Protein 1DFA (pdb70)

Radius of gyration: 24.25 Å; Cα contacts (8 Å, |Δi|>4): 861; chains: 1; bounding box: 56×56×80 Å

Organism: Saccharomyces cerevisiae (strain ATCC 204508 / S288c) (NCBI:txid559292)

Solvent-accessible surface area: 20789 Å² total; per-residue (Å²): 29,2,24,146,34,20,63,0,2,23,7,101,9,56,88,64,33,1,47,88,4,111,87,54,55,111,0,0,0,67,54,15,151,65,26,56,1,88,111,55,34,101,31,141,45,32,4,24,33,1,34,37,77,67,182,71,84,68,125,196,58,160,74,71,132,54,12,53,27,46,2,108,12,34,0,2,8,56,0,62,2,27,4,50,0,51,91,49,65,150,137,33,63,229,63,99,174,50,118,156,191,71,58,10,37,25,19,20,39,13,102,102,125,2,116,81,47,93,112,28,112,3,2,63,78,27,67,79,77,143,100,59,87,75,195,81,69,25,115,23,54,9,42,2,78,9,10,99,37,17,41,82,110,1,40,139,24,0,41,1,12,6,0,5,8,69,42,81,51,52,89,10,84,108,58,171,84,172,65,138,140,16,35,94,1,12,0,0,0,0,0,2,0,9,21,43,10,70,61,78,124,7,38,4,74,19,56,97,212,28,100,42,7,46,105,33,0,53,84,22,0,107,98,46,137,26,61,68,72,1,92,73,107,162,21,52,0,35,51,0,0,85,48,4,26,0,40,114,126,78,64,14,16,8,11,91,33,2,13,8,0,61,29,30,11,0,6,5,2,1,0,0,3,0,5,15,74,7,101,6,45,77,142,183,46,29,80,0,4,0,61,16,79,38,37,30,1,2,38,16,0,4,44,0,0,16,0,1,0,0,67,10,56,22,55,36,45,110,32,155,86,97,184,130,22,42,113,111,152,30,13,5,0,0,55,1,30,16,33,56,4,0,41,30,0,0,27,36,6,17,2,94,158,36,97,47,91,62,22,116,77,105,66,74,41,110,40,52,38,7,108,0,84,44,110,126,63,141,89,50,71,39,38,2,6,31,0,25,116,148,25,53,60,29,1,1,3,34,36,4,0,0,2,36,44

Foldseek 3Di:
DFAWFFWFQFLQRDIDTLVVDDFQGWGAAQQSHTFTFDDKDKDKFWKKKKFFDDDDDDDDDDDLQTPDTLRIGIGHQQFKAWKKFFWDKPPADLDDDDDDDDWIKTWFWDWDQDPVGDTDIDIAIDIHDDPHHTVGMDTDIDGQNPLVVYDPVRSQRMWFWFHANPAADAVQCVPPLDPVQDLLLLLLLLLLCLQANDLVDSAGQDDDVQPLVVCVQQVSCVSVPHHDPYCHDSDSSRCCCVVVPQQPPSHGAQDSNLLRHDPSSLLSNVQSNQLRAKAWDCPPATKIKGKFQGSRHVVNNQLSLVNLQWDKDKDKDWDDADVHHPDTDIMMIMMTHDPLSNLCSLCSHRGPRRHDHHDPDDDDRGIGIGRIDMDGGGMDMDMDTFTDPPDPQWHATSSRGIGGD

Sequence (405 aa):
CFAKGTNVLMADGSIECIENIEVGNKVMGKDGRPREVIKLPRGRETMYSVVQKSQHRAHKSDSSREVPELLKFTCNATHELVVRTPRSVRRLSRTIKGVEYFEVITFEMGQKKAPDGRIVELVKEVSKSYPISEKAYFEWTIEARDLSLLGSHVRKATYQTYAPILYENDHFFDYMQLTIEGPKVLAYLLGLWIGDGLSDRATFSVDSRDTSLMERVTEYAEKLNLCAEYKNTENPLWDAIVGLGFLKDGVKNIPSFLSTDNIGTRETFLAGLIDSDGYVTDEHGIKATIKTIHTSVRDGLVSLARSLGLVVSVNAEPAKVDMNGTKHKISYAIYMSGGDVLLNVLSKCAGSKKFRPAPAAAFARECRGFYFELQELKEDDYYGITLSDDSDHQFLLANQVVVHN

Structure (mmCIF, N/CA/C/O backbone):
data_1DFA
#
_entry.id   1DFA
#
_cell.length_a   93.6
_cell.length_b   76.0
_cell.length_c   71.4
_cell.angle_alpha   90.0
_cell.angle_beta   111.3
_cell.angle_gamma   90.0
#
_symmetry.space_group_name_H-M   'C 1 2 1'
#
loop_
_entity.id
_entity.type
_entity.pdbx_description
1 polymer 'PI-SCEI ENDONUCLEASE'
2 water water
#
loop_
_atom_site.group_PDB
_atom_site.id
_atom_site.type_symbol
_atom_site.label_atom_id
_atom_site.label_alt_id
_atom_site.label_comp_id
_atom_site.label_asym_id
_atom_site.label_entity_id
_atom_site.label_seq_id
_atom_site.pdbx_PDB_ins_code
_atom_site.Cartn_x
_atom_site.Cartn_y
_atom_site.Cartn_z
_atom_site.occupancy
_atom_site.B_iso_or_equiv
_atom_site.auth_seq_id
_atom_site.auth_comp_id
_atom_site.auth_asym_id
_atom_site.auth_atom_id
_atom_site.pdbx_PDB_model_num
ATOM 1 N N . CYS A 1 1 ? -2.195 -4.269 32.116 1.00 41.69 1 CYS A N 1
ATOM 2 C CA . CYS A 1 1 ? -0.809 -4.305 32.632 1.00 39.58 1 CYS A CA 1
ATOM 3 C C . CYS A 1 1 ? -0.003 -3.099 32.185 1.00 37.22 1 CYS A C 1
ATOM 4 O O . CYS A 1 1 ? 1.004 -2.782 32.790 1.00 32.30 1 CYS A O 1
ATOM 10 N N . PHE A 1 2 ? -0.414 -2.448 31.104 1.00 37.84 2 PHE A N 1
ATOM 11 C CA . PHE A 1 2 ? 0.317 -1.267 30.619 1.00 40.41 2 PHE A CA 1
ATOM 12 C C . PHE A 1 2 ? -0.604 -0.086 30.290 1.00 44.06 2 PHE A C 1
ATOM 13 O O . PHE A 1 2 ? -1.685 -0.249 29.706 1.00 47.25 2 PHE A O 1
ATOM 22 N N . ALA A 1 3 ? -0.144 1.111 30.630 1.00 47.02 3 ALA A N 1
ATOM 23 C CA . ALA A 1 3 ? -0.890 2.316 30.361 1.00 45.95 3 ALA A CA 1
ATOM 24 C C . ALA A 1 3 ? -1.223 2.402 28.872 1.00 46.72 3 ALA A C 1
ATOM 25 O O . ALA A 1 3 ? -0.741 1.608 28.064 1.00 47.42 3 ALA A O 1
ATOM 28 N N . LYS A 1 4 ? -2.098 3.333 28.519 1.00 35.04 4 LYS A N 1
ATOM 29 C CA . LYS A 1 4 ? -2.467 3.529 27.139 1.00 30.48 4 LYS A CA 1
ATOM 30 C C . LYS A 1 4 ? -1.312 4.248 26.438 1.00 28.17 4 LYS A C 1
ATOM 31 O O . LYS A 1 4 ? -0.874 5.301 26.901 1.00 35.64 4 LYS A O 1
ATOM 41 N N . GLY A 1 5 ? -0.829 3.684 25.333 1.00 36.44 5 GLY A N 1
ATOM 42 C CA . GLY A 1 5 ? 0.261 4.304 24.589 1.00 40.32 5 GLY A CA 1
ATOM 43 C C . GLY A 1 5 ? 1.613 3.591 24.631 1.00 38.83 5 GLY A C 1
ATOM 44 O O . GLY A 1 5 ? 2.569 4.001 23.965 1.00 31.91 5 GLY A O 1
ATOM 46 N N . THR A 1 6 ? 1.687 2.494 25.372 1.00 26.32 6 THR A N 1
ATOM 47 C CA . THR A 1 6 ? 2.933 1.745 25.487 1.00 27.09 6 THR A CA 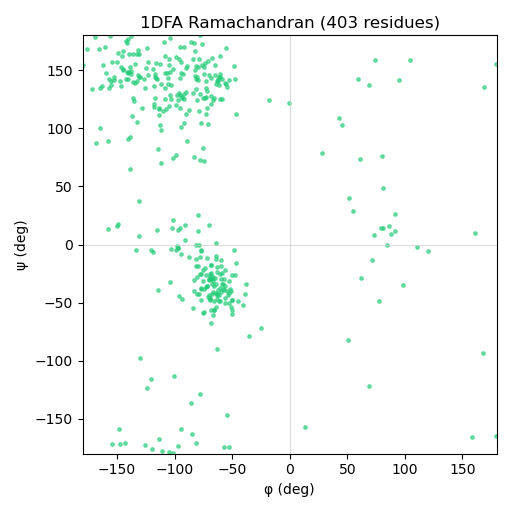1
ATOM 48 C C . THR A 1 6 ? 3.305 1.076 24.161 1.00 27.58 6 THR A C 1
ATOM 49 O O . THR A 1 6 ? 2.546 0.271 23.624 1.00 35.14 6 THR A O 1
ATOM 55 N N . ASN A 1 7 ? 4.480 1.413 23.639 1.00 42.98 7 ASN A N 1
ATOM 56 C CA . ASN A 1 7 ? 4.947 0.803 22.393 1.00 47.85 7 ASN A CA 1
ATOM 57 C C . ASN A 1 7 ? 5.630 -0.553 22.637 1.00 45.27 7 ASN A C 1
ATOM 58 O O . ASN A 1 7 ? 6.450 -0.699 23.557 1.00 32.54 7 ASN A O 1
ATOM 66 N N . VAL A 1 8 ? 5.209 -1.561 21.877 1.00 41.72 8 VAL A N 1
ATOM 67 C CA . VAL A 1 8 ? 5.810 -2.882 21.990 1.00 43.43 8 VAL A CA 1
ATOM 68 C C . VAL A 1 8 ? 6.487 -3.187 20.654 1.00 44.00 8 VAL A C 1
ATOM 69 O O . VAL A 1 8 ? 6.171 -2.568 19.632 1.00 38.28 8 VAL A O 1
ATOM 74 N N . LEU A 1 9 ? 7.473 -4.077 20.688 1.00 50.65 9 LEU A N 1
ATOM 75 C CA . LEU A 1 9 ? 8.196 -4.465 19.489 1.00 47.39 9 LEU A CA 1
ATOM 76 C C . LEU A 1 9 ? 7.491 -5.662 18.858 1.00 45.81 9 LEU A C 1
ATOM 77 O O . LEU A 1 9 ? 7.201 -6.669 19.518 1.00 31.42 9 LEU A O 1
ATOM 83 N N . MET A 1 10 ? 7.253 -5.568 17.562 1.00 31.22 10 MET A N 1
ATOM 84 C CA . MET A 1 10 ? 6.577 -6.649 16.891 1.00 30.52 10 MET A CA 1
ATOM 85 C C . MET A 1 10 ? 7.655 -7.577 16.341 1.00 30.66 10 MET A C 1
ATOM 86 O O . MET A 1 10 ? 8.759 -7.131 16.002 1.00 32.20 10 MET A O 1
ATOM 92 N N . ALA A 1 11 ? 7.339 -8.870 16.327 1.00 32.34 11 ALA A N 1
ATOM 93 C CA . ALA A 1 11 ? 8.231 -9.936 15.853 1.00 36.92 11 ALA A CA 1
ATOM 94 C C . ALA A 1 11 ? 8.933 -9.716 14.525 1.00 40.78 11 ALA A C 1
ATOM 95 O O . ALA A 1 11 ? 9.849 -10.466 14.198 1.00 41.97 11 ALA A O 1
ATOM 98 N N . ASP A 1 12 ? 8.467 -8.758 13.726 1.00 42.35 12 ASP A N 1
ATOM 99 C CA . ASP A 1 12 ? 9.127 -8.473 12.448 1.00 47.25 12 ASP A CA 1
ATOM 100 C C . ASP A 1 12 ? 9.981 -7.198 12.607 1.00 46.11 12 ASP A C 1
ATOM 101 O O . ASP A 1 12 ? 10.512 -6.639 11.635 1.00 64.77 12 ASP A O 1
ATOM 107 N N . GLY A 1 13 ? 10.178 -6.823 13.871 1.00 45.19 13 GLY A N 1
ATOM 108 C CA . GLY A 1 13 ? 10.955 -5.644 14.213 1.00 43.38 13 GLY A CA 1
ATOM 109 C C . GLY A 1 13 ? 10.215 -4.331 14.065 1.00 41.92 13 GLY A C 1
ATOM 110 O O . GLY A 1 13 ? 10.854 -3.278 14.086 1.00 31.04 13 GLY A O 1
ATOM 112 N N . SER A 1 14 ? 8.880 -4.418 13.936 1.00 57.27 14 SER A N 1
ATOM 113 C CA . SER A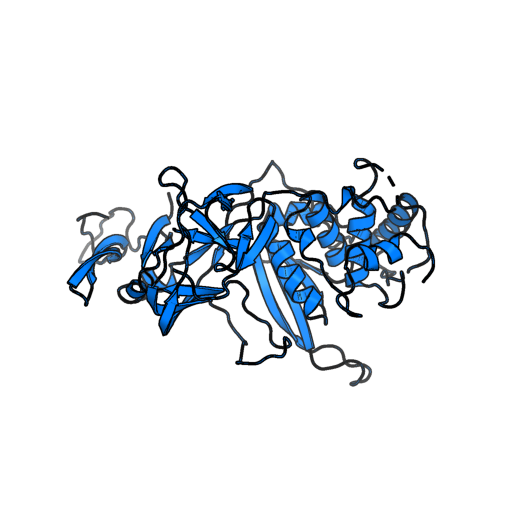 1 14 ? 7.932 -3.290 13.775 1.00 52.90 14 SER A CA 1
ATOM 114 C C . SER A 1 14 ? 7.414 -2.770 15.154 1.00 51.85 14 SER A C 1
ATOM 115 O O . SER A 1 14 ? 7.359 -3.541 16.105 1.00 34.66 14 SER A O 1
ATOM 120 N N . ILE A 1 15 ? 7.040 -1.485 15.261 1.00 33.73 15 ILE A N 1
ATOM 121 C CA . ILE A 1 15 ? 6.523 -0.915 16.527 1.00 37.22 15 ILE A CA 1
ATOM 122 C C . ILE A 1 15 ? 5.012 -0.522 16.494 1.00 41.16 15 ILE A C 1
ATOM 123 O O . ILE A 1 15 ? 4.513 0.053 15.508 1.00 50.67 15 ILE A O 1
ATOM 129 N N . GLU A 1 16 ? 4.292 -0.832 17.575 1.00 34.39 16 GLU A N 1
ATOM 130 C CA . GLU A 1 16 ? 2.866 -0.522 17.662 1.00 32.69 16 GLU A CA 1
ATOM 131 C C . GLU A 1 16 ? 2.422 -0.330 19.114 1.00 31.98 16 GLU A C 1
ATOM 132 O O . GLU A 1 16 ? 2.902 -1.040 20.012 1.00 43.41 16 GLU A O 1
ATOM 139 N N . CYS A 1 17 ? 1.482 0.605 19.331 1.00 39.55 17 CYS A N 1
ATOM 140 C CA . CYS A 1 17 ? 0.939 0.895 20.662 1.00 36.14 17 CYS A CA 1
ATOM 141 C C . CYS A 1 17 ? 0.281 -0.323 21.228 1.00 33.29 17 CYS A C 1
ATOM 142 O O . CYS A 1 17 ? -0.297 -1.118 20.497 1.00 36.01 17 CYS A O 1
ATOM 146 N N . ILE A 1 18 ? 0.357 -0.460 22.541 1.00 29.14 18 ILE A N 1
ATOM 147 C CA . ILE A 1 18 ? -0.214 -1.622 23.220 1.00 34.45 18 ILE A CA 1
ATOM 148 C C . ILE A 1 18 ? -1.701 -1.842 22.823 1.00 40.12 18 ILE A C 1
ATOM 149 O O . ILE A 1 18 ? -2.127 -2.970 22.542 1.00 43.90 18 ILE A O 1
ATOM 155 N N . GLU A 1 19 ? -2.422 -0.732 22.666 1.00 50.88 19 GLU A N 1
ATOM 156 C CA . GLU A 1 19 ? -3.835 -0.720 22.318 1.00 48.52 19 GLU A CA 1
ATOM 157 C C . GLU A 1 19 ? -4.212 -1.038 20.876 1.00 47.84 19 GLU A C 1
ATOM 158 O O . GLU A 1 19 ? -5.345 -1.388 20.608 1.00 49.05 19 GLU A O 1
ATOM 165 N N . ASN A 1 20 ? -3.306 -0.882 19.930 1.00 32.00 20 ASN A N 1
ATOM 166 C CA . ASN A 1 20 ? -3.668 -1.173 18.548 1.00 29.21 20 ASN A CA 1
ATOM 167 C C . ASN A 1 20 ? -3.281 -2.593 18.146 1.00 28.69 20 ASN A C 1
ATOM 168 O O . ASN A 1 20 ? -3.293 -2.941 16.976 1.00 32.26 20 ASN A O 1
ATOM 176 N N . ILE A 1 21 ? -2.973 -3.426 19.128 1.00 47.21 21 ILE A N 1
ATOM 177 C CA . ILE A 1 21 ? -2.627 -4.816 18.838 1.00 50.67 21 ILE A CA 1
ATOM 178 C C . ILE A 1 21 ? -3.832 -5.744 19.122 1.00 51.17 21 ILE A C 1
ATOM 179 O O . ILE A 1 21 ? -4.667 -5.430 19.968 1.00 44.07 21 ILE A O 1
ATOM 185 N N . GLU A 1 22 ? -3.928 -6.865 18.401 1.00 38.51 22 GLU A N 1
ATOM 186 C CA . GLU A 1 22 ? -5.029 -7.821 18.577 1.00 39.70 22 GLU A CA 1
ATOM 187 C C . GLU A 1 22 ? -4.483 -9.251 18.489 1.00 41.81 22 GLU A C 1
ATOM 188 O O . GLU A 1 22 ? -3.376 -9.456 17.989 1.00 54.80 22 GLU A O 1
ATOM 195 N N . VAL A 1 23 ? -5.269 -10.232 18.943 1.00 49.08 23 VAL A N 1
ATOM 196 C CA . VAL A 1 23 ? -4.879 -11.648 18.889 1.00 48.41 23 VAL A CA 1
ATOM 197 C C . VAL A 1 23 ? -4.339 -12.026 17.502 1.00 50.40 23 VAL A C 1
ATOM 198 O O . VAL A 1 23 ? -4.866 -11.563 16.485 1.00 51.22 23 VAL A O 1
ATOM 203 N N . GLY A 1 24 ? -3.314 -12.880 17.450 1.00 39.60 24 GLY A N 1
ATOM 204 C CA . GLY A 1 24 ? -2.760 -13.273 16.163 1.00 39.20 24 GLY A CA 1
ATOM 205 C C . GLY A 1 24 ? -1.518 -12.465 15.825 1.00 42.29 24 GLY A C 1
ATOM 206 O O . GLY A 1 24 ? -0.589 -12.969 15.172 1.00 47.21 24 GLY A O 1
ATOM 208 N N . ASN A 1 25 ? -1.519 -11.194 16.243 1.00 54.82 25 ASN A N 1
ATOM 209 C CA . ASN A 1 25 ? -0.365 -10.314 16.057 1.00 52.87 25 ASN A CA 1
ATOM 210 C C . ASN A 1 25 ? 0.764 -11.011 16.817 1.00 53.70 25 ASN A C 1
ATOM 211 O O . ASN A 1 25 ? 0.538 -11.652 17.855 1.00 48.60 25 ASN A O 1
ATOM 219 N N . LYS A 1 26 ? 1.974 -10.913 16.286 1.00 56.89 26 LYS A N 1
ATOM 220 C CA . LYS A 1 26 ? 3.117 -11.546 16.923 1.00 54.33 26 LYS A CA 1
ATOM 221 C C . LYS A 1 26 ? 4.139 -10.553 17.453 1.00 50.93 26 LYS A C 1
ATOM 222 O O . LYS A 1 26 ? 4.697 -9.767 16.699 1.00 50.77 26 LYS A O 1
ATOM 232 N N . VAL A 1 27 ? 4.345 -10.554 18.763 1.00 38.79 27 VAL A N 1
ATOM 233 C CA . VAL A 1 27 ? 5.312 -9.640 19.348 1.00 36.32 27 VAL A CA 1
ATOM 234 C C . VAL A 1 27 ? 6.722 -10.228 19.244 1.00 34.98 27 VAL A C 1
ATOM 235 O O . VAL A 1 27 ? 6.912 -11.355 18.758 1.00 32.24 27 VAL A O 1
ATOM 240 N N . MET A 1 28 ? 7.724 -9.443 19.623 1.00 30.12 28 MET A N 1
ATOM 241 C CA . MET A 1 28 ? 9.095 -9.939 19.548 1.00 23.92 28 MET A CA 1
ATOM 242 C C . MET A 1 28 ? 9.545 -10.584 20.856 1.00 19.86 28 MET A C 1
ATOM 243 O O . MET A 1 28 ? 9.439 -9.975 21.931 1.00 20.79 28 MET A O 1
ATOM 249 N N . GLY A 1 29 ? 10.000 -11.835 20.779 1.00 21.98 29 GLY A N 1
ATOM 250 C CA . GLY A 1 29 ? 10.498 -12.503 21.979 1.00 21.57 29 GLY A CA 1
ATOM 251 C C . GLY A 1 29 ? 11.977 -12.200 22.249 1.00 25.41 29 GLY A C 1
ATOM 252 O O . GLY A 1 29 ? 12.679 -11.587 21.415 1.00 29.73 29 GLY A O 1
ATOM 254 N N . LYS A 1 30 ? 12.462 -12.682 23.389 1.00 26.99 30 LYS A N 1
ATOM 255 C CA . LYS A 1 30 ? 13.853 -12.495 23.819 1.00 33.83 30 LYS A CA 1
ATOM 256 C C . LYS A 1 30 ? 14.938 -12.959 22.788 1.00 38.04 30 LYS A C 1
ATOM 257 O O . LYS A 1 30 ? 15.979 -12.284 22.595 1.00 36.26 30 LYS A O 1
ATOM 267 N N . ASP A 1 31 ? 14.670 -14.104 22.143 1.00 34.06 31 ASP A N 1
ATOM 268 C CA . ASP A 1 31 ? 15.563 -14.732 21.154 1.00 31.88 31 ASP A CA 1
ATOM 269 C C . ASP A 1 31 ? 15.544 -14.199 19.707 1.00 33.30 31 ASP A C 1
ATOM 270 O O . ASP A 1 31 ? 16.304 -14.688 18.841 1.00 32.98 31 ASP A O 1
ATOM 276 N N . GLY A 1 32 ? 14.699 -13.194 19.453 1.00 30.05 32 GLY A N 1
ATOM 277 C CA . GLY A 1 32 ? 14.575 -12.643 18.114 1.00 28.60 32 GLY A CA 1
ATOM 278 C C . GLY A 1 32 ? 13.526 -13.425 17.325 1.00 33.88 32 GLY A C 1
ATOM 279 O O . GLY A 1 32 ? 13.395 -13.264 16.104 1.00 28.79 32 GLY A O 1
ATOM 281 N N . ARG A 1 33 ? 12.807 -14.299 18.038 1.00 52.68 33 ARG A N 1
ATOM 282 C CA . ARG A 1 33 ? 11.742 -15.134 17.480 1.00 53.85 33 ARG A CA 1
ATOM 283 C C . ARG A 1 33 ? 10.369 -14.598 17.987 1.00 53.87 33 ARG A C 1
ATOM 284 O O . ARG A 1 33 ? 10.253 -14.058 19.101 1.00 42.21 33 ARG A O 1
ATOM 298 N N . PRO A 1 34 ? 9.319 -14.723 17.156 1.00 45.10 34 PRO A N 1
ATOM 299 C CA . PRO A 1 34 ? 7.944 -14.277 17.421 1.00 44.76 34 PRO A CA 1
ATOM 300 C C . PRO A 1 34 ? 7.167 -14.938 18.552 1.00 45.01 34 PRO A C 1
ATOM 301 O O . PRO A 1 34 ? 7.324 -16.131 18.813 1.00 45.35 34 PRO A O 1
ATOM 305 N N . ARG A 1 35 ? 6.319 -14.144 19.207 1.00 46.03 35 ARG A N 1
ATOM 306 C CA . ARG A 1 35 ? 5.430 -14.630 20.266 1.00 47.49 35 ARG A CA 1
ATOM 307 C C . ARG A 1 35 ? 4.042 -14.564 19.647 1.00 48.82 35 ARG A C 1
ATOM 308 O O . ARG A 1 35 ? 3.863 -13.970 18.590 1.00 50.94 35 ARG A O 1
ATOM 322 N N . GLU A 1 36 ? 3.046 -15.066 20.362 1.00 60.33 36 GLU A N 1
ATOM 323 C CA . GLU A 1 36 ? 1.688 -15.134 19.841 1.00 62.89 36 GLU A CA 1
ATOM 324 C C . GLU A 1 36 ? 0.657 -14.525 20.763 1.00 59.20 36 GLU A C 1
ATOM 325 O O . GLU A 1 36 ? 0.448 -15.022 21.876 1.00 43.78 36 GLU A O 1
ATOM 332 N N . VAL A 1 37 ? -0.004 -13.468 20.290 1.00 42.23 37 VAL A N 1
ATOM 333 C CA . VAL A 1 37 ? -1.017 -12.817 21.110 1.00 44.58 37 VAL A CA 1
ATOM 334 C C . VAL A 1 37 ? -2.327 -13.628 21.063 1.00 46.75 37 VAL A C 1
ATOM 335 O O . VAL A 1 37 ? -2.957 -13.770 20.004 1.00 55.65 37 VAL A O 1
ATOM 340 N N . ILE A 1 38 ? -2.714 -14.178 22.214 1.00 51.00 38 ILE A N 1
ATOM 341 C CA . ILE A 1 38 ? -3.924 -14.987 22.306 1.00 44.69 38 ILE A CA 1
ATOM 342 C C . ILE A 1 38 ? -5.022 -14.395 23.203 1.00 47.70 38 ILE A C 1
ATOM 343 O O . ILE A 1 38 ? -6.018 -15.056 23.508 1.00 45.86 38 ILE A O 1
ATOM 349 N N . LYS A 1 39 ? -4.866 -13.131 23.580 1.00 40.30 39 LYS A N 1
ATOM 350 C CA . LYS A 1 39 ? -5.844 -12.469 24.436 1.00 41.22 39 LYS A CA 1
ATOM 351 C C . LYS A 1 39 ? -5.387 -11.045 24.666 1.00 39.24 39 LYS A C 1
ATOM 352 O O . LYS A 1 39 ? -4.214 -10.747 24.519 1.00 41.93 39 LYS A O 1
ATOM 362 N N . LEU A 1 40 ? -6.340 -10.165 24.955 1.00 43.61 40 LEU A N 1
ATOM 363 C CA . LEU A 1 40 ? -6.072 -8.749 25.215 1.00 47.43 40 LEU A CA 1
ATOM 364 C C . LEU A 1 40 ? -6.947 -8.311 26.405 1.00 50.10 40 LEU A C 1
ATOM 365 O O . LEU A 1 40 ? -8.108 -7.936 26.229 1.00 57.78 40 LEU A O 1
ATOM 371 N N . PRO A 1 41 ? -6.411 -8.390 27.635 1.00 56.68 41 PRO A N 1
ATOM 372 C CA . PRO A 1 41 ? -7.084 -8.028 28.893 1.00 54.31 41 PRO A CA 1
ATOM 373 C C . PRO A 1 41 ? -7.086 -6.531 29.216 1.00 52.04 41 PRO A C 1
ATOM 374 O O . PRO A 1 41 ? -6.183 -5.802 28.821 1.00 62.48 41 PRO A O 1
ATOM 378 N N . ARG A 1 42 ? -8.083 -6.089 29.980 1.00 42.70 42 ARG A N 1
ATOM 379 C CA . ARG A 1 42 ? -8.220 -4.679 30.347 1.00 39.97 42 ARG A CA 1
ATOM 380 C C . ARG A 1 42 ? -8.615 -4.490 31.813 1.00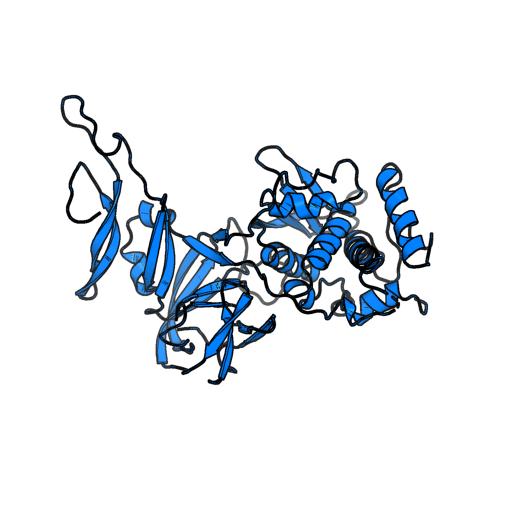 39.64 42 ARG A C 1
ATOM 381 O O . ARG A 1 42 ? -8.749 -5.464 32.574 1.00 42.60 42 ARG A O 1
ATOM 395 N N . GLY A 1 43 ? -8.741 -3.216 32.203 1.00 42.06 43 GLY A N 1
ATOM 396 C CA . GLY A 1 43 ? -9.106 -2.869 33.562 1.00 40.72 43 GLY A CA 1
ATOM 397 C C . GLY A 1 43 ? -8.706 -1.467 33.987 1.00 40.91 43 GLY A C 1
ATOM 398 O O . GLY A 1 43 ? -8.333 -0.597 33.185 1.00 31.31 43 GLY A O 1
ATOM 400 N N . ARG A 1 44 ? -8.759 -1.249 35.289 1.00 41.94 44 ARG A N 1
ATOM 401 C CA . ARG A 1 44 ? -8.393 0.042 35.825 1.00 46.51 44 ARG A CA 1
ATOM 402 C C . ARG A 1 44 ? -7.951 -0.138 37.288 1.00 46.35 44 ARG A C 1
ATOM 403 O O . ARG A 1 44 ? -8.451 -1.039 37.985 1.00 49.91 44 ARG A O 1
ATOM 417 N N . GLU A 1 45 ? -6.909 0.601 37.683 1.00 36.72 45 GLU A N 1
ATOM 418 C CA . GLU A 1 45 ? -6.398 0.576 39.062 1.00 36.66 45 GLU A CA 1
ATOM 419 C C . GLU A 1 45 ? -5.199 1.489 39.267 1.00 32.74 45 GLU A C 1
ATOM 420 O O . GLU A 1 45 ? -4.967 2.410 38.479 1.00 37.31 45 GLU A O 1
ATOM 427 N N . THR A 1 46 ? -4.484 1.298 40.372 1.00 30.87 46 THR A N 1
ATOM 428 C CA . THR A 1 46 ? -3.289 2.101 40.593 1.00 30.11 46 THR A CA 1
ATOM 429 C C . THR A 1 46 ? -2.315 1.714 39.458 1.00 27.67 46 THR A C 1
ATOM 430 O O . THR A 1 46 ? -2.255 0.560 39.030 1.00 28.71 46 THR A O 1
ATOM 436 N N . MET A 1 47 ? -1.651 2.698 38.882 1.00 34.44 47 MET A N 1
ATOM 437 C CA . MET A 1 47 ? -0.690 2.413 37.829 1.00 35.12 47 MET A CA 1
ATOM 438 C C . MET A 1 47 ? 0.620 2.907 38.371 1.00 36.29 47 MET A C 1
ATOM 439 O O . MET A 1 47 ? 0.622 3.786 39.233 1.00 34.30 47 MET A O 1
ATOM 445 N N . TYR A 1 48 ? 1.722 2.290 37.940 1.00 42.48 48 TYR A N 1
ATOM 446 C CA . TYR A 1 48 ? 3.045 2.714 38.389 1.00 37.82 48 TYR A CA 1
ATOM 447 C C . TYR A 1 48 ? 3.972 3.077 37.255 1.00 37.56 48 TYR A C 1
ATOM 448 O O . TYR A 1 48 ? 3.959 2.473 36.175 1.00 27.72 48 TYR A O 1
ATOM 459 N N . SER A 1 49 ? 4.799 4.067 37.552 1.00 32.65 49 SER A N 1
ATOM 460 C CA . SER A 1 49 ? 5.792 4.563 36.628 1.00 35.35 49 SER A CA 1
ATOM 461 C C . SER A 1 49 ? 7.140 3.856 36.921 1.00 33.39 49 SER A C 1
ATOM 462 O O . SER A 1 49 ? 7.656 3.914 38.038 1.00 39.16 49 SER A O 1
ATOM 467 N N . VAL A 1 50 ? 7.643 3.106 35.945 1.00 28.05 50 VAL A N 1
ATOM 468 C CA . VAL A 1 50 ? 8.921 2.416 36.100 1.00 25.25 50 VAL A CA 1
ATOM 469 C C . VAL A 1 50 ? 9.875 3.174 35.203 1.00 26.55 50 VAL A C 1
ATOM 470 O O . VAL A 1 50 ? 9.589 3.365 34.029 1.00 30.68 50 VAL A O 1
ATOM 475 N N . VAL A 1 51 ? 10.983 3.636 35.774 1.00 21.85 51 VAL A N 1
ATOM 476 C CA . VAL A 1 51 ? 12.001 4.381 35.038 1.00 19.51 51 VAL A CA 1
ATOM 477 C C . VAL A 1 51 ? 13.427 4.012 35.512 1.00 19.49 51 VAL A C 1
ATOM 478 O O . VAL A 1 51 ? 13.665 3.789 36.710 1.00 19.91 51 VAL A O 1
ATOM 483 N N . GLN A 1 52 ? 14.386 3.941 34.591 1.00 21.78 52 GLN A N 1
ATOM 484 C CA . GLN A 1 52 ? 15.754 3.621 35.013 1.00 21.61 52 GLN A CA 1
ATOM 485 C C . GLN A 1 52 ? 16.308 4.707 35.941 1.00 19.85 52 GLN A C 1
ATOM 486 O O . GLN A 1 52 ? 16.050 5.895 35.729 1.00 20.49 52 GLN A O 1
ATOM 495 N N . LYS A 1 53 ? 17.044 4.298 36.976 1.00 19.16 53 LYS A N 1
ATOM 496 C CA . LYS A 1 53 ? 17.652 5.251 37.907 1.00 26.18 53 LYS A CA 1
ATOM 497 C C . LYS A 1 53 ? 18.845 5.961 37.209 1.00 28.47 53 LYS A C 1
ATOM 498 O O . LYS A 1 53 ? 19.709 5.307 36.620 1.00 31.55 53 LYS A O 1
ATOM 508 N N . SER A 1 54 ? 18.844 7.296 37.224 1.00 35.30 54 SER A N 1
ATOM 509 C CA . SER A 1 54 ? 19.882 8.091 36.542 1.00 40.50 54 SER A CA 1
ATOM 510 C C . SER A 1 54 ? 20.294 9.326 37.323 1.00 43.28 54 SER A C 1
ATOM 511 O O . SER A 1 54 ? 19.456 9.974 37.953 1.00 55.76 54 SER A O 1
ATOM 516 N N . GLN A 1 55 ? 21.562 9.705 37.177 1.00 34.71 55 GLN A N 1
ATOM 517 C CA . GLN A 1 55 ? 22.142 10.853 37.890 1.00 41.56 55 GLN A CA 1
ATOM 518 C C . GLN A 1 55 ? 21.596 12.236 37.597 1.00 42.77 55 GLN A C 1
ATOM 519 O O . GLN A 1 55 ? 21.898 13.170 38.342 1.00 61.04 55 GLN A O 1
ATOM 528 N N . HIS A 1 56 ? 20.760 12.373 36.567 1.00 53.09 56 HIS A N 1
ATOM 529 C CA . HIS A 1 56 ? 20.295 13.709 36.200 1.00 58.41 56 HIS A CA 1
ATOM 530 C C . HIS A 1 56 ? 18.894 13.964 35.580 1.00 57.48 56 HIS A C 1
ATOM 531 O O . HIS A 1 56 ? 17.924 13.248 35.832 1.00 70.95 56 HIS A O 1
ATOM 541 N N . ARG A 1 57 ? 18.822 15.119 34.913 1.00 75.90 57 ARG A N 1
ATOM 542 C CA . ARG A 1 57 ? 17.699 15.682 34.156 1.00 73.56 57 ARG A CA 1
ATOM 543 C C . ARG A 1 57 ? 16.242 15.172 34.198 1.00 72.51 57 ARG A C 1
ATOM 544 O O . ARG A 1 57 ? 15.755 14.645 35.214 1.00 55.90 57 ARG A O 1
ATOM 558 N N . ALA A 1 58 ? 15.539 15.498 33.106 1.00 72.11 58 ALA A N 1
ATOM 559 C CA . ALA A 1 58 ? 14.156 15.118 32.827 1.00 71.90 58 ALA A CA 1
ATOM 560 C C . ALA A 1 58 ? 12.969 15.876 33.445 1.00 70.46 58 ALA A C 1
ATOM 561 O O . ALA A 1 58 ? 12.032 15.253 33.963 1.00 87.93 58 ALA A O 1
ATOM 564 N N . HIS A 1 59 ? 12.980 17.208 33.364 1.00 40.34 59 HIS A N 1
ATOM 565 C CA . HIS A 1 59 ? 11.854 17.988 33.877 1.00 30.97 59 HIS A CA 1
ATOM 566 C C . HIS A 1 59 ? 10.718 17.965 32.825 1.00 31.59 59 HIS A C 1
ATOM 567 O O . HIS A 1 59 ? 10.965 17.964 31.603 1.00 35.23 59 HIS A O 1
ATOM 577 N N . LYS A 1 60 ? 9.488 17.875 33.329 1.00 39.47 60 LYS A N 1
ATOM 578 C CA . LYS A 1 60 ? 8.261 17.840 32.531 1.00 40.79 60 LYS A CA 1
ATOM 579 C C . LYS A 1 60 ? 8.184 18.906 31.409 1.00 33.74 60 LYS A C 1
ATOM 580 O O . LYS A 1 60 ? 8.102 20.113 31.676 1.00 39.60 60 LYS A O 1
ATOM 590 N N . SER A 1 61 ? 8.218 18.447 30.156 1.00 25.22 61 SER A N 1
ATOM 591 C CA . SER A 1 61 ? 8.140 19.359 29.027 1.00 25.84 61 SER A CA 1
ATOM 592 C C . SER A 1 61 ? 8.095 18.670 27.685 1.00 24.72 61 SER A C 1
ATOM 593 O O . SER A 1 61 ? 8.392 17.487 27.573 1.00 29.80 61 SER A O 1
ATOM 598 N N . ASP A 1 62 ? 7.781 19.464 26.667 1.00 24.20 62 ASP A N 1
ATOM 599 C CA . ASP A 1 62 ? 7.639 19.025 25.280 1.00 29.29 62 ASP A CA 1
ATOM 600 C C . ASP A 1 62 ? 8.858 19.233 24.358 1.00 30.81 62 ASP A C 1
ATOM 601 O O . ASP A 1 62 ? 8.836 18.821 23.200 1.00 37.46 62 ASP A O 1
ATOM 607 N N . SER A 1 63 ? 9.916 19.856 24.875 1.00 43.36 63 SER A N 1
ATOM 608 C CA . SER A 1 63 ? 11.138 20.069 24.103 1.00 47.05 63 SER A CA 1
ATOM 609 C C . SER A 1 63 ? 12.136 18.962 24.466 1.00 46.23 63 SER A C 1
ATOM 610 O O . SER A 1 63 ? 12.386 18.694 25.648 1.00 51.30 63 SER A O 1
ATOM 615 N N . SER A 1 64 ? 12.674 18.308 23.438 1.00 39.13 64 SER A N 1
ATOM 616 C CA . SER A 1 64 ? 13.628 17.202 23.575 1.00 38.41 64 SER A CA 1
ATOM 617 C C . SER A 1 64 ? 15.092 17.590 23.856 1.00 38.57 64 SER A C 1
ATOM 618 O O . SER A 1 64 ? 16.031 16.824 23.588 1.00 35.42 64 SER A O 1
ATOM 623 N N . ARG A 1 65 ? 15.248 18.763 24.452 1.00 61.10 65 ARG A N 1
ATOM 624 C CA . ARG A 1 65 ? 16.535 19.325 24.816 1.00 60.63 65 ARG A CA 1
ATOM 625 C C . ARG A 1 65 ? 17.208 18.504 25.917 1.00 60.56 65 ARG A C 1
ATOM 626 O O . ARG A 1 65 ? 18.319 17.982 25.741 1.00 39.29 65 ARG A O 1
ATOM 640 N N . GLU A 1 66 ? 16.534 18.429 27.061 1.00 26.77 66 GLU A N 1
ATOM 641 C CA . GLU A 1 66 ? 17.031 17.677 28.203 1.00 24.72 66 GLU A CA 1
ATOM 642 C C . GLU A 1 66 ? 17.177 16.197 27.860 1.00 24.18 66 GLU A C 1
ATOM 643 O O . GLU A 1 66 ? 16.331 15.646 27.124 1.00 29.68 66 GLU A O 1
ATOM 650 N N . VAL A 1 67 ? 18.289 15.580 28.293 1.00 26.84 67 VAL A N 1
ATOM 651 C CA . VAL A 1 67 ? 18.486 14.174 27.966 1.00 31.12 67 VAL A CA 1
ATOM 652 C C . VAL A 1 67 ? 17.438 13.390 28.736 1.00 33.21 67 VAL A C 1
ATOM 653 O O . VAL A 1 67 ? 17.239 13.608 29.945 1.00 42.57 67 VAL A O 1
ATOM 658 N N . PRO A 1 68 ? 16.686 12.547 28.002 1.00 36.54 68 PRO A N 1
ATOM 659 C CA . PRO A 1 68 ? 15.597 11.656 28.416 1.00 37.14 68 PRO A CA 1
ATOM 660 C C . PRO A 1 68 ? 15.960 10.188 28.746 1.00 37.47 68 PRO A C 1
ATOM 661 O O . PRO A 1 68 ? 16.967 9.657 28.271 1.00 36.37 68 PRO A O 1
ATOM 665 N N . GLU A 1 69 ? 15.118 9.534 29.553 1.00 36.20 69 GLU A N 1
ATOM 666 C CA . GLU A 1 69 ? 15.322 8.135 29.892 1.00 34.14 69 GLU A CA 1
ATOM 667 C C . GLU A 1 69 ? 14.429 7.319 28.986 1.00 29.58 69 GLU A C 1
ATOM 668 O O . GLU A 1 69 ? 13.219 7.482 29.001 1.00 29.05 69 GLU A O 1
ATOM 675 N N . LEU A 1 70 ? 15.032 6.443 28.200 1.00 16.96 70 LEU A N 1
ATOM 676 C CA . LEU A 1 70 ? 14.272 5.619 27.287 1.00 18.98 70 LEU A CA 1
ATOM 677 C C . LEU A 1 70 ? 13.978 4.219 27.856 1.00 18.83 70 LEU A C 1
ATOM 678 O O . LEU A 1 70 ? 13.360 3.387 27.187 1.00 26.88 70 LEU A O 1
ATOM 684 N N . LEU A 1 71 ? 14.503 3.935 29.043 1.00 23.61 71 LEU A N 1
ATOM 685 C CA . LEU A 1 71 ? 14.256 2.659 29.698 1.00 25.74 71 LEU A CA 1
ATOM 686 C C . LEU A 1 71 ? 13.196 2.974 30.749 1.00 31.25 71 LEU A C 1
ATOM 687 O O . LEU A 1 71 ? 13.482 3.079 31.962 1.00 30.92 71 LEU A O 1
ATOM 693 N N . LYS A 1 72 ? 11.976 3.165 30.246 1.00 38.96 72 LYS A N 1
ATOM 694 C CA . LYS A 1 72 ? 10.845 3.512 31.083 1.00 42.39 72 LYS A CA 1
ATOM 695 C C . LYS A 1 72 ? 9.475 3.057 30.530 1.00 41.91 72 LYS A C 1
ATOM 696 O O . LYS A 1 72 ? 9.238 3.071 29.310 1.00 37.73 72 LYS A O 1
ATOM 706 N N . PHE A 1 73 ? 8.607 2.616 31.452 1.00 33.04 73 PHE A N 1
ATOM 707 C CA . PHE A 1 73 ? 7.240 2.146 31.152 1.00 31.81 73 PHE A CA 1
ATOM 708 C C . PHE A 1 73 ? 6.249 2.279 32.312 1.00 31.78 73 PHE A C 1
ATOM 709 O O . PHE A 1 73 ? 6.627 2.341 33.496 1.00 34.17 73 PHE A O 1
ATOM 718 N N . THR A 1 74 ? 4.970 2.327 31.957 1.00 51.94 74 THR A N 1
ATOM 719 C CA . THR A 1 74 ? 3.906 2.415 32.956 1.00 48.58 74 THR A CA 1
ATOM 720 C C . THR A 1 74 ? 3.052 1.174 32.817 1.00 44.19 74 THR A C 1
ATOM 721 O O . THR A 1 74 ? 2.572 0.850 31.728 1.00 25.55 74 THR A O 1
ATOM 727 N N . CYS A 1 75 ? 3.001 0.440 33.921 1.00 36.27 75 CYS A N 1
ATOM 728 C CA . CYS A 1 75 ? 2.264 -0.805 34.062 1.00 36.57 75 CYS A CA 1
ATOM 729 C C . CYS A 1 75 ? 1.211 -0.626 35.191 1.00 38.84 75 CYS A C 1
ATOM 730 O O . CYS A 1 75 ? 1.059 0.491 35.726 1.00 33.30 75 CYS A O 1
ATOM 734 N N . ASN A 1 76 ? 0.483 -1.694 35.544 1.00 35.93 76 ASN A N 1
ATOM 735 C CA . ASN A 1 76 ? -0.503 -1.613 36.640 1.00 37.04 76 ASN A CA 1
ATOM 736 C C . ASN A 1 76 ? -0.015 -2.284 37.920 1.00 34.94 76 ASN A C 1
ATOM 737 O O . ASN A 1 76 ? 0.894 -3.105 37.888 1.00 37.11 76 ASN A O 1
ATOM 745 N N . ALA A 1 77 ? -0.613 -1.912 39.047 1.00 27.27 77 ALA A N 1
ATOM 746 C CA . ALA A 1 77 ? -0.249 -2.459 40.355 1.00 28.15 77 ALA A CA 1
ATOM 747 C C . ALA A 1 77 ? 0.080 -3.958 40.435 1.00 26.26 77 ALA A C 1
ATOM 748 O O . ALA A 1 77 ? 0.994 -4.354 41.154 1.00 30.18 77 ALA A O 1
ATOM 751 N N . THR A 1 78 ? -0.703 -4.794 39.756 1.00 39.93 78 THR A N 1
ATOM 752 C CA . THR A 1 78 ? -0.441 -6.229 39.795 1.00 37.98 78 THR A CA 1
ATOM 753 C C . THR A 1 78 ? 0.490 -6.692 38.675 1.00 36.30 78 THR A C 1
ATOM 754 O O . THR A 1 78 ? 0.578 -7.894 38.374 1.00 26.41 78 THR A O 1
ATOM 760 N N . HIS A 1 79 ? 1.194 -5.758 38.048 1.00 32.25 79 HIS A N 1
ATOM 761 C CA . HIS A 1 79 ? 2.098 -6.205 36.996 1.00 34.98 79 HIS A CA 1
ATOM 762 C C . HIS A 1 79 ? 3.325 -6.906 37.579 1.00 32.10 79 HIS A C 1
ATOM 763 O O . HIS A 1 79 ? 3.898 -6.456 38.576 1.00 29.58 79 HIS A O 1
ATOM 773 N N . GLU A 1 80 ? 3.657 -8.041 36.959 1.00 28.65 80 GLU A N 1
ATOM 774 C CA . GLU A 1 80 ? 4.803 -8.874 37.313 1.00 27.74 80 GLU A CA 1
ATOM 775 C C . GLU A 1 80 ? 6.073 -8.521 36.521 1.00 24.73 80 GLU A C 1
ATOM 776 O O . GLU A 1 80 ? 6.197 -8.792 35.324 1.00 21.17 80 GLU A O 1
ATOM 783 N N . LEU A 1 81 ? 6.979 -7.844 37.223 1.00 32.60 81 LEU A N 1
ATOM 784 C CA . LEU A 1 81 ? 8.279 -7.425 36.688 1.00 29.10 81 LEU A CA 1
ATOM 785 C C . LEU A 1 81 ? 9.202 -8.622 36.788 1.00 20.85 81 LEU A C 1
ATOM 786 O O . LEU A 1 81 ? 9.127 -9.380 37.745 1.00 16.95 81 LEU A O 1
ATOM 792 N N . VAL A 1 82 ? 9.928 -8.886 35.710 1.00 32.24 82 VAL A N 1
ATOM 793 C CA . VAL A 1 82 ? 10.923 -9.958 35.707 1.00 31.54 82 VAL A CA 1
ATOM 794 C C . VAL A 1 82 ? 12.210 -9.245 36.159 1.00 27.40 82 VAL A C 1
ATOM 795 O O . VAL A 1 82 ? 12.688 -8.318 35.511 1.00 20.56 82 VAL A O 1
ATOM 800 N N . VAL A 1 83 ? 12.661 -9.619 37.351 1.00 24.30 83 VAL A N 1
ATOM 801 C CA . VAL A 1 83 ? 13.814 -9.044 38.007 1.00 24.47 83 VAL A CA 1
ATOM 802 C C . VAL A 1 83 ? 14.904 -10.075 38.402 1.00 27.07 83 VAL A C 1
ATOM 803 O O . VAL A 1 83 ? 14.716 -11.297 38.268 1.00 23.50 83 VAL A O 1
ATOM 808 N N . ARG A 1 84 ? 16.067 -9.548 38.806 1.00 22.20 84 ARG A N 1
ATOM 809 C CA . ARG A 1 84 ? 17.224 -10.340 39.272 1.00 15.53 84 ARG A CA 1
ATOM 810 C C . ARG A 1 84 ? 17.870 -9.616 40.459 1.00 10.97 84 ARG A C 1
ATOM 811 O O . ARG A 1 84 ? 17.873 -8.393 40.525 1.00 13.10 84 ARG A O 1
ATOM 825 N N . THR A 1 85 ? 18.335 -10.383 41.428 1.00 16.51 85 THR A N 1
ATOM 826 C CA . THR A 1 85 ? 18.992 -9.838 42.610 1.00 23.08 85 THR A CA 1
ATOM 827 C C . THR A 1 85 ? 20.218 -10.738 42.842 1.00 22.57 85 THR A C 1
ATOM 828 O O . THR A 1 85 ? 20.131 -11.964 42.669 1.00 20.11 85 THR A O 1
ATOM 834 N N . PRO A 1 86 ? 21.377 -10.147 43.228 1.00 24.82 86 PRO A N 1
ATOM 835 C CA . PRO A 1 86 ? 22.549 -10.998 43.455 1.00 22.87 86 PRO A CA 1
ATOM 836 C C . PRO A 1 86 ? 22.489 -11.893 44.688 1.00 24.58 86 PRO A C 1
ATOM 837 O O . PRO A 1 86 ? 21.875 -11.541 45.702 1.00 27.40 86 PRO A O 1
ATOM 841 N N . ARG A 1 87 ? 23.087 -13.076 44.575 1.00 16.38 87 ARG A N 1
ATOM 842 C CA . ARG A 1 87 ? 23.192 -13.972 45.716 1.00 14.53 87 ARG A CA 1
ATOM 843 C C . ARG A 1 87 ? 24.288 -13.231 46.555 1.00 16.61 87 ARG A C 1
ATOM 844 O O . ARG A 1 87 ? 25.063 -12.422 46.005 1.00 21.62 87 ARG A O 1
ATOM 858 N N . SER A 1 88 ? 24.348 -13.434 47.863 1.00 23.97 88 SER A N 1
ATOM 859 C CA . SER A 1 88 ? 25.319 -12.657 48.618 1.00 25.91 88 SER A CA 1
ATOM 860 C C . SER A 1 88 ? 25.446 -13.117 50.074 1.00 27.66 88 SER A C 1
ATOM 861 O O . SER A 1 88 ? 24.431 -13.395 50.713 1.00 28.14 88 SER A O 1
ATOM 866 N N . VAL A 1 89 ? 26.691 -13.265 50.566 1.00 23.74 89 VAL A N 1
ATOM 867 C CA . VAL A 1 89 ? 26.977 -13.703 51.959 1.00 15.43 89 VAL A CA 1
ATOM 868 C C . VAL A 1 89 ? 28.133 -12.890 52.523 1.00 20.55 89 VAL A C 1
ATOM 869 O O . VAL A 1 89 ? 28.986 -12.424 51.765 1.00 15.19 89 VAL A O 1
ATOM 874 N N . ARG A 1 90 ? 28.166 -12.740 53.851 1.00 29.97 90 ARG A N 1
ATOM 875 C CA . ARG A 1 90 ? 29.174 -11.897 54.502 1.00 37.62 90 ARG A CA 1
ATOM 876 C C . ARG A 1 90 ? 29.469 -12.202 55.974 1.00 40.73 90 ARG A C 1
ATOM 877 O O . ARG A 1 90 ? 28.573 -12.293 56.818 1.00 42.66 90 ARG A O 1
ATOM 891 N N . ARG A 1 91 ? 30.767 -12.232 56.259 1.00 34.41 91 ARG A N 1
ATOM 892 C CA . ARG A 1 91 ? 31.350 -12.522 57.560 1.00 33.52 91 ARG A CA 1
ATOM 893 C C . ARG A 1 91 ? 31.438 -14.006 57.871 1.00 36.00 91 ARG A C 1
ATOM 894 O O . ARG A 1 91 ? 31.861 -14.412 58.955 1.00 44.55 91 ARG A O 1
ATOM 908 N N . LEU A 1 92 ? 31.259 -14.782 56.800 1.00 66.12 92 LEU A N 1
ATOM 909 C CA . LEU A 1 92 ? 31.325 -16.247 56.787 1.00 75.83 92 LEU A CA 1
ATOM 910 C C . LEU A 1 92 ? 31.046 -16.747 55.360 1.00 77.08 92 LEU A C 1
ATOM 911 O O . LEU A 1 92 ? 30.412 -16.069 54.555 1.00 68.37 92 LEU A O 1
ATOM 917 N N . SER A 1 93 ? 31.544 -17.933 55.047 1.00 64.40 93 SER A N 1
ATOM 918 C CA . SER A 1 93 ? 31.311 -18.534 53.742 1.00 68.37 93 SER A CA 1
ATOM 919 C C . SER A 1 93 ? 29.888 -19.074 53.839 1.00 71.08 93 SER A C 1
ATOM 920 O O . SER A 1 93 ? 28.967 -18.342 54.216 1.00 88.28 93 SER A O 1
ATOM 925 N N . ARG A 1 94 ? 29.703 -20.346 53.494 1.00 93.63 94 ARG A N 1
ATOM 926 C CA . ARG A 1 94 ? 28.393 -20.956 53.606 1.00 98.65 94 ARG A CA 1
ATOM 927 C C . ARG A 1 94 ? 28.142 -20.899 55.132 1.00 100.00 94 ARG A C 1
ATOM 928 O O . ARG A 1 94 ? 27.153 -20.294 55.596 1.00 77.37 94 ARG A O 1
ATOM 942 N N . THR A 1 95 ? 29.114 -21.442 55.887 1.00 100.00 95 THR A N 1
ATOM 943 C CA . THR A 1 95 ? 29.109 -21.473 57.363 1.00 100.00 95 THR A CA 1
ATOM 944 C C . THR A 1 95 ? 30.414 -21.882 58.103 1.00 98.28 95 THR A C 1
ATOM 945 O O . THR A 1 95 ? 30.630 -23.059 58.419 1.00 68.47 95 THR A O 1
ATOM 951 N N . ILE A 1 96 ? 31.263 -20.875 58.348 1.00 95.25 96 ILE A N 1
ATOM 952 C CA . ILE A 1 96 ? 32.540 -20.972 59.088 1.00 96.27 96 ILE A CA 1
ATOM 953 C C . ILE A 1 96 ? 32.261 -20.585 60.572 1.00 98.04 96 ILE A C 1
ATOM 954 O O . ILE A 1 96 ? 31.176 -20.088 60.883 1.00 97.75 96 ILE A O 1
ATOM 960 N N . LYS A 1 97 ? 33.224 -20.787 61.479 1.00 94.39 97 LYS A N 1
ATOM 961 C CA . LYS A 1 97 ? 33.028 -20.461 62.905 1.00 93.14 97 LYS A CA 1
ATOM 962 C C . LYS A 1 97 ? 34.283 -19.992 63.659 1.00 93.09 97 LYS A C 1
ATOM 963 O O . LYS A 1 97 ? 35.363 -20.562 63.494 1.00 100.00 97 LYS A O 1
ATOM 973 N N . GLY A 1 98 ? 34.107 -18.999 64.537 1.00 63.78 98 GLY A N 1
ATOM 974 C CA . GLY A 1 98 ? 35.198 -18.453 65.344 1.00 59.63 98 GLY A CA 1
ATOM 975 C C . GLY A 1 98 ? 34.894 -18.604 66.830 1.00 59.32 98 GLY A C 1
ATOM 976 O O . GLY A 1 98 ? 34.805 -19.728 67.313 1.00 78.49 98 GLY A O 1
ATOM 978 N N . VAL A 1 99 ? 34.747 -17.489 67.557 1.00 100.00 99 VAL A N 1
ATOM 979 C CA . VAL A 1 99 ? 34.436 -17.492 69.005 1.00 100.00 99 VAL A CA 1
ATOM 980 C C . VAL A 1 99 ? 33.630 -16.234 69.409 1.00 100.00 99 VAL A C 1
ATOM 981 O O . VAL A 1 99 ? 33.705 -15.204 68.731 1.00 93.04 99 VAL A O 1
ATOM 986 N N . GLU A 1 100 ? 32.888 -16.327 70.520 1.00 84.96 100 GLU A N 1
ATOM 987 C CA . GLU A 1 100 ? 32.082 -15.219 71.065 1.00 83.66 100 GLU A CA 1
ATOM 988 C C . GLU A 1 100 ? 31.355 -14.486 69.962 1.00 82.22 100 GLU A C 1
ATOM 989 O O . GLU A 1 100 ? 31.947 -13.672 69.244 1.00 90.13 100 GLU A O 1
ATOM 996 N N . TYR A 1 101 ? 30.042 -14.687 69.933 1.00 100.00 101 TYR A N 1
ATOM 997 C CA . TYR A 1 101 ? 29.165 -14.152 68.887 1.00 100.00 101 TYR A CA 1
ATOM 998 C C . TYR A 1 101 ? 29.435 -13.013 67.890 1.00 100.00 101 TYR A C 1
ATOM 999 O O . TYR A 1 101 ? 29.777 -11.860 68.204 1.00 82.81 101 TYR A O 1
ATOM 1010 N N . PHE A 1 102 ? 29.257 -13.439 66.645 1.00 79.47 102 PHE A N 1
ATOM 1011 C CA . PHE A 1 102 ? 29.452 -12.653 65.459 1.00 71.04 102 PHE A CA 1
ATOM 1012 C C . PHE A 1 102 ? 28.427 -13.061 64.391 1.00 60.54 102 PHE A C 1
ATOM 1013 O O . PHE A 1 102 ? 27.868 -14.159 64.430 1.00 58.35 102 PHE A O 1
ATOM 1022 N N . GLU A 1 103 ? 28.247 -12.184 63.410 1.00 40.25 103 GLU A N 1
ATOM 1023 C CA . GLU A 1 103 ? 27.236 -12.339 62.375 1.00 29.33 103 GLU A CA 1
ATOM 1024 C C . GLU A 1 103 ? 27.521 -12.738 60.949 1.00 22.64 103 GLU A C 1
ATOM 1025 O O . GLU A 1 103 ? 28.476 -12.268 60.344 1.00 37.52 103 GLU A O 1
ATOM 1032 N N . VAL A 1 104 ? 26.608 -13.524 60.382 1.00 13.71 104 VAL A N 1
ATOM 1033 C CA . VAL A 1 104 ? 26.668 -13.901 58.966 1.00 13.71 104 VAL A CA 1
ATOM 1034 C C . VAL A 1 104 ? 25.442 -13.224 58.283 1.00 19.34 104 VAL A C 1
ATOM 1035 O O . VAL A 1 104 ? 24.304 -13.550 58.605 1.00 25.86 104 VAL A O 1
ATOM 1040 N N . ILE A 1 105 ? 25.664 -12.307 57.343 1.00 23.57 105 ILE A N 1
ATOM 1041 C CA . ILE A 1 105 ? 24.568 -11.638 56.653 1.00 20.87 105 ILE A CA 1
ATOM 1042 C C . ILE A 1 105 ? 24.393 -12.228 55.254 1.00 23.16 105 ILE A C 1
ATOM 1043 O O . ILE A 1 105 ? 25.345 -12.258 54.482 1.00 23.22 105 ILE A O 1
ATOM 1049 N N . THR A 1 106 ? 23.172 -12.689 54.938 1.00 31.56 106 THR A N 1
ATOM 1050 C CA . THR A 1 106 ? 22.838 -13.320 53.643 1.00 29.59 106 THR A CA 1
ATOM 1051 C C . THR A 1 106 ? 21.541 -12.877 52.924 1.00 30.30 106 THR A C 1
ATOM 1052 O O . THR A 1 106 ? 20.580 -12.447 53.556 1.00 26.27 106 THR A O 1
ATOM 1058 N N . PHE A 1 107 ? 21.524 -13.051 51.597 1.00 27.04 107 PHE A N 1
ATOM 1059 C CA . PHE A 1 107 ? 20.360 -12.766 50.749 1.00 25.51 107 PHE A CA 1
ATOM 1060 C C . PHE A 1 107 ? 19.752 -14.136 50.403 1.00 28.17 107 PHE A C 1
ATOM 1061 O O . PHE A 1 107 ? 20.458 -15.031 49.932 1.00 25.92 107 PHE A O 1
ATOM 1070 N N . GLU A 1 108 ? 18.449 -14.307 50.626 1.00 28.19 108 GLU A N 1
ATOM 1071 C CA . GLU A 1 108 ? 17.795 -15.586 50.332 1.00 23.13 108 GLU A CA 1
ATOM 1072 C C . GLU A 1 108 ? 16.311 -15.388 50.249 1.00 24.50 108 GLU A C 1
ATOM 1073 O O . GLU A 1 108 ? 15.775 -14.441 50.842 1.00 23.90 108 GLU A O 1
ATOM 1080 N N . MET A 1 109 ? 15.657 -16.280 49.505 1.00 25.87 109 MET A N 1
ATOM 1081 C CA . MET A 1 109 ? 14.203 -16.266 49.315 1.00 29.60 109 MET A CA 1
ATOM 1082 C C . MET A 1 109 ? 13.408 -16.682 50.533 1.00 27.24 109 MET A C 1
ATOM 1083 O O . MET A 1 109 ? 13.654 -17.724 51.127 1.00 23.19 109 MET A O 1
ATOM 1089 N N . GLY A 1 110 ? 12.400 -15.886 50.847 1.00 34.13 110 GLY A N 1
ATOM 1090 C CA . GLY A 1 110 ? 11.540 -16.192 51.965 1.00 37.07 110 GLY A CA 1
ATOM 1091 C C . GLY A 1 110 ? 10.162 -15.686 51.599 1.00 36.57 110 GLY A C 1
ATOM 1092 O O . GLY A 1 110 ? 9.927 -15.292 50.449 1.00 25.02 110 GLY A O 1
ATOM 1094 N N . GLN A 1 111 ? 9.253 -15.722 52.574 1.00 37.89 111 GLN A N 1
ATOM 1095 C CA . GLN A 1 111 ? 7.881 -15.251 52.394 1.00 38.75 111 GLN A CA 1
ATOM 1096 C C . GLN A 1 111 ? 7.658 -14.077 53.330 1.00 37.86 111 GLN A C 1
ATOM 1097 O O . GLN A 1 111 ? 7.942 -14.185 54.510 1.00 33.82 111 GLN A O 1
ATOM 1106 N N . LYS A 1 112 ? 7.203 -12.946 52.807 1.00 36.21 112 LYS A N 1
ATOM 1107 C CA . LYS A 1 112 ? 6.903 -11.808 53.666 1.00 39.08 112 LYS A CA 1
ATOM 1108 C C . LYS A 1 112 ? 5.381 -11.496 53.614 1.00 41.50 112 LYS A C 1
ATOM 1109 O O . LYS A 1 112 ? 4.721 -11.640 52.578 1.00 37.30 112 LYS A O 1
ATOM 1119 N N . LYS A 1 113 ? 4.833 -11.117 54.764 1.00 45.85 113 LYS A N 1
ATOM 1120 C CA . LYS A 1 113 ? 3.417 -10.765 54.902 1.00 49.32 113 LYS A CA 1
ATOM 1121 C C . LYS A 1 113 ? 3.085 -9.356 54.367 1.00 48.80 113 LYS A C 1
ATOM 1122 O O . LYS A 1 113 ? 3.421 -8.342 54.986 1.00 51.11 113 LYS A O 1
ATOM 1132 N N . ALA A 1 114 ? 2.463 -9.307 53.193 1.00 45.34 114 ALA A N 1
ATOM 1133 C CA . ALA A 1 114 ? 2.075 -8.054 52.570 1.00 44.97 114 ALA A CA 1
ATOM 1134 C C . ALA A 1 114 ? 1.098 -7.388 53.504 1.00 49.49 114 ALA A C 1
ATOM 1135 O O . ALA A 1 114 ? 0.320 -8.074 54.173 1.00 50.73 114 ALA A O 1
ATOM 1138 N N . PRO A 1 115 ? 1.152 -6.043 53.595 1.00 64.83 115 PRO A N 1
ATOM 1139 C CA . PRO A 1 115 ? 0.254 -5.272 54.465 1.00 64.93 115 PRO A CA 1
ATOM 1140 C C . PRO A 1 115 ? -1.197 -5.568 54.105 1.00 64.78 115 PRO A C 1
ATOM 1141 O O . PRO A 1 115 ? -2.071 -5.573 54.968 1.00 57.08 115 PRO A O 1
ATOM 1145 N N . ASP A 1 116 ? -1.421 -5.893 52.833 1.00 61.16 116 ASP A N 1
ATOM 1146 C CA . ASP A 1 116 ? -2.751 -6.223 52.328 1.00 62.69 116 ASP A CA 1
ATOM 1147 C C . ASP A 1 116 ? -3.290 -7.554 52.882 1.00 61.84 116 ASP A C 1
ATOM 1148 O O . ASP A 1 116 ? -4.503 -7.764 52.963 1.00 58.89 116 ASP A O 1
ATOM 1154 N N . GLY A 1 117 ? -2.384 -8.440 53.283 1.00 69.43 117 GLY A N 1
ATOM 1155 C CA . GLY A 1 117 ? -2.798 -9.719 53.826 1.00 64.61 117 GLY A CA 1
ATOM 1156 C C . GLY A 1 117 ? -2.259 -10.872 53.011 1.00 63.75 117 GLY A C 1
ATOM 1157 O O . GLY A 1 117 ? -2.440 -12.038 53.383 1.00 43.72 117 GLY A O 1
ATOM 1159 N N . ARG A 1 118 ? -1.611 -10.542 51.891 1.00 55.41 118 ARG A N 1
ATOM 1160 C CA . ARG A 1 118 ? -1.012 -11.537 51.003 1.00 50.43 118 ARG A CA 1
ATOM 1161 C C . ARG A 1 118 ? 0.322 -11.987 51.584 1.00 45.32 118 ARG A C 1
ATOM 1162 O O . ARG A 1 118 ? 0.937 -11.253 52.338 1.00 32.20 118 ARG A O 1
ATOM 1176 N N . ILE A 1 119 ? 0.729 -13.213 51.269 1.00 33.19 119 ILE A N 1
ATOM 1177 C CA . ILE A 1 119 ? 1.993 -13.767 51.761 1.00 34.98 119 ILE A CA 1
ATOM 1178 C C . ILE A 1 119 ? 2.934 -13.998 50.590 1.00 35.26 119 ILE A C 1
ATOM 1179 O O . ILE A 1 119 ? 3.097 -15.122 50.104 1.00 48.36 119 ILE A O 1
ATOM 1185 N N . VAL A 1 120 ? 3.591 -12.917 50.192 1.00 37.13 120 VAL A N 1
ATOM 1186 C CA . VAL A 1 120 ? 4.505 -12.899 49.066 1.00 33.98 120 VAL A CA 1
ATOM 1187 C C . VAL A 1 120 ? 5.881 -13.547 49.245 1.00 34.32 120 VAL A C 1
ATOM 1188 O O . VAL A 1 120 ? 6.475 -13.542 50.318 1.00 32.33 120 VAL A O 1
ATOM 1193 N N . GLU A 1 121 ? 6.369 -14.124 48.159 1.00 32.17 121 GLU A N 1
ATOM 1194 C CA . GLU A 1 121 ? 7.666 -14.779 48.123 1.00 27.23 121 GLU A CA 1
ATOM 1195 C C . GLU A 1 121 ? 8.642 -13.758 47.553 1.00 25.93 121 GLU A C 1
ATOM 1196 O O . GLU A 1 121 ? 8.423 -13.189 46.470 1.00 22.06 121 GLU A O 1
ATOM 1203 N N . LEU A 1 122 ? 9.698 -13.486 48.302 1.00 24.03 122 LEU A N 1
ATOM 1204 C CA . LEU A 1 122 ? 10.672 -12.514 47.847 1.00 21.64 122 LEU A CA 1
ATOM 1205 C C . LEU A 1 122 ? 12.010 -12.668 48.552 1.00 21.67 122 LEU A C 1
ATOM 1206 O O . LEU A 1 122 ? 12.129 -13.421 49.528 1.00 21.09 122 LEU A O 1
ATOM 1212 N N . VAL A 1 123 ? 13.014 -11.954 48.042 1.00 18.84 123 VAL A N 1
ATOM 1213 C CA . VAL A 1 123 ? 14.362 -11.963 48.602 1.00 17.95 123 VAL A CA 1
ATOM 1214 C C . VAL A 1 123 ? 14.459 -11.083 49.864 1.00 19.89 123 VAL A C 1
ATOM 1215 O O . VAL A 1 123 ? 14.016 -9.920 49.887 1.00 19.05 123 VAL A O 1
ATOM 1220 N N . LYS A 1 124 ? 15.012 -11.676 50.923 1.00 25.45 124 LYS A N 1
ATOM 1221 C CA . LYS A 1 124 ? 15.167 -11.014 52.208 1.00 28.78 124 LYS A CA 1
ATOM 1222 C C . LYS A 1 124 ? 16.616 -11.063 52.643 1.00 29.20 124 LYS A C 1
ATOM 1223 O O . LYS A 1 124 ? 17.326 -12.006 52.311 1.00 29.48 124 LYS A O 1
ATOM 1233 N N . GLU A 1 125 ? 17.021 -10.073 53.437 1.00 27.71 125 GLU A N 1
ATOM 1234 C CA . GLU A 1 125 ? 18.366 -9.999 53.982 1.00 30.05 125 GLU A CA 1
ATOM 1235 C C . GLU A 1 125 ? 18.242 -10.674 55.333 1.00 32.42 125 GLU A C 1
ATOM 1236 O O . GLU A 1 125 ? 17.432 -10.249 56.145 1.00 30.67 125 GLU A O 1
ATOM 1243 N N . VAL A 1 126 ? 19.086 -11.671 55.606 1.00 31.13 126 VAL A N 1
ATOM 1244 C CA . VAL A 1 126 ? 18.986 -12.421 56.845 1.00 30.91 126 VAL A CA 1
ATOM 1245 C C . VAL A 1 126 ? 20.191 -12.351 57.804 1.00 33.33 126 VAL A C 1
ATOM 1246 O O . VAL A 1 126 ? 21.345 -12.434 57.384 1.00 28.56 126 VAL A O 1
ATOM 1251 N N . SER A 1 127 ? 19.878 -12.183 59.093 1.00 28.96 127 SER A N 1
ATOM 1252 C CA . SER A 1 127 ? 20.832 -12.132 60.205 1.00 32.53 127 SER A CA 1
ATOM 1253 C C . SER A 1 127 ? 21.740 -13.375 60.234 1.00 39.36 127 SER A C 1
ATOM 1254 O O . SER A 1 127 ? 22.026 -13.956 59.186 1.00 50.53 127 SER A O 1
ATOM 1259 N N . LYS A 1 128 ? 22.127 -13.815 61.442 1.00 27.26 128 LYS A N 1
ATOM 1260 C CA . LYS A 1 128 ? 22.990 -14.982 61.625 1.00 31.91 128 LYS A CA 1
ATOM 1261 C C . LYS A 1 128 ? 22.535 -16.275 60.928 1.00 41.33 128 LYS A C 1
ATOM 1262 O O . LYS A 1 128 ? 21.567 -16.269 60.179 1.00 57.30 128 LYS A O 1
ATOM 1272 N N . SER A 1 129 ? 23.208 -17.394 61.158 1.00 85.69 129 SER A N 1
ATOM 1273 C CA . SER A 1 129 ? 22.814 -18.589 60.413 1.00 98.66 129 SER A CA 1
ATOM 1274 C C . SER A 1 129 ? 21.489 -19.263 60.747 1.00 100.00 129 SER A C 1
ATOM 1275 O O . SER A 1 129 ? 21.355 -19.963 61.764 1.00 100.00 129 SER A O 1
ATOM 1280 N N . TYR A 1 130 ? 20.514 -19.037 59.868 1.00 100.00 130 TYR A N 1
ATOM 1281 C CA . TYR A 1 130 ? 19.193 -19.633 60.010 1.00 100.00 130 TYR A CA 1
ATOM 1282 C C . TYR A 1 130 ? 18.781 -20.162 58.637 1.00 100.00 130 TYR A C 1
ATOM 1283 O O . TYR A 1 130 ? 18.790 -19.417 57.647 1.00 100.00 130 TYR A O 1
ATOM 1294 N N . PRO A 1 131 ? 18.459 -21.471 58.557 1.00 100.00 131 PRO A N 1
ATOM 1295 C CA . PRO A 1 131 ? 18.041 -22.180 57.332 1.00 100.00 131 PRO A CA 1
ATOM 1296 C C . PRO A 1 131 ? 16.729 -21.703 56.702 1.00 100.00 131 PRO A C 1
ATOM 1297 O O . PRO A 1 131 ? 16.740 -20.823 55.829 1.00 85.98 131 PRO A O 1
ATOM 1301 N N . ILE A 1 132 ? 15.623 -22.321 57.126 1.00 93.67 132 ILE A N 1
ATOM 1302 C CA . ILE A 1 132 ? 14.266 -22.018 56.672 1.00 91.40 132 ILE A CA 1
ATOM 1303 C C . ILE A 1 132 ? 14.125 -21.457 55.259 1.00 90.03 132 ILE A C 1
ATOM 1304 O O . ILE A 1 132 ? 13.941 -20.250 55.096 1.00 61.30 132 ILE A O 1
ATOM 1307 N N . SER A 1 133 ? 14.201 -22.328 54.252 1.00 68.80 133 SER A N 1
ATOM 1308 C CA . SER A 1 133 ? 14.066 -21.936 52.837 1.00 71.99 133 SER A CA 1
ATOM 1309 C C . SER A 1 133 ? 14.850 -20.686 52.400 1.00 75.01 133 SER A C 1
ATOM 1310 O O . SER A 1 133 ? 14.425 -19.555 52.659 1.00 91.01 133 SER A O 1
ATOM 1313 N N . GLU A 1 134 ? 15.974 -20.899 51.713 1.00 100.00 134 GLU A N 1
ATOM 1314 C CA . GLU A 1 134 ? 16.818 -19.798 51.230 1.00 100.00 134 GLU A CA 1
ATOM 1315 C C . GLU A 1 134 ? 16.608 -19.481 49.731 1.00 100.00 134 GLU A C 1
ATOM 1316 O O . GLU A 1 134 ? 17.459 -18.776 49.128 1.00 61.12 134 GLU A O 1
ATOM 1319 N N . LYS A 1 152 ? 24.748 -20.897 39.958 1.00 51.29 152 LYS A N 1
ATOM 1320 C CA . LYS A 1 152 ? 24.149 -19.540 39.704 1.00 48.34 152 LYS A CA 1
ATOM 1321 C C . LYS A 1 152 ? 24.566 -18.473 40.743 1.00 41.55 152 LYS A C 1
ATOM 1322 O O . LYS A 1 152 ? 24.566 -18.739 41.954 1.00 32.24 152 LYS A O 1
ATOM 1332 N N . ALA A 1 153 ? 24.876 -17.265 40.272 1.00 31.71 153 ALA A N 1
ATOM 1333 C CA . ALA A 1 153 ? 25.291 -16.159 41.150 1.00 27.89 153 ALA A CA 1
ATOM 1334 C C . ALA A 1 153 ? 24.180 -15.149 41.520 1.00 23.92 153 ALA A C 1
ATOM 1335 O O . ALA A 1 153 ? 24.425 -14.176 42.235 1.00 20.99 153 ALA A O 1
ATOM 1338 N N . TYR A 1 154 ? 22.978 -15.360 40.993 1.00 21.60 154 TYR A N 1
ATOM 1339 C CA . TYR A 1 154 ? 21.844 -14.490 41.297 1.00 20.30 154 TYR A CA 1
ATOM 1340 C C . TYR A 1 154 ? 20.550 -15.251 41.473 1.00 19.56 154 TYR A C 1
ATOM 1341 O O . TYR A 1 154 ? 20.500 -16.483 41.403 1.00 17.30 154 TYR A O 1
ATOM 1352 N N . PHE A 1 155 ? 19.527 -14.484 41.806 1.00 21.88 155 PHE A N 1
ATOM 1353 C CA . PHE A 1 155 ? 18.197 -15.007 41.937 1.00 19.67 155 PHE A CA 1
ATOM 1354 C C . PHE A 1 155 ? 17.540 -14.480 40.686 1.00 24.95 155 PHE A C 1
ATOM 1355 O O . PHE A 1 155 ? 17.839 -13.365 40.252 1.00 27.09 155 PHE A O 1
ATOM 1364 N N . GLU A 1 156 ? 16.751 -15.349 40.056 1.00 32.15 156 GLU A N 1
ATOM 1365 C CA . GLU A 1 156 ? 15.974 -15.069 38.847 1.00 30.23 156 GLU A CA 1
ATOM 1366 C C . GLU A 1 156 ? 14.527 -15.162 39.367 1.00 28.65 156 GLU A C 1
ATOM 1367 O O . GLU A 1 156 ? 14.065 -16.248 39.704 1.00 22.59 156 GLU A O 1
ATOM 1374 N N . TRP A 1 157 ? 13.810 -14.048 39.429 1.00 26.72 157 TRP A N 1
ATOM 1375 C CA . TRP A 1 157 ? 12.469 -14.097 39.993 1.00 22.74 157 TRP A CA 1
ATOM 1376 C C . TRP A 1 157 ? 11.522 -13.016 39.500 1.00 26.96 157 TRP A C 1
ATOM 1377 O O . TRP A 1 157 ? 11.840 -12.265 38.565 1.00 22.31 157 TRP A O 1
ATOM 1390 N N . THR A 1 158 ? 10.351 -12.939 40.137 1.00 24.89 158 THR A N 1
ATOM 1391 C CA . THR A 1 158 ? 9.351 -11.963 39.743 1.00 29.73 158 THR A CA 1
ATOM 1392 C C . THR A 1 158 ? 8.638 -11.262 40.925 1.00 26.18 158 THR A C 1
ATOM 1393 O O . THR A 1 158 ? 8.471 -11.824 42.017 1.00 29.69 158 THR A O 1
ATOM 1399 N N . ILE A 1 159 ? 8.232 -10.017 40.687 1.00 24.66 159 ILE A N 1
ATOM 1400 C CA . ILE A 1 159 ? 7.540 -9.225 41.706 1.00 23.22 159 ILE A CA 1
ATOM 1401 C C . ILE A 1 159 ? 6.524 -8.288 41.100 1.00 23.53 159 ILE A C 1
ATOM 1402 O O . ILE A 1 159 ? 6.815 -7.621 40.101 1.00 18.87 159 ILE A O 1
ATOM 1408 N N . GLU A 1 160 ? 5.347 -8.229 41.731 1.00 18.31 160 GLU A N 1
ATOM 1409 C CA . GLU A 1 160 ? 4.286 -7.307 41.328 1.00 18.02 160 GLU A CA 1
ATOM 1410 C C . GLU A 1 160 ? 4.657 -5.854 41.716 1.00 16.06 160 GLU A C 1
ATOM 1411 O O . GLU A 1 160 ? 5.185 -5.595 42.814 1.00 27.44 160 GLU A O 1
ATOM 1418 N N . ALA A 1 161 ? 4.331 -4.910 40.839 1.00 22.49 161 ALA A N 1
ATOM 1419 C CA . ALA A 1 161 ? 4.635 -3.502 41.080 1.00 22.95 161 ALA A CA 1
ATOM 1420 C C . ALA A 1 161 ? 4.319 -2.985 42.492 1.00 25.48 161 ALA A C 1
ATOM 1421 O O . ALA A 1 161 ? 5.164 -2.379 43.141 1.00 30.27 161 ALA A O 1
ATOM 1424 N N . ARG A 1 162 ? 3.125 -3.267 42.989 1.00 28.75 162 ARG A N 1
ATOM 1425 C CA . ARG A 1 162 ? 2.722 -2.816 44.319 1.00 26.74 162 ARG A CA 1
ATOM 1426 C C . ARG A 1 162 ? 3.566 -3.433 45.415 1.00 28.01 162 ARG A C 1
ATOM 1427 O O . ARG A 1 162 ? 3.500 -2.999 46.573 1.00 28.51 162 ARG A O 1
ATOM 1441 N N . ASP A 1 163 ? 4.337 -4.459 45.059 1.00 23.97 163 ASP A N 1
ATOM 1442 C CA . ASP A 1 163 ? 5.137 -5.171 46.040 1.00 23.50 163 ASP A CA 1
ATOM 1443 C C . ASP A 1 163 ? 6.584 -4.815 46.306 1.00 21.34 163 ASP A C 1
ATOM 1444 O O . ASP A 1 163 ? 7.181 -5.368 47.246 1.00 20.10 163 ASP A O 1
ATOM 1450 N N . LEU A 1 164 ? 7.146 -3.925 45.489 1.00 38.58 164 LEU A N 1
ATOM 1451 C CA . LEU A 1 164 ? 8.551 -3.526 45.647 1.00 38.43 164 LEU A CA 1
ATOM 1452 C C . LEU A 1 164 ? 8.790 -2.956 47.026 1.00 38.63 164 LEU A C 1
ATOM 1453 O O . LEU A 1 164 ? 9.832 -3.194 47.645 1.00 29.52 164 LEU A O 1
ATOM 1459 N N . SER A 1 165 ? 7.767 -2.273 47.524 1.00 21.87 165 SER A N 1
ATOM 1460 C CA . SER A 1 165 ? 7.784 -1.645 48.836 1.00 19.84 165 SER A CA 1
ATOM 1461 C C . SER A 1 165 ? 8.003 -2.575 50.064 1.00 24.29 165 SER A C 1
ATOM 1462 O O . SER A 1 165 ? 8.369 -2.095 51.157 1.00 33.25 165 SER A O 1
ATOM 1467 N N . LEU A 1 166 ? 7.790 -3.888 49.908 1.00 25.10 166 LEU A N 1
ATOM 1468 C CA . LEU A 1 166 ? 8.011 -4.812 51.034 1.00 22.01 166 LEU A CA 1
ATOM 1469 C C . LEU A 1 166 ? 9.500 -5.123 51.137 1.00 21.72 166 LEU A C 1
ATOM 1470 O O . LEU A 1 166 ? 9.938 -5.637 52.142 1.00 25.63 166 LEU A O 1
ATOM 1476 N N . LEU A 1 167 ? 10.247 -4.874 50.065 1.00 39.89 167 LEU A N 1
ATOM 1477 C CA . LEU A 1 167 ? 11.688 -5.133 50.034 1.00 42.78 167 LEU A CA 1
ATOM 1478 C C . LEU A 1 167 ? 12.516 -4.314 51.044 1.00 42.56 167 LEU A C 1
ATOM 1479 O O . LEU A 1 167 ? 12.206 -3.143 51.321 1.00 29.31 167 LEU A O 1
ATOM 1485 N N . GLY A 1 168 ? 13.519 -4.967 51.643 1.00 23.84 168 GLY A N 1
ATOM 1486 C CA . GLY A 1 168 ? 14.401 -4.290 52.582 1.00 22.63 168 GLY A CA 1
ATOM 1487 C C . GLY A 1 168 ? 15.337 -3.403 51.759 1.00 22.77 168 GLY A C 1
ATOM 1488 O O . GLY A 1 168 ? 15.614 -3.740 50.617 1.00 29.59 168 GLY A O 1
ATOM 1490 N N . SER A 1 169 ? 15.841 -2.309 52.343 1.00 25.12 169 SER A N 1
ATOM 1491 C CA . SER A 1 169 ? 16.696 -1.331 51.673 1.00 24.92 169 SER A CA 1
ATOM 1492 C C . SER A 1 169 ? 17.746 -1.889 50.729 1.00 22.45 169 SER A C 1
ATOM 1493 O O . SER A 1 169 ? 17.811 -1.515 49.542 1.00 17.88 169 SER A O 1
ATOM 1498 N N . HIS A 1 170 ? 18.527 -2.824 51.249 1.00 16.86 170 HIS A N 1
ATOM 1499 C CA . HIS A 1 170 ? 19.591 -3.427 50.467 1.00 19.12 170 HIS A CA 1
ATOM 1500 C C . HIS A 1 170 ? 19.162 -4.290 49.339 1.00 18.88 170 HIS A C 1
ATOM 1501 O O . HIS A 1 170 ? 19.552 -4.045 48.200 1.00 27.12 170 HIS A O 1
ATOM 1511 N N . VAL A 1 171 ? 18.357 -5.301 49.658 1.00 20.94 171 VAL A N 1
ATOM 1512 C CA . VAL A 1 171 ? 17.833 -6.190 48.638 1.00 14.40 171 VAL A CA 1
ATOM 1513 C C . VAL A 1 171 ? 17.205 -5.357 47.530 1.00 12.19 171 VAL A C 1
ATOM 1514 O O . VAL A 1 171 ? 17.477 -5.583 46.351 1.00 19.05 171 VAL A O 1
ATOM 1519 N N . ARG A 1 172 ? 16.515 -4.288 47.927 1.00 27.65 172 ARG A N 1
ATOM 1520 C CA . ARG A 1 172 ? 15.823 -3.405 46.999 1.00 27.76 172 ARG A CA 1
ATOM 1521 C C . ARG A 1 172 ? 16.738 -2.590 46.061 1.00 31.78 172 ARG A C 1
ATOM 1522 O O . ARG A 1 172 ? 16.453 -2.459 44.853 1.00 20.52 172 ARG A O 1
ATOM 1536 N N . LYS A 1 173 ? 17.832 -2.050 46.594 1.00 20.05 173 LYS A N 1
ATOM 1537 C CA . LYS A 1 173 ? 18.714 -1.243 45.752 1.00 18.89 173 LYS A CA 1
ATOM 1538 C C . LYS A 1 173 ? 19.502 -2.108 44.763 1.00 15.51 173 LYS A C 1
ATOM 1539 O O . LYS A 1 173 ? 19.886 -1.675 43.667 1.00 18.03 173 LYS A O 1
ATOM 1549 N N . ALA A 1 174 ? 19.683 -3.356 45.190 1.00 20.84 174 ALA A N 1
ATOM 1550 C CA . ALA A 1 174 ? 20.428 -4.396 44.495 1.00 21.47 174 ALA A CA 1
ATOM 1551 C C . ALA A 1 174 ? 19.647 -5.087 43.344 1.00 25.26 174 ALA A C 1
ATOM 1552 O O . ALA A 1 174 ? 20.218 -5.732 42.443 1.00 18.80 174 ALA A O 1
ATOM 1555 N N . THR A 1 175 ? 18.330 -4.942 43.378 1.00 18.91 175 THR A N 1
ATOM 1556 C CA . THR A 1 175 ? 17.483 -5.560 42.381 1.00 16.58 175 THR A CA 1
ATOM 1557 C C . THR A 1 175 ? 17.371 -4.760 41.038 1.00 14.19 175 THR A C 1
ATOM 1558 O O . THR A 1 175 ? 17.363 -3.521 40.996 1.00 15.13 175 THR A O 1
ATOM 1564 N N . TYR A 1 176 ? 17.279 -5.483 39.930 1.00 20.77 176 TYR A N 1
ATOM 1565 C CA . TYR A 1 176 ? 17.206 -4.817 38.642 1.00 18.44 176 TYR A CA 1
ATOM 1566 C C . TYR A 1 176 ? 16.399 -5.585 37.581 1.00 14.73 176 TYR A C 1
ATOM 1567 O O . TYR A 1 176 ? 16.072 -6.776 37.746 1.00 11.49 176 TYR A O 1
ATOM 1578 N N . GLN A 1 177 ? 16.051 -4.868 36.513 1.00 16.43 177 GLN A N 1
ATOM 1579 C CA . GLN A 1 177 ? 15.357 -5.459 35.375 1.00 19.87 177 GLN A CA 1
ATOM 1580 C C . GLN A 1 177 ? 16.408 -5.615 34.287 1.00 22.08 177 GLN A C 1
ATOM 1581 O O . GLN A 1 177 ? 17.557 -5.216 34.470 1.00 25.80 177 GLN A O 1
ATOM 1590 N N . THR A 1 178 ? 16.034 -6.181 33.152 1.00 18.92 178 THR A N 1
ATOM 1591 C CA . THR A 1 178 ? 16.986 -6.363 32.062 1.00 20.62 178 THR A CA 1
ATOM 1592 C C . THR A 1 178 ? 16.436 -5.919 30.712 1.00 22.76 178 THR A C 1
ATOM 1593 O O . THR A 1 178 ? 15.254 -5.665 30.559 1.00 21.28 178 THR A O 1
ATOM 1599 N N . TYR A 1 179 ? 17.320 -5.739 29.745 1.00 29.71 179 TYR A N 1
ATOM 1600 C CA . TYR A 1 179 ? 16.879 -5.451 28.397 1.00 27.47 179 TYR A CA 1
ATOM 1601 C C . TYR A 1 179 ? 17.654 -6.431 27.522 1.00 31.68 179 TYR A C 1
ATOM 1602 O O . TYR A 1 179 ? 18.787 -6.841 27.856 1.00 27.10 179 TYR A O 1
ATOM 1613 N N . ALA A 1 180 ? 16.990 -6.898 26.472 1.00 21.14 180 ALA A N 1
ATOM 1614 C CA . ALA A 1 180 ? 17.588 -7.848 25.569 1.00 20.02 180 ALA A CA 1
ATOM 1615 C C . ALA A 1 180 ? 17.975 -7.173 24.279 1.00 19.75 180 ALA A C 1
ATOM 1616 O O . ALA A 1 180 ? 17.391 -6.161 23.890 1.00 22.40 180 ALA A O 1
ATOM 1619 N N . PRO A 1 181 ? 18.973 -7.746 23.586 1.00 25.96 181 PRO A N 1
ATOM 1620 C CA . PRO A 1 181 ? 19.483 -7.229 22.307 1.00 25.28 181 PRO A CA 1
ATOM 1621 C C . PRO A 1 181 ? 18.518 -7.557 21.163 1.00 24.73 181 PRO A C 1
ATOM 1622 O O . PRO A 1 181 ? 17.723 -8.481 21.301 1.00 24.94 181 PRO A O 1
ATOM 1626 N N . ILE A 1 182 ? 18.517 -6.778 20.081 1.00 15.80 182 ILE A N 1
ATOM 1627 C CA . ILE A 1 182 ? 17.656 -7.128 18.951 1.00 18.73 182 ILE A CA 1
ATOM 1628 C C . ILE A 1 182 ? 18.404 -8.074 17.972 1.00 17.68 182 ILE A C 1
ATOM 1629 O O . ILE A 1 182 ? 19.043 -7.633 17.009 1.00 21.49 182 ILE A O 1
ATOM 1635 N N . LEU A 1 183 ? 18.276 -9.379 18.248 1.00 21.68 183 LEU A N 1
ATOM 1636 C CA . LEU A 1 183 ? 18.923 -10.449 17.502 1.00 22.18 183 LEU A CA 1
ATOM 1637 C C . LEU A 1 183 ? 18.278 -10.792 16.168 1.00 28.32 183 LEU A C 1
ATOM 1638 O O . LEU A 1 183 ? 18.829 -11.573 15.384 1.00 30.56 183 LEU A O 1
ATOM 1644 N N . TYR A 1 184 ? 17.143 -10.148 15.905 1.00 32.15 184 TYR A N 1
ATOM 1645 C CA . TYR A 1 184 ? 16.374 -10.280 14.668 1.00 30.09 184 TYR A CA 1
ATOM 1646 C C . TYR A 1 184 ? 16.986 -9.364 13.606 1.00 32.04 184 TYR A C 1
ATOM 1647 O O . TYR A 1 184 ? 17.507 -8.284 13.938 1.00 30.29 184 TYR A O 1
ATOM 1658 N N . GLU A 1 185 ? 16.857 -9.762 12.336 1.00 30.35 185 GLU A N 1
ATOM 1659 C CA . GLU A 1 185 ? 17.405 -8.988 11.210 1.00 32.93 185 GLU A CA 1
ATOM 1660 C C . GLU A 1 185 ? 16.516 -8.814 9.954 1.00 35.11 185 GLU A C 1
ATOM 1661 O O . GLU A 1 185 ? 16.061 -9.792 9.370 1.00 33.12 185 GLU A O 1
ATOM 1668 N N . ASN A 1 186 ? 16.298 -7.564 9.534 1.00 42.82 186 ASN A N 1
ATOM 1669 C CA . ASN A 1 186 ? 15.519 -7.251 8.318 1.00 46.01 186 ASN A CA 1
ATOM 1670 C C . ASN A 1 186 ? 16.558 -7.112 7.211 1.00 48.04 186 ASN A C 1
ATOM 1671 O O . ASN A 1 186 ? 17.690 -7.600 7.354 1.00 51.46 186 ASN A O 1
ATOM 1679 N N . ASP A 1 187 ? 16.192 -6.416 6.133 1.00 44.78 187 ASP A N 1
ATOM 1680 C CA . ASP A 1 187 ? 17.122 -6.184 5.021 1.00 45.05 187 ASP A CA 1
ATOM 1681 C C . ASP A 1 187 ? 16.893 -4.884 4.254 1.00 40.76 187 ASP A C 1
ATOM 1682 O O . ASP A 1 187 ? 17.453 -4.667 3.186 1.00 46.48 187 ASP A O 1
ATOM 1688 N N . HIS A 1 188 ? 16.123 -3.998 4.869 1.00 34.19 188 HIS A N 1
ATOM 1689 C CA . HIS A 1 188 ? 15.809 -2.690 4.320 1.00 35.35 188 HIS A CA 1
ATOM 1690 C C . HIS A 1 188 ? 17.087 -2.018 3.815 1.00 35.91 188 HIS A C 1
ATOM 1691 O O . HIS A 1 188 ? 17.047 -1.176 2.916 1.00 52.15 188 HIS A O 1
ATOM 1701 N N . PHE A 1 189 ? 18.231 -2.382 4.374 1.00 35.40 189 PHE A N 1
ATOM 1702 C CA . PHE A 1 189 ? 19.436 -1.743 3.902 1.00 39.93 189 PHE A CA 1
ATOM 1703 C C . PHE A 1 189 ? 19.845 -2.267 2.519 1.00 44.16 189 PHE A C 1
ATOM 1704 O O . PHE A 1 189 ? 19.884 -1.483 1.552 1.00 43.78 189 PHE A O 1
ATOM 1713 N N . PHE A 1 190 ? 20.056 -3.588 2.420 1.00 50.25 190 PHE A N 1
ATOM 1714 C CA . PHE A 1 190 ? 20.490 -4.244 1.171 1.00 53.36 190 PHE A CA 1
ATOM 1715 C C . PHE A 1 190 ? 19.475 -4.248 0.022 1.00 54.36 190 PHE A C 1
ATOM 1716 O O . PHE A 1 190 ? 19.862 -4.333 -1.149 1.00 64.67 190 PHE A O 1
ATOM 1725 N N . ASP A 1 191 ? 18.184 -4.206 0.348 1.00 47.82 191 ASP A N 1
ATOM 1726 C CA . ASP A 1 191 ? 17.158 -4.149 -0.686 1.00 50.77 191 ASP A CA 1
ATOM 1727 C C . ASP A 1 191 ? 17.206 -2.748 -1.319 1.00 51.87 191 ASP A C 1
ATOM 1728 O O . ASP A 1 191 ? 16.597 -2.508 -2.362 1.00 75.08 191 ASP A O 1
ATOM 1734 N N . TYR A 1 192 ? 17.945 -1.839 -0.678 1.00 54.06 192 TYR A N 1
ATOM 1735 C CA . TYR A 1 192 ? 18.132 -0.467 -1.151 1.00 57.05 192 TYR A CA 1
ATOM 1736 C C . TYR A 1 192 ? 19.482 -0.463 -1.862 1.00 61.98 192 TYR A C 1
ATOM 1737 O O . TYR A 1 192 ? 20.482 -0.023 -1.301 1.00 64.92 192 TYR A O 1
ATOM 1748 N N . MET A 1 193 ? 19.525 -0.984 -3.083 1.00 86.88 193 MET A N 1
ATOM 1749 C CA . MET A 1 193 ? 20.791 -1.049 -3.811 1.00 94.96 193 MET A CA 1
ATOM 1750 C C . MET A 1 193 ? 21.434 0.318 -4.092 1.00 99.82 193 MET A C 1
ATOM 1751 O O . MET A 1 193 ? 22.613 0.511 -3.788 1.00 100.00 193 MET A O 1
ATOM 1757 N N . GLN A 1 194 ? 20.646 1.269 -4.604 1.00 100.00 194 GLN A N 1
ATOM 1758 C CA . GLN A 1 194 ? 21.116 2.621 -4.937 1.00 100.00 194 GLN A CA 1
ATOM 1759 C C . GLN A 1 194 ? 22.207 2.624 -6.030 1.00 100.00 194 GLN A C 1
ATOM 1760 O O . GLN A 1 194 ? 21.843 2.712 -7.223 1.00 98.19 194 GLN A O 1
ATOM 1769 N N . LEU A 1 200 ? 27.348 -6.464 -5.224 1.00 96.46 200 LEU A N 1
ATOM 1770 C CA . LEU A 1 200 ? 26.262 -6.882 -4.291 1.00 99.28 200 LEU A CA 1
ATOM 1771 C C . LEU A 1 200 ? 26.773 -7.075 -2.854 1.00 99.90 200 LEU A C 1
ATOM 1772 O O . LEU A 1 200 ? 27.879 -6.634 -2.529 1.00 100.00 200 LEU A O 1
ATOM 1778 N N . THR A 1 201 ? 25.938 -7.692 -2.008 1.00 90.56 201 THR A N 1
ATOM 1779 C CA . THR A 1 201 ? 26.232 -7.982 -0.592 1.00 91.77 201 THR A CA 1
ATOM 1780 C C . THR A 1 201 ? 27.717 -8.093 -0.223 1.00 91.82 201 THR A C 1
ATOM 1781 O O . THR A 1 201 ? 28.256 -7.262 0.518 1.00 96.69 201 THR A O 1
ATOM 1787 N N . ILE A 1 202 ? 28.347 -9.177 -0.666 1.00 99.49 202 ILE A N 1
ATOM 1788 C CA . ILE A 1 202 ? 29.768 -9.359 -0.424 1.00 100.00 202 ILE A CA 1
ATOM 1789 C C . ILE A 1 202 ? 30.361 -8.359 -1.383 1.00 99.35 202 ILE A C 1
ATOM 1790 O O . ILE A 1 202 ? 29.989 -8.324 -2.564 1.00 97.58 202 ILE A O 1
ATOM 1796 N N . GLU A 1 203 ? 31.209 -7.492 -0.839 1.00 100.00 203 GLU A N 1
ATOM 1797 C CA . GLU A 1 203 ? 31.853 -6.438 -1.608 1.00 100.00 203 GLU A CA 1
ATOM 1798 C C . GLU A 1 203 ? 30.825 -5.297 -1.749 1.00 100.00 203 GLU A C 1
ATOM 1799 O O . GLU A 1 203 ? 30.185 -5.161 -2.813 1.00 100.00 203 GLU A O 1
ATOM 1806 N N . GLY A 1 204 ? 30.612 -4.517 -0.681 1.00 100.00 204 GLY A N 1
ATOM 1807 C CA . GLY A 1 204 ? 29.648 -3.433 -0.804 1.00 100.00 204 GLY A CA 1
ATOM 1808 C C . GLY A 1 204 ? 29.092 -2.632 0.365 1.00 99.40 204 GLY A C 1
ATOM 1809 O O . GLY A 1 204 ? 29.694 -1.630 0.756 1.00 81.15 204 GLY A O 1
ATOM 1811 N N . PRO A 1 205 ? 27.927 -3.036 0.928 1.00 80.69 205 PRO A N 1
ATOM 1812 C CA . PRO A 1 205 ? 27.224 -2.390 2.050 1.00 73.95 205 PRO A CA 1
ATOM 1813 C C . PRO A 1 205 ? 28.148 -1.841 3.129 1.00 69.17 205 PRO A C 1
ATOM 1814 O O . PRO A 1 205 ? 27.865 -0.799 3.724 1.00 48.11 205 PRO A O 1
ATOM 1818 N N . LYS A 1 206 ? 29.261 -2.530 3.354 1.00 65.83 206 LYS A N 1
ATOM 1819 C CA . LYS A 1 206 ? 30.235 -2.101 4.343 1.00 62.16 206 LYS A CA 1
ATOM 1820 C C . LYS A 1 206 ? 30.612 -0.630 4.182 1.00 57.54 206 LYS A C 1
ATOM 1821 O O . LYS A 1 206 ? 30.413 0.177 5.100 1.00 33.10 206 LYS A O 1
ATOM 1831 N N . VAL A 1 207 ? 31.081 -0.286 2.982 1.00 38.68 207 VAL A N 1
ATOM 1832 C CA . VAL A 1 207 ? 31.532 1.068 2.666 1.00 36.38 207 VAL A CA 1
ATOM 1833 C C . VAL A 1 207 ? 30.495 2.199 2.704 1.00 33.90 207 VAL A C 1
ATOM 1834 O O . VAL A 1 207 ? 30.850 3.328 3.059 1.00 34.59 207 VAL A O 1
ATOM 1839 N N . LEU A 1 208 ? 29.234 1.924 2.340 1.00 29.27 208 LEU A N 1
ATOM 1840 C CA . LEU A 1 208 ? 28.192 2.974 2.385 1.00 27.70 208 LEU A CA 1
ATOM 1841 C C . LEU A 1 208 ? 27.737 3.185 3.826 1.00 22.75 208 LEU A C 1
ATOM 1842 O O . LEU A 1 208 ? 27.676 4.326 4.274 1.00 28.39 208 LEU A O 1
ATOM 1848 N N . ALA A 1 209 ? 27.446 2.092 4.549 1.00 25.99 209 ALA A N 1
ATOM 1849 C CA . ALA A 1 209 ? 27.035 2.163 5.970 1.00 25.91 209 ALA A CA 1
ATOM 1850 C C . ALA A 1 209 ? 28.120 2.866 6.737 1.00 20.64 209 ALA A C 1
ATOM 1851 O O . ALA A 1 209 ? 27.855 3.652 7.629 1.00 24.23 209 ALA A O 1
ATOM 1854 N N . TYR A 1 210 ? 29.356 2.570 6.372 1.00 28.21 210 TYR A N 1
ATOM 1855 C CA . TYR A 1 210 ? 30.498 3.219 6.985 1.00 28.41 210 TYR A CA 1
ATOM 1856 C C . TYR A 1 210 ? 30.511 4.719 6.644 1.00 28.21 210 TYR A C 1
ATOM 1857 O O . TYR A 1 210 ? 30.723 5.563 7.527 1.00 24.02 210 TYR A O 1
ATOM 1868 N N . LEU A 1 211 ? 30.336 5.044 5.361 1.00 24.80 211 LEU A N 1
ATOM 1869 C CA . LEU A 1 211 ? 30.325 6.437 4.906 1.00 26.53 211 LEU A CA 1
ATOM 1870 C C . LEU A 1 211 ? 29.088 7.258 5.386 1.00 25.63 211 LEU A C 1
ATOM 1871 O O . LEU A 1 211 ? 29.093 8.491 5.381 1.00 29.02 211 LEU A O 1
ATOM 1877 N N . LEU A 1 212 ? 28.043 6.556 5.823 1.00 27.33 212 LEU A N 1
ATOM 1878 C CA . LEU A 1 212 ? 26.837 7.199 6.355 1.00 28.57 212 LEU A CA 1
ATOM 1879 C C . LEU A 1 212 ? 27.068 7.625 7.811 1.00 28.62 212 LEU A C 1
ATOM 1880 O O . LEU A 1 212 ? 26.698 8.740 8.216 1.00 28.23 212 LEU A O 1
ATOM 1886 N N . GLY A 1 213 ? 27.708 6.745 8.586 1.00 23.21 213 GLY A N 1
ATOM 1887 C CA . GLY A 1 213 ? 28.005 7.056 9.972 1.00 20.79 213 GLY A CA 1
ATOM 1888 C C . GLY A 1 213 ? 29.073 8.135 9.992 1.00 21.11 213 GLY A C 1
ATOM 1889 O O . GLY A 1 213 ? 29.108 8.985 10.883 1.00 26.18 213 GLY A O 1
ATOM 1891 N N . LEU A 1 214 ? 29.922 8.107 8.966 1.00 19.83 214 LEU A N 1
ATOM 1892 C CA . LEU A 1 214 ? 30.984 9.076 8.842 1.00 24.62 214 LEU A CA 1
ATOM 1893 C C . LEU A 1 214 ? 30.415 10.451 8.530 1.00 23.02 214 LEU A C 1
ATOM 1894 O O . LEU A 1 214 ? 30.989 11.458 8.941 1.00 27.86 214 LEU A O 1
ATOM 1900 N N . TRP A 1 215 ? 29.264 10.485 7.845 1.00 34.82 215 TRP A N 1
ATOM 1901 C CA . TRP A 1 215 ? 28.616 11.751 7.491 1.00 33.93 215 TRP A CA 1
ATOM 1902 C C . TRP A 1 215 ? 27.853 12.376 8.646 1.00 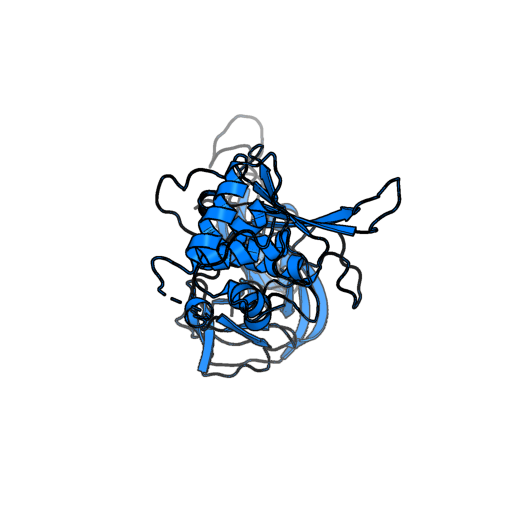33.43 215 TRP A C 1
ATOM 1903 O O . TRP A 1 215 ? 27.886 13.589 8.832 1.00 28.64 215 TRP A O 1
ATOM 1916 N N . ILE A 1 216 ? 27.122 11.552 9.388 1.00 19.83 216 ILE A N 1
ATOM 1917 C CA . ILE A 1 216 ? 26.393 12.043 10.540 1.00 19.89 216 ILE A CA 1
ATOM 1918 C C . ILE A 1 216 ? 27.411 12.593 11.579 1.00 20.48 216 ILE A C 1
ATOM 1919 O O . ILE A 1 216 ? 27.110 13.486 12.385 1.00 30.20 216 ILE A O 1
ATOM 1925 N N . GLY A 1 217 ? 28.643 12.102 11.502 1.00 31.68 217 GLY A N 1
ATOM 1926 C CA . GLY A 1 217 ? 29.688 12.571 12.394 1.00 31.86 217 GLY A CA 1
ATOM 1927 C C . GLY A 1 217 ? 30.366 13.850 11.914 1.00 35.21 217 GLY A C 1
ATOM 1928 O O . GLY A 1 217 ? 30.400 14.853 12.642 1.00 35.35 217 GLY A O 1
ATOM 1930 N N . ASP A 1 218 ? 30.878 13.845 10.686 1.00 39.21 218 ASP A N 1
ATOM 1931 C CA . ASP A 1 218 ? 31.575 15.029 10.167 1.00 44.04 218 ASP A CA 1
ATOM 1932 C C . ASP A 1 218 ? 31.032 15.701 8.899 1.00 42.09 218 ASP A C 1
ATOM 1933 O O . ASP A 1 218 ? 31.544 16.749 8.486 1.00 37.67 218 ASP A O 1
ATOM 1939 N N . GLY A 1 219 ? 30.007 15.108 8.294 1.00 39.60 219 GLY A N 1
ATOM 1940 C CA . GLY A 1 219 ? 29.435 15.667 7.079 1.00 38.67 219 GLY A CA 1
ATOM 1941 C C . GLY A 1 219 ? 28.830 17.068 7.125 1.00 40.66 219 GLY A C 1
ATOM 1942 O O . GLY A 1 219 ? 28.552 17.631 8.172 1.00 36.78 219 GLY A O 1
ATOM 1944 N N . LEU A 1 220 ? 28.669 17.650 5.950 1.00 41.59 220 LEU A N 1
ATOM 1945 C CA . LEU A 1 220 ? 28.074 18.958 5.817 1.00 42.86 220 LEU A CA 1
ATOM 1946 C C . LEU A 1 220 ? 26.632 18.616 5.529 1.00 45.16 220 LEU A C 1
ATOM 1947 O O . LEU A 1 220 ? 26.338 17.783 4.667 1.00 42.87 220 LEU A O 1
ATOM 1953 N N . SER A 1 221 ? 25.746 19.229 6.302 1.00 66.36 221 SER A N 1
ATOM 1954 C CA . SER A 1 221 ? 24.310 19.010 6.187 1.00 69.48 221 SER A CA 1
ATOM 1955 C C . SER A 1 221 ? 23.736 19.192 4.781 1.00 67.29 221 SER A C 1
ATOM 1956 O O . SER A 1 221 ? 22.781 18.500 4.414 1.00 59.73 221 SER A O 1
ATOM 1961 N N . ASP A 1 222 ? 24.324 20.089 3.989 1.00 47.71 222 ASP A N 1
ATOM 1962 C CA . ASP A 1 222 ? 23.800 20.334 2.653 1.00 50.93 222 ASP A CA 1
ATOM 1963 C C . ASP A 1 222 ? 24.293 19.453 1.491 1.00 51.21 222 ASP A C 1
ATOM 1964 O O . ASP A 1 222 ? 23.675 19.414 0.425 1.00 54.15 222 ASP A O 1
ATOM 1970 N N . ARG A 1 223 ? 25.328 18.660 1.734 1.00 52.34 223 ARG A N 1
ATOM 1971 C CA . ARG A 1 223 ? 25.846 17.794 0.694 1.00 51.52 223 ARG A CA 1
ATOM 1972 C C . ARG A 1 223 ? 26.852 16.790 1.247 1.00 50.93 223 ARG A C 1
ATOM 1973 O O . ARG A 1 223 ? 27.178 16.794 2.441 1.00 53.19 223 ARG A O 1
ATOM 1987 N N . ALA A 1 224 ? 27.344 15.935 0.354 1.00 55.38 224 ALA A N 1
ATOM 1988 C CA . ALA A 1 224 ? 28.320 14.908 0.694 1.00 53.34 224 ALA A CA 1
ATOM 1989 C C . ALA A 1 224 ? 29.714 15.475 0.918 1.00 53.97 224 ALA A C 1
ATOM 1990 O O . ALA A 1 224 ? 30.603 15.313 0.070 1.00 36.43 224 ALA A O 1
ATOM 1993 N N . THR A 1 225 ? 29.891 16.180 2.032 1.00 48.76 225 THR A N 1
ATOM 1994 C CA . THR A 1 225 ? 31.199 16.732 2.368 1.00 53.72 225 THR A CA 1
ATOM 1995 C C . THR A 1 225 ? 31.516 16.538 3.849 1.00 53.21 225 THR A C 1
ATOM 1996 O O . THR A 1 225 ? 30.866 17.119 4.715 1.00 49.99 225 THR A O 1
ATOM 2002 N N . PHE A 1 226 ? 32.487 15.659 4.122 1.00 63.22 226 PHE A N 1
ATOM 2003 C CA . PHE A 1 226 ? 32.929 15.357 5.485 1.00 62.19 226 PHE A CA 1
ATOM 2004 C C . PHE A 1 226 ? 34.166 16.195 5.781 1.00 64.42 226 PHE A C 1
ATOM 2005 O O . PHE A 1 226 ? 34.597 16.998 4.960 1.00 52.65 226 PHE A O 1
ATOM 2014 N N . SER A 1 227 ? 34.790 15.959 6.925 1.00 79.06 227 SER A N 1
ATOM 2015 C CA . SER A 1 227 ? 35.962 16.741 7.286 1.00 82.99 227 SER A CA 1
ATOM 2016 C C . SER A 1 227 ? 37.064 15.894 7.912 1.00 87.18 227 SER A C 1
ATOM 2017 O O . SER A 1 227 ? 37.458 16.103 9.062 1.00 77.28 227 SER A O 1
ATOM 2022 N N . VAL A 1 228 ? 37.605 14.981 7.116 1.00 94.91 228 VAL A N 1
ATOM 2023 C CA . VAL A 1 228 ? 38.647 14.081 7.583 1.00 98.74 228 VAL A CA 1
ATOM 2024 C C . VAL A 1 228 ? 39.898 14.853 8.040 1.00 99.70 228 VAL A C 1
ATOM 2025 O O . VAL A 1 228 ? 40.419 15.720 7.325 1.00 81.87 228 VAL A O 1
ATOM 2030 N N . ASP A 1 229 ? 40.301 14.571 9.282 1.00 100.00 229 ASP A N 1
ATOM 2031 C CA . ASP A 1 229 ? 41.456 15.173 9.960 1.00 98.84 229 ASP A CA 1
ATOM 2032 C C . ASP A 1 229 ? 42.769 14.775 9.294 1.00 100.00 229 ASP A C 1
ATOM 2033 O O . ASP A 1 229 ? 43.084 13.588 9.169 1.00 73.18 229 ASP A O 1
ATOM 2039 N N . SER A 1 230 ? 43.540 15.786 8.903 1.00 88.66 230 SER A N 1
ATOM 2040 C CA . SER A 1 230 ? 44.818 15.589 8.233 1.00 89.24 230 SER A CA 1
ATOM 2041 C C . SER A 1 230 ? 45.772 14.616 8.916 1.00 88.43 230 SER A C 1
ATOM 2042 O O . SER A 1 230 ? 46.149 13.596 8.320 1.00 80.37 230 SER A O 1
ATOM 2047 N N . ARG A 1 231 ? 46.141 14.920 10.163 1.00 59.07 231 ARG A N 1
ATOM 2048 C CA . ARG A 1 231 ? 47.073 14.080 10.922 1.00 57.65 231 ARG A CA 1
ATOM 2049 C C . ARG A 1 231 ? 46.691 12.598 10.913 1.00 56.80 231 ARG A C 1
ATOM 2050 O O . ARG A 1 231 ? 47.557 11.724 11.010 1.00 81.84 231 ARG A O 1
ATOM 2064 N N . ASP A 1 232 ? 45.390 12.338 10.746 1.00 89.64 232 ASP A N 1
ATOM 2065 C CA . ASP A 1 232 ? 44.843 10.984 10.700 1.00 86.77 232 ASP A CA 1
ATOM 2066 C C . ASP A 1 232 ? 44.987 10.418 9.292 1.00 85.49 232 ASP A C 1
ATOM 2067 O O . ASP A 1 232 ? 44.016 10.363 8.526 1.00 74.62 232 ASP A O 1
ATOM 2073 N N . THR A 1 233 ? 46.221 10.037 8.959 1.00 71.87 233 THR A N 1
ATOM 2074 C CA . THR A 1 233 ? 46.569 9.446 7.660 1.00 70.56 233 THR A CA 1
ATOM 2075 C C . THR A 1 233 ? 45.767 8.160 7.441 1.00 65.70 233 THR A C 1
ATOM 2076 O O . THR A 1 233 ? 45.292 7.885 6.340 1.00 63.79 233 THR A O 1
ATOM 2082 N N . SER A 1 234 ? 45.644 7.377 8.509 1.00 57.53 234 SER A N 1
ATOM 2083 C CA . SER A 1 234 ? 44.929 6.117 8.484 1.00 53.12 234 SER A CA 1
ATOM 2084 C C . SER A 1 234 ? 43.462 6.273 8.074 1.00 49.79 234 SER A C 1
ATOM 2085 O O . SER A 1 234 ? 42.921 5.422 7.370 1.00 48.51 234 SER A O 1
ATOM 2090 N N . LEU A 1 235 ? 42.842 7.387 8.454 1.00 42.56 235 LEU A N 1
ATOM 2091 C CA . LEU A 1 235 ? 41.443 7.619 8.129 1.00 40.37 235 LEU A CA 1
ATOM 2092 C C . LEU A 1 235 ? 41.321 8.167 6.731 1.00 39.69 235 LEU A C 1
ATOM 2093 O O . LEU A 1 235 ? 40.398 7.809 5.994 1.00 40.06 235 LEU A O 1
ATOM 2099 N N . MET A 1 236 ? 42.242 9.063 6.378 1.00 49.15 236 MET A N 1
ATOM 2100 C CA . MET A 1 236 ? 42.260 9.646 5.040 1.00 49.58 236 MET A CA 1
ATOM 2101 C C . MET A 1 236 ? 42.348 8.507 4.036 1.00 47.03 236 MET A C 1
ATOM 2102 O O . MET A 1 236 ? 41.752 8.549 2.967 1.00 47.79 236 MET A O 1
ATOM 2108 N N . GLU A 1 237 ? 43.095 7.484 4.429 1.00 46.54 237 GLU A N 1
ATOM 2109 C CA . GLU A 1 237 ? 43.303 6.259 3.658 1.00 47.85 237 GLU A CA 1
ATOM 2110 C C . GLU A 1 237 ? 41.976 5.496 3.480 1.00 43.22 237 GLU A C 1
ATOM 2111 O O . GLU A 1 237 ? 41.681 4.963 2.405 1.00 48.04 237 GLU A O 1
ATOM 2118 N N . ARG A 1 238 ? 41.198 5.449 4.558 1.00 49.27 238 ARG A N 1
ATOM 2119 C CA . ARG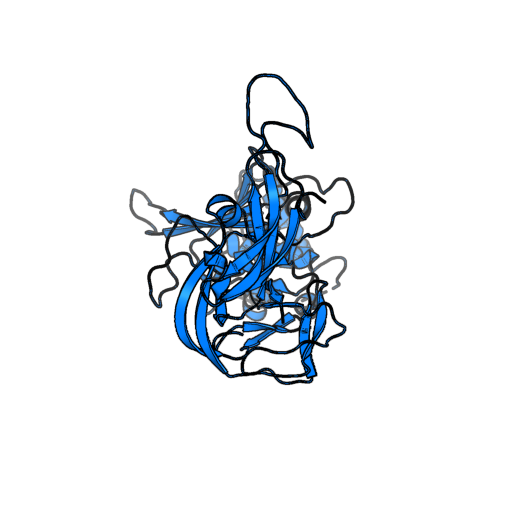 A 1 238 ? 39.912 4.774 4.579 1.00 47.91 238 ARG A CA 1
ATOM 2120 C C . ARG A 1 238 ? 38.929 5.483 3.647 1.00 49.50 238 ARG A C 1
ATOM 2121 O O . ARG A 1 238 ? 38.360 4.879 2.725 1.00 38.57 238 ARG A O 1
ATOM 2135 N N . VAL A 1 239 ? 38.750 6.776 3.901 1.00 38.53 239 VAL A N 1
ATOM 2136 C CA . VAL A 1 239 ? 37.831 7.623 3.135 1.00 40.42 239 VAL A CA 1
ATOM 2137 C C . VAL A 1 239 ? 38.031 7.514 1.639 1.00 40.00 239 VAL A C 1
ATOM 2138 O O . VAL A 1 239 ? 37.065 7.357 0.881 1.00 43.57 239 VAL A O 1
ATOM 2143 N N . THR A 1 240 ? 39.299 7.605 1.231 1.00 44.41 240 THR A N 1
ATOM 2144 C CA . THR A 1 240 ? 39.684 7.536 -0.178 1.00 45.69 240 THR A CA 1
ATOM 2145 C C . THR A 1 240 ? 39.529 6.117 -0.735 1.00 40.15 240 THR A C 1
ATOM 2146 O O . THR A 1 240 ? 39.107 5.914 -1.877 1.00 42.12 240 THR A O 1
ATOM 2152 N N . GLU A 1 241 ? 39.822 5.144 0.117 1.00 37.79 241 GLU A N 1
ATOM 2153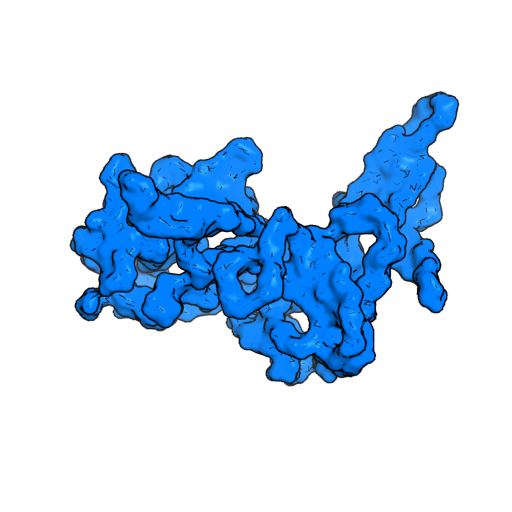 C CA . GLU A 1 241 ? 39.718 3.745 -0.243 1.00 37.56 241 GLU A CA 1
ATOM 2154 C C . GLU A 1 241 ? 38.257 3.407 -0.491 1.00 38.53 241 GLU A C 1
ATOM 2155 O O . GLU A 1 241 ? 37.882 2.949 -1.572 1.00 36.91 241 GLU A O 1
ATOM 2162 N N . TYR A 1 242 ? 37.448 3.670 0.533 1.00 46.04 242 TYR A N 1
ATOM 2163 C CA . TYR A 1 242 ? 36.007 3.429 0.530 1.00 48.30 242 TYR A CA 1
ATOM 2164 C C . TYR A 1 242 ? 35.241 4.114 -0.598 1.00 47.86 242 TYR A C 1
ATOM 2165 O O . TYR A 1 242 ? 34.403 3.496 -1.255 1.00 41.82 242 TYR A O 1
ATOM 2176 N N . ALA A 1 243 ? 35.547 5.388 -0.819 1.00 52.44 243 ALA A N 1
ATOM 2177 C CA . ALA A 1 243 ? 34.913 6.183 -1.869 1.00 54.94 243 ALA A CA 1
ATOM 2178 C C . ALA A 1 243 ? 35.045 5.429 -3.183 1.00 55.61 243 ALA A C 1
ATOM 2179 O O . ALA A 1 243 ? 34.068 5.211 -3.902 1.00 45.42 243 ALA A O 1
ATOM 2182 N N . GLU A 1 244 ? 36.281 5.013 -3.448 1.00 48.97 244 GLU A N 1
ATOM 2183 C CA . GLU A 1 244 ? 36.662 4.264 -4.635 1.00 48.96 244 GLU A CA 1
ATOM 2184 C C . GLU A 1 244 ? 35.784 3.025 -4.787 1.00 47.91 244 GLU A C 1
ATOM 2185 O O . GLU A 1 244 ? 35.293 2.748 -5.868 1.00 58.23 244 GLU A O 1
ATOM 2192 N N . LYS A 1 245 ? 35.544 2.314 -3.694 1.00 57.00 245 LYS A N 1
ATOM 2193 C CA . LYS A 1 245 ? 34.706 1.120 -3.744 1.00 60.95 245 LYS A CA 1
ATOM 2194 C C . LYS A 1 245 ? 33.247 1.438 -4.119 1.00 65.37 245 LYS A C 1
ATOM 2195 O O . LYS A 1 245 ? 32.536 0.599 -4.704 1.00 54.24 245 LYS A O 1
ATOM 2205 N N . LEU A 1 246 ? 32.814 2.650 -3.770 1.00 96.04 246 LEU A N 1
ATOM 2206 C CA . LEU A 1 246 ? 31.460 3.110 -4.067 1.00 98.35 246 LEU A CA 1
ATOM 2207 C C . LEU A 1 246 ? 31.521 4.042 -5.281 1.00 97.46 246 LEU A C 1
ATOM 2208 O O . LEU A 1 246 ? 30.622 4.840 -5.529 1.00 58.05 246 LEU A O 1
ATOM 2214 N N . ASN A 1 247 ? 32.605 3.899 -6.035 1.00 62.18 247 ASN A N 1
ATOM 2215 C CA . ASN A 1 247 ? 32.883 4.654 -7.252 1.00 62.90 247 ASN A CA 1
ATOM 2216 C C . ASN A 1 247 ? 33.368 6.068 -7.100 1.00 63.11 247 ASN A C 1
ATOM 2217 O O . ASN A 1 247 ? 34.378 6.428 -7.700 1.00 85.06 247 ASN A O 1
ATOM 2225 N N . LEU A 1 248 ? 32.697 6.856 -6.275 1.00 58.55 248 LEU A N 1
ATOM 2226 C CA . LEU A 1 248 ? 33.085 8.255 -6.073 1.00 59.36 248 LEU A CA 1
ATOM 2227 C C . LEU A 1 248 ? 34.545 8.445 -5.596 1.00 63.53 248 LEU A C 1
ATOM 2228 O O . LEU A 1 248 ? 35.334 7.487 -5.616 1.00 61.96 248 LEU A O 1
ATOM 2234 N N . CYS A 1 249 ? 34.917 9.697 -5.281 1.00 89.10 249 CYS A N 1
ATOM 2235 C CA . CYS A 1 249 ? 36.244 10.041 -4.731 1.00 91.46 249 CYS A CA 1
ATOM 2236 C C . CYS A 1 249 ? 36.639 11.517 -4.671 1.00 93.51 249 CYS A C 1
ATOM 2237 O O . CYS A 1 249 ? 36.446 12.267 -5.637 1.00 88.79 249 CYS A O 1
ATOM 2241 N N . ALA A 1 250 ? 37.216 11.890 -3.521 1.00 88.15 250 ALA A N 1
ATOM 2242 C CA . ALA A 1 250 ? 37.734 13.237 -3.201 1.00 89.59 250 ALA A CA 1
ATOM 2243 C C . ALA A 1 250 ? 36.756 14.386 -2.961 1.00 89.64 250 ALA A C 1
ATOM 2244 O O . ALA A 1 250 ? 37.135 15.439 -2.436 1.00 69.34 250 ALA A O 1
ATOM 2247 N N . GLU A 1 251 ? 35.500 14.164 -3.319 1.00 79.22 251 GLU A N 1
ATOM 2248 C CA . GLU A 1 251 ? 34.443 15.160 -3.189 1.00 79.07 251 GLU A CA 1
ATOM 2249 C C . GLU A 1 251 ? 34.109 15.572 -1.770 1.00 80.00 251 GLU A C 1
ATOM 2250 O O . GLU A 1 251 ? 33.256 16.434 -1.569 1.00 75.81 251 GLU A O 1
ATOM 2257 N N . TYR A 1 252 ? 34.816 15.018 -0.791 1.00 96.23 252 TYR A N 1
ATOM 2258 C CA . TYR A 1 252 ? 34.499 15.314 0.598 1.00 97.26 252 TYR A CA 1
ATOM 2259 C C . TYR A 1 252 ? 35.626 15.089 1.593 1.00 98.01 252 TYR A C 1
ATOM 2260 O O . TYR A 1 252 ? 35.753 14.012 2.187 1.00 88.81 252 TYR A O 1
ATOM 2271 N N . LYS A 1 253 ? 36.425 16.123 1.806 1.00 92.48 253 LYS A N 1
ATOM 2272 C CA . LYS A 1 253 ? 37.536 16.031 2.743 1.00 94.63 253 LYS A CA 1
ATOM 2273 C C . LYS A 1 253 ? 37.959 17.431 3.245 1.00 95.04 253 LYS A C 1
ATOM 2274 O O . LYS A 1 253 ? 37.399 18.447 2.765 1.00 81.75 253 LYS A O 1
ATOM 2284 N N . ASN A 1 281 ? 22.176 18.705 -4.936 1.00 93.84 281 ASN A N 1
ATOM 2285 C CA . ASN A 1 281 ? 23.428 18.067 -4.435 1.00 95.66 281 ASN A CA 1
ATOM 2286 C C . ASN A 1 281 ? 23.919 16.921 -5.342 1.00 97.91 281 ASN A C 1
ATOM 2287 O O . ASN A 1 281 ? 24.762 16.112 -4.936 1.00 93.08 281 ASN A O 1
ATOM 2290 N N . THR A 1 282 ? 23.411 16.910 -6.583 1.00 100.00 282 THR A N 1
ATOM 2291 C CA . THR A 1 282 ? 23.718 15.928 -7.646 1.00 100.00 282 THR A CA 1
ATOM 2292 C C . THR A 1 282 ? 23.097 14.537 -7.503 1.00 100.00 282 THR A C 1
ATOM 2293 O O . THR A 1 282 ? 22.661 14.142 -6.417 1.00 94.60 282 THR A O 1
ATOM 2299 N N . GLU A 1 283 ? 23.009 13.829 -8.633 1.00 75.84 283 GLU A N 1
ATOM 2300 C CA . GLU A 1 283 ? 22.503 12.461 -8.662 1.00 73.62 283 GLU A CA 1
ATOM 2301 C C . GLU A 1 283 ? 23.726 11.704 -8.156 1.00 69.45 283 GLU A C 1
ATOM 2302 O O . GLU A 1 283 ? 24.475 11.071 -8.904 1.00 89.25 283 GLU A O 1
ATOM 2309 N N . ASN A 1 284 ? 23.941 11.886 -6.864 1.00 80.64 284 ASN A N 1
ATOM 2310 C CA . ASN A 1 284 ? 25.051 11.348 -6.115 1.00 76.93 284 ASN A CA 1
ATOM 2311 C C . ASN A 1 284 ? 24.452 10.304 -5.162 1.00 77.31 284 ASN A C 1
ATOM 2312 O O . ASN A 1 284 ? 23.900 10.659 -4.121 1.00 72.23 284 ASN A O 1
ATOM 2320 N N . PRO A 1 285 ? 24.526 9.008 -5.527 1.00 82.47 285 PRO A N 1
ATOM 2321 C CA . PRO A 1 285 ? 24.006 7.874 -4.741 1.00 79.30 285 PRO A CA 1
ATOM 2322 C C . PRO A 1 285 ? 24.356 7.779 -3.240 1.00 74.26 285 PRO A C 1
ATOM 2323 O O . PRO A 1 285 ? 23.897 6.858 -2.561 1.00 60.77 285 PRO A O 1
ATOM 2327 N N . LEU A 1 286 ? 25.195 8.689 -2.739 1.00 45.54 286 LEU A N 1
ATOM 2328 C CA . LEU A 1 286 ? 25.548 8.717 -1.323 1.00 38.14 286 LEU A CA 1
ATOM 2329 C C . LEU A 1 286 ? 24.592 9.742 -0.730 1.00 36.10 286 LEU A C 1
ATOM 2330 O O . LEU A 1 286 ? 24.033 9.532 0.347 1.00 47.46 286 LEU A O 1
ATOM 2336 N N . TRP A 1 287 ? 24.434 10.867 -1.428 1.00 44.51 287 TRP A N 1
ATOM 2337 C CA . TRP A 1 287 ? 23.527 11.914 -0.975 1.00 42.66 287 TRP A CA 1
ATOM 2338 C C . TRP A 1 287 ? 22.101 11.456 -1.113 1.00 39.34 287 TRP A C 1
ATOM 2339 O O . TRP A 1 287 ? 21.238 11.906 -0.368 1.00 51.30 287 TRP A O 1
ATOM 2352 N N . ASP A 1 288 ? 21.862 10.596 -2.100 1.00 36.33 288 ASP A N 1
ATOM 2353 C CA . ASP A 1 288 ? 20.540 10.017 -2.342 1.00 36.51 288 ASP A CA 1
ATOM 2354 C C . ASP A 1 288 ? 20.138 9.036 -1.243 1.00 34.17 288 ASP A C 1
ATOM 2355 O O . ASP A 1 288 ? 18.950 8.837 -0.990 1.00 36.01 288 ASP A O 1
ATOM 2361 N N . ALA A 1 289 ? 21.132 8.410 -0.608 1.00 26.82 289 ALA A N 1
ATOM 2362 C CA . ALA A 1 289 ? 20.875 7.468 0.473 1.00 21.83 289 ALA A CA 1
ATOM 2363 C C . ALA A 1 289 ? 20.686 8.199 1.809 1.00 19.86 289 ALA A C 1
ATOM 2364 O O . ALA A 1 289 ? 19.928 7.755 2.673 1.00 24.93 289 ALA A O 1
ATOM 2367 N N . ILE A 1 290 ? 21.356 9.338 1.965 1.00 22.69 290 ILE A N 1
ATOM 2368 C CA . ILE A 1 290 ? 21.247 10.111 3.199 1.00 29.18 290 ILE A CA 1
ATOM 2369 C C . ILE A 1 290 ? 19.807 10.518 3.356 1.00 29.99 290 ILE A C 1
ATOM 2370 O O . ILE A 1 290 ? 19.235 10.455 4.436 1.00 37.24 290 ILE A O 1
ATOM 2376 N N . VAL A 1 291 ? 19.263 10.943 2.229 1.00 35.33 291 VAL A N 1
ATOM 2377 C CA . VAL A 1 291 ? 17.897 11.363 2.039 1.00 34.21 291 VAL A CA 1
ATOM 2378 C C . VAL A 1 291 ? 16.908 10.173 1.987 1.00 39.82 291 VAL A C 1
ATOM 2379 O O . VAL A 1 291 ? 15.944 10.099 2.784 1.00 37.49 291 VAL A O 1
ATOM 2384 N N . GLY A 1 292 ? 17.131 9.274 1.022 1.00 35.96 292 GLY A N 1
ATOM 2385 C CA . GLY A 1 292 ? 16.281 8.102 0.844 1.00 40.74 292 GLY A CA 1
ATOM 2386 C C . GLY A 1 292 ? 16.140 7.207 2.065 1.00 46.68 292 GLY A C 1
ATOM 2387 O O . GLY A 1 292 ? 15.021 6.867 2.467 1.00 54.67 292 GLY A O 1
ATOM 2389 N N . LEU A 1 293 ? 17.276 6.828 2.659 1.00 66.32 293 LEU A N 1
ATOM 2390 C CA . LEU A 1 293 ? 17.298 5.969 3.841 1.00 63.35 293 LEU A CA 1
ATOM 2391 C C . LEU A 1 293 ? 16.982 6.676 5.160 1.00 64.47 293 LEU A C 1
ATOM 2392 O O . LEU A 1 293 ? 17.032 6.061 6.221 1.00 48.31 293 LEU A O 1
ATOM 2398 N N . GLY A 1 294 ? 16.728 7.981 5.094 1.00 50.35 294 GLY A N 1
ATOM 2399 C CA . GLY A 1 294 ? 16.310 8.733 6.269 1.00 48.37 294 GLY A CA 1
ATOM 2400 C C . GLY A 1 294 ? 17.265 9.439 7.200 1.00 45.18 294 GLY A C 1
ATOM 2401 O O . GLY A 1 294 ? 16.849 9.941 8.252 1.00 31.08 294 GLY A O 1
ATOM 2403 N N . PHE A 1 295 ? 18.516 9.561 6.785 1.00 41.26 295 PHE A N 1
ATOM 2404 C CA . PHE A 1 295 ? 19.521 10.199 7.618 1.00 40.86 295 PHE A CA 1
ATOM 2405 C C . PHE A 1 295 ? 19.401 11.719 7.821 1.00 40.76 295 PHE A C 1
ATOM 2406 O O . PHE A 1 295 ? 20.331 12.373 8.299 1.00 33.21 295 PHE A O 1
ATOM 2415 N N . LEU A 1 296 ? 18.222 12.259 7.509 1.00 43.11 296 LEU A N 1
ATOM 2416 C CA . LEU A 1 296 ? 17.923 13.682 7.671 1.00 41.09 296 LEU A CA 1
ATOM 2417 C C . LEU A 1 296 ? 16.505 13.795 8.176 1.00 43.71 296 LEU A C 1
ATOM 2418 O O . LEU A 1 296 ? 15.570 13.784 7.402 1.00 49.61 296 LEU A O 1
ATOM 2424 N N . LYS A 1 297 ? 16.359 13.806 9.497 1.00 50.88 297 LYS A N 1
ATOM 2425 C CA . LYS A 1 297 ? 15.060 13.889 10.141 1.00 51.48 297 LYS A CA 1
ATOM 2426 C C . LYS A 1 297 ? 14.503 15.273 10.053 1.00 51.11 297 LYS A C 1
ATOM 2427 O O . LYS A 1 297 ? 14.592 16.033 11.016 1.00 67.18 297 LYS A O 1
ATOM 2437 N N . ASP A 1 298 ? 13.882 15.575 8.916 1.00 52.83 298 ASP A N 1
ATOM 2438 C CA . ASP A 1 298 ? 13.253 16.876 8.658 1.00 49.67 298 ASP A CA 1
ATOM 2439 C C . ASP A 1 298 ? 14.285 17.989 8.719 1.00 48.70 298 ASP A C 1
ATOM 2440 O O . ASP A 1 298 ? 14.347 18.748 9.693 1.00 50.65 298 ASP A O 1
ATOM 2446 N N . GLY A 1 299 ? 15.115 18.057 7.682 1.00 52.23 299 GLY A N 1
ATOM 2447 C CA . GLY A 1 299 ? 16.161 19.068 7.623 1.00 54.39 299 GLY A CA 1
ATOM 2448 C C . GLY A 1 299 ? 17.009 19.088 8.885 1.00 52.47 299 GLY A C 1
ATOM 2449 O O . GLY A 1 299 ? 17.353 20.149 9.411 1.00 49.29 299 GLY A O 1
ATOM 2451 N N . VAL A 1 300 ? 17.308 17.899 9.390 1.00 61.08 300 VAL A N 1
ATOM 2452 C CA . VAL A 1 300 ? 18.092 17.747 10.605 1.00 57.31 300 VAL A CA 1
ATOM 2453 C C . VAL A 1 300 ? 18.749 16.361 10.515 1.00 56.50 300 VAL A C 1
ATOM 2454 O O . VAL A 1 300 ? 18.102 15.424 10.052 1.00 33.07 300 VAL A O 1
ATOM 2459 N N . LYS A 1 301 ? 20.035 16.239 10.874 1.00 37.15 301 LYS A N 1
ATOM 2460 C CA . LYS A 1 301 ? 20.706 14.920 10.823 1.00 36.95 301 LYS A CA 1
ATOM 2461 C C . LYS A 1 301 ? 19.953 13.881 11.667 1.00 38.68 301 LYS A C 1
ATOM 2462 O O . LYS A 1 301 ? 19.536 14.176 12.782 1.00 41.08 301 LYS A O 1
ATOM 2472 N N . ASN A 1 302 ? 19.832 12.655 11.163 1.00 54.97 302 ASN A N 1
ATOM 2473 C CA . ASN A 1 302 ? 19.072 11.632 11.879 1.00 53.85 302 ASN A CA 1
ATOM 2474 C C . ASN A 1 302 ? 19.620 10.212 11.753 1.00 53.63 302 ASN A C 1
ATOM 2475 O O . ASN A 1 302 ? 20.301 9.878 10.782 1.00 32.53 302 ASN A O 1
ATOM 2483 N N . ILE A 1 303 ? 19.377 9.399 12.778 1.00 46.50 303 ILE A N 1
ATOM 2484 C CA . ILE A 1 303 ? 19.766 7.998 12.723 1.00 44.69 303 ILE A CA 1
ATOM 2485 C C . ILE A 1 303 ? 18.411 7.257 12.697 1.00 46.10 303 ILE A C 1
ATOM 2486 O O . ILE A 1 303 ? 17.731 7.150 13.728 1.00 38.68 303 ILE A O 1
ATOM 2492 N N . PRO A 1 304 ? 17.994 6.764 11.511 1.00 38.12 304 PRO A N 1
ATOM 2493 C CA . PRO A 1 304 ? 16.758 6.029 11.194 1.00 37.94 304 PRO A CA 1
ATOM 2494 C C . PRO A 1 304 ? 16.474 4.798 12.062 1.00 41.34 304 PRO A C 1
ATOM 2495 O O . PRO A 1 304 ? 17.363 3.997 12.353 1.00 55.09 304 PRO A O 1
ATOM 2499 N N . SER A 1 305 ? 15.207 4.603 12.395 1.00 48.09 305 SER A N 1
ATOM 2500 C CA . SER A 1 305 ? 14.792 3.470 13.222 1.00 47.41 305 SER A CA 1
ATOM 2501 C C . SER A 1 305 ? 15.098 2.078 12.649 1.00 42.58 305 SER A C 1
ATOM 2502 O O . SER A 1 305 ? 15.452 1.156 13.387 1.00 36.27 305 SER A O 1
ATOM 2507 N N . PHE A 1 306 ? 14.971 1.926 11.337 1.00 34.07 306 PHE A N 1
ATOM 2508 C CA . PHE A 1 306 ? 15.186 0.622 10.716 1.00 32.52 306 PHE A CA 1
ATOM 2509 C C . PHE A 1 306 ? 16.564 0.064 11.042 1.00 31.39 306 PHE A C 1
ATOM 2510 O O . PHE A 1 306 ? 16.769 -1.151 10.988 1.00 29.55 306 PHE A O 1
ATOM 2519 N N . LEU A 1 307 ? 17.492 0.944 11.402 1.00 27.01 307 LEU A N 1
ATOM 2520 C CA . LEU A 1 307 ? 18.835 0.506 11.734 1.00 28.18 307 LEU A CA 1
ATOM 2521 C C . LEU A 1 307 ? 18.902 -0.447 12.912 1.00 28.32 307 LEU A C 1
ATOM 2522 O O . LEU A 1 307 ? 19.827 -1.249 12.980 1.00 41.26 307 LEU A O 1
ATOM 2528 N N . SER A 1 308 ? 17.911 -0.394 13.810 1.00 22.19 308 SER A N 1
ATOM 2529 C CA . SER A 1 308 ? 17.891 -1.258 14.977 1.00 15.16 308 SER A CA 1
ATOM 2530 C C . SER A 1 308 ? 17.446 -2.715 14.804 1.00 15.72 308 SER A C 1
ATOM 2531 O O . SER A 1 308 ? 17.616 -3.539 15.722 1.00 26.32 308 SER A O 1
ATOM 2536 N N . THR A 1 309 ? 16.899 -3.065 13.648 1.00 25.09 309 THR A N 1
ATOM 2537 C CA . THR A 1 309 ? 16.412 -4.434 13.425 1.00 22.85 309 THR A CA 1
ATOM 2538 C C . THR A 1 309 ? 16.919 -4.996 12.116 1.00 21.41 309 THR A C 1
ATOM 2539 O O . THR A 1 309 ? 16.516 -6.057 11.675 1.00 23.12 309 THR A O 1
ATOM 2545 N N . ASP A 1 310 ? 17.804 -4.252 11.490 1.00 14.87 310 ASP A N 1
ATOM 2546 C CA . ASP A 1 310 ? 18.371 -4.659 10.230 1.00 19.71 310 ASP A CA 1
ATOM 2547 C C . ASP A 1 310 ? 19.576 -5.595 10.482 1.00 22.37 310 ASP A C 1
ATOM 2548 O O . ASP A 1 310 ? 19.748 -6.140 11.583 1.00 33.42 310 ASP A O 1
ATOM 2554 N N . ASN A 1 311 ? 20.396 -5.771 9.449 1.00 33.55 311 ASN A N 1
ATOM 2555 C CA . ASN A 1 311 ? 21.600 -6.605 9.494 1.00 33.44 311 ASN A CA 1
ATOM 2556 C C . ASN A 1 311 ? 22.606 -6.140 10.561 1.00 29.11 311 ASN A C 1
ATOM 2557 O O . ASN A 1 311 ? 22.981 -4.964 10.576 1.00 28.36 311 ASN A O 1
ATOM 2565 N N . ILE A 1 312 ? 23.000 -7.053 11.460 1.00 22.15 312 ILE A N 1
ATOM 2566 C CA . ILE A 1 312 ? 23.954 -6.782 12.560 1.00 21.55 312 ILE A CA 1
ATOM 2567 C C . ILE A 1 312 ? 25.240 -6.114 12.041 1.00 20.49 312 ILE A C 1
ATOM 2568 O O . ILE A 1 312 ? 25.661 -5.071 12.548 1.00 28.12 312 ILE A O 1
ATOM 2574 N N . GLY A 1 313 ? 25.874 -6.744 11.055 1.00 20.25 313 GLY A N 1
ATOM 2575 C CA . GLY A 1 313 ? 27.071 -6.188 10.470 1.00 20.12 313 GLY A CA 1
ATOM 2576 C C . GLY A 1 313 ? 26.877 -4.752 10.021 1.00 20.28 313 GLY A C 1
ATOM 2577 O O . GLY A 1 313 ? 27.742 -3.920 10.253 1.00 22.17 313 GLY A O 1
ATOM 2579 N N . THR A 1 314 ? 25.735 -4.436 9.411 1.00 21.57 314 THR A N 1
ATOM 2580 C CA . THR A 1 314 ? 25.491 -3.067 8.967 1.00 19.55 314 THR A CA 1
ATOM 2581 C C . THR A 1 314 ? 25.324 -2.103 10.160 1.00 18.95 314 THR A C 1
ATOM 2582 O O . THR A 1 314 ? 25.698 -0.925 10.064 1.00 24.01 314 THR A O 1
ATOM 2588 N N . ARG A 1 315 ? 24.823 -2.610 11.290 1.00 22.11 315 ARG A N 1
ATOM 2589 C CA . ARG A 1 315 ? 24.654 -1.780 12.488 1.00 23.42 315 ARG A CA 1
ATOM 2590 C C . ARG A 1 315 ? 26.047 -1.437 13.034 1.00 25.49 315 ARG A C 1
ATOM 2591 O O . ARG A 1 315 ? 26.352 -0.259 13.340 1.00 25.95 315 ARG A O 1
ATOM 2605 N N . GLU A 1 316 ? 26.893 -2.468 13.110 1.00 30.15 316 GLU A N 1
ATOM 2606 C CA . GLU A 1 316 ? 28.251 -2.311 13.601 1.00 26.84 316 GLU A CA 1
ATOM 2607 C C . GLU A 1 316 ? 29.112 -1.458 12.703 1.00 25.97 316 GLU A C 1
ATOM 2608 O O . GLU A 1 316 ? 29.933 -0.723 13.228 1.00 24.65 316 GLU A O 1
ATOM 2615 N N . THR A 1 317 ? 28.936 -1.535 11.375 1.00 24.34 317 THR A N 1
ATOM 2616 C CA . THR A 1 317 ? 29.741 -0.707 10.453 1.00 23.30 317 THR A CA 1
ATOM 2617 C C . THR A 1 317 ? 29.373 0.772 10.478 1.00 24.62 317 THR A C 1
ATOM 2618 O O . THR A 1 317 ? 30.238 1.661 10.318 1.00 22.78 317 THR A O 1
ATOM 2624 N N . PHE A 1 318 ? 28.083 1.037 10.657 1.00 18.12 318 PHE A N 1
ATOM 2625 C CA . PHE A 1 318 ? 27.616 2.400 10.744 1.00 16.47 318 PHE A CA 1
ATOM 2626 C C . PHE A 1 318 ? 28.227 3.085 11.975 1.00 14.33 318 PHE A C 1
ATOM 2627 O O . PHE A 1 318 ? 28.599 4.244 11.890 1.00 16.77 318 PHE A O 1
ATOM 2636 N N . LEU A 1 319 ? 28.182 2.396 13.128 1.00 15.78 319 LEU A N 1
ATOM 2637 C CA . LEU A 1 319 ? 28.726 2.853 14.418 1.00 16.91 319 LEU A CA 1
ATOM 2638 C C . LEU A 1 319 ? 30.238 3.176 14.390 1.00 17.09 319 LEU A C 1
ATOM 2639 O O . LEU A 1 319 ? 30.701 4.097 15.066 1.00 16.35 319 LEU A O 1
ATOM 2645 N N . ALA A 1 320 ? 30.974 2.350 13.647 1.00 22.09 320 ALA A N 1
ATOM 2646 C CA . ALA A 1 320 ? 32.425 2.480 13.398 1.00 24.54 320 ALA A CA 1
ATOM 2647 C C . ALA A 1 320 ? 32.733 3.821 12.690 1.00 27.86 320 ALA A C 1
ATOM 2648 O O . ALA A 1 320 ? 33.665 4.554 13.107 1.00 28.37 320 ALA A O 1
ATOM 2651 N N . GLY A 1 321 ? 31.969 4.123 11.623 1.00 22.47 321 GLY A N 1
ATOM 2652 C CA . GLY A 1 321 ? 32.149 5.367 10.873 1.00 20.12 321 GLY A CA 1
ATOM 2653 C C . GLY A 1 321 ? 31.882 6.591 11.739 1.00 25.93 321 GLY A C 1
ATOM 2654 O O . GLY A 1 321 ? 32.603 7.593 11.676 1.00 35.53 321 GLY A O 1
ATOM 2656 N N . LEU A 1 322 ? 30.852 6.473 12.582 1.00 24.48 322 LEU A N 1
ATOM 2657 C CA . LEU A 1 322 ? 30.440 7.502 13.530 1.00 24.89 322 LEU A CA 1
ATOM 2658 C C . LEU A 1 322 ? 31.487 7.704 14.642 1.00 23.75 322 LEU A C 1
ATOM 2659 O O . LEU A 1 322 ? 31.597 8.800 15.189 1.00 32.59 322 LEU A O 1
ATOM 2665 N N . ILE A 1 323 ? 32.167 6.618 15.037 1.00 31.07 323 ILE A N 1
ATOM 2666 C CA . ILE A 1 323 ? 33.226 6.644 16.074 1.00 25.55 323 ILE A CA 1
ATOM 2667 C C . ILE A 1 323 ? 34.503 7.219 15.453 1.00 25.32 323 ILE A C 1
ATOM 2668 O O . ILE A 1 323 ? 35.276 7.951 16.108 1.00 22.66 323 ILE A O 1
ATOM 2674 N N . ASP A 1 324 ? 34.726 6.859 14.189 1.00 23.49 324 ASP A N 1
ATOM 2675 C CA . ASP A 1 324 ? 35.879 7.339 13.459 1.00 24.11 324 ASP A CA 1
ATOM 2676 C C . ASP A 1 324 ? 35.766 8.867 13.326 1.00 31.35 324 ASP A C 1
ATOM 2677 O O . ASP A 1 324 ? 36.731 9.597 13.592 1.00 35.20 324 ASP A O 1
ATOM 2683 N N . SER A 1 325 ? 34.563 9.354 13.018 1.00 34.38 325 SER A N 1
ATOM 2684 C CA . SER A 1 325 ? 34.343 10.788 12.877 1.00 33.42 325 SER A CA 1
ATOM 2685 C C . SER A 1 325 ? 34.441 11.593 14.173 1.00 36.60 325 SER A C 1
ATOM 2686 O O . SER A 1 325 ? 35.376 12.373 14.316 1.00 52.38 325 SER A O 1
ATOM 2691 N N . ASP A 1 326 ? 33.525 11.419 15.126 1.00 28.61 326 ASP A N 1
ATOM 2692 C CA . ASP A 1 326 ? 33.627 12.193 16.366 1.00 29.69 326 ASP A CA 1
ATOM 2693 C C . ASP A 1 326 ? 33.504 11.402 17.673 1.00 30.27 326 ASP A C 1
ATOM 2694 O O . ASP A 1 326 ? 32.941 11.869 18.666 1.00 47.41 326 ASP A O 1
ATOM 2700 N N . GLY A 1 327 ? 34.065 10.205 17.679 1.00 42.50 327 GLY A N 1
ATOM 2701 C CA . GLY A 1 327 ? 34.036 9.406 18.883 1.00 39.56 327 GLY A CA 1
ATOM 2702 C C . GLY A 1 327 ? 35.461 9.330 19.391 1.00 38.01 327 GLY A C 1
ATOM 2703 O O . GLY A 1 327 ? 36.360 9.947 18.825 1.00 38.65 327 GLY A O 1
ATOM 2705 N N . TYR A 1 328 ? 35.662 8.597 20.479 1.00 37.49 328 TYR A N 1
ATOM 2706 C CA . TYR A 1 328 ? 36.988 8.398 21.068 1.00 34.61 328 TYR A CA 1
ATOM 2707 C C . TYR A 1 328 ? 36.944 7.209 22.017 1.00 28.73 328 TYR A C 1
ATOM 2708 O O . TYR A 1 328 ? 35.984 7.037 22.758 1.00 26.96 328 TYR A O 1
ATOM 2719 N N . VAL A 1 329 ? 37.956 6.353 21.959 1.00 26.56 329 VAL A N 1
ATOM 2720 C CA . VAL A 1 329 ? 37.948 5.183 22.811 1.00 21.95 329 VAL A CA 1
ATOM 2721 C C . VAL A 1 329 ? 38.923 5.208 23.982 1.00 26.92 329 VAL A C 1
ATOM 2722 O O . VAL A 1 329 ? 39.957 5.876 23.916 1.00 23.97 329 VAL A O 1
ATOM 2727 N N . THR A 1 330 ? 38.526 4.571 25.091 1.00 21.79 330 THR A N 1
ATOM 2728 C CA . THR A 1 330 ? 39.354 4.492 26.289 1.00 23.48 330 THR A CA 1
ATOM 27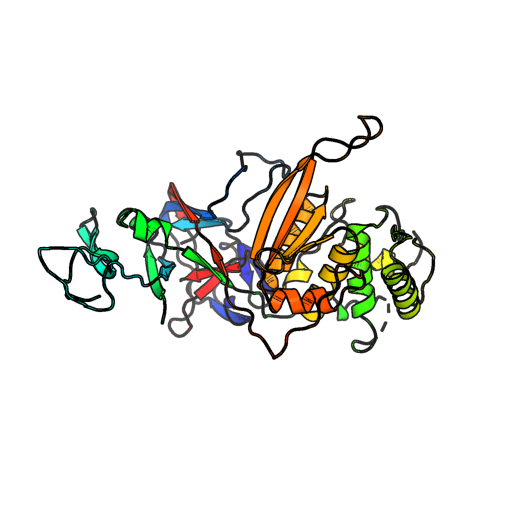29 C C . THR A 1 330 ? 39.410 3.058 26.775 1.00 24.64 330 THR A C 1
ATOM 2730 O O . THR A 1 330 ? 38.628 2.243 26.326 1.00 27.16 330 THR A O 1
ATOM 2736 N N . ASP A 1 331 ? 40.369 2.746 27.649 1.00 13.99 331 ASP A N 1
ATOM 2737 C CA . ASP A 1 331 ? 40.531 1.396 28.175 1.00 15.45 331 ASP A CA 1
ATOM 2738 C C . ASP A 1 331 ? 40.714 1.391 29.666 1.00 14.82 331 ASP A C 1
ATOM 2739 O O . ASP A 1 331 ? 40.664 0.334 30.258 1.00 35.49 331 ASP A O 1
ATOM 2745 N N . GLU A 1 332 ? 40.800 2.566 30.276 1.00 16.20 332 GLU A N 1
ATOM 2746 C CA . GLU A 1 332 ? 40.996 2.663 31.729 1.00 22.33 332 GLU A CA 1
ATOM 2747 C C . GLU A 1 332 ? 40.295 1.595 32.548 1.00 25.46 332 GLU A C 1
ATOM 2748 O O . GLU A 1 332 ? 40.931 0.643 32.990 1.00 51.79 332 GLU A O 1
ATOM 2755 N N . HIS A 1 333 ? 38.999 1.744 32.762 1.00 26.37 333 HIS A N 1
ATOM 2756 C CA . HIS A 1 333 ? 38.275 0.738 33.510 1.00 22.39 333 HIS A CA 1
ATOM 2757 C C . HIS A 1 333 ? 37.326 0.063 32.530 1.00 25.61 333 HIS A C 1
ATOM 2758 O O . HIS A 1 333 ? 36.135 0.332 32.529 1.00 40.03 333 HIS A O 1
ATOM 2768 N N . GLY A 1 334 ? 37.880 -0.710 31.606 1.00 19.73 334 GLY A N 1
ATOM 2769 C CA . GLY A 1 334 ? 37.069 -1.408 30.634 1.00 10.44 334 GLY A CA 1
ATOM 2770 C C . GLY A 1 334 ? 36.949 -0.622 29.360 1.00 9.84 334 GLY A C 1
ATOM 2771 O O . GLY A 1 334 ? 36.786 0.591 29.401 1.00 20.38 334 GLY A O 1
ATOM 2773 N N . ILE A 1 335 ? 36.981 -1.326 28.231 1.00 12.90 335 ILE A N 1
ATOM 2774 C CA . ILE A 1 335 ? 36.884 -0.700 26.919 1.00 17.50 335 ILE A CA 1
ATOM 2775 C C . ILE A 1 335 ? 35.599 0.158 26.831 1.00 19.27 335 ILE A C 1
ATOM 2776 O O . ILE A 1 335 ? 34.561 -0.188 27.369 1.00 25.03 335 ILE A O 1
ATOM 2782 N N . LYS A 1 336 ? 35.711 1.331 26.236 1.00 22.71 336 LYS A N 1
ATOM 2783 C CA . LYS A 1 336 ? 34.561 2.195 26.123 1.00 19.98 336 LYS A CA 1
ATOM 2784 C C . LYS A 1 336 ? 34.735 3.164 24.976 1.00 19.95 336 LYS A C 1
ATOM 2785 O O . LYS A 1 336 ? 35.848 3.606 24.696 1.00 22.93 336 LYS A O 1
ATOM 2795 N N . ALA A 1 337 ? 33.639 3.432 24.273 1.00 13.50 337 ALA A N 1
ATOM 2796 C CA . ALA A 1 337 ? 33.662 4.375 23.174 1.00 13.10 337 ALA A CA 1
ATOM 2797 C C . ALA A 1 337 ? 32.727 5.547 23.523 1.00 17.71 337 ALA A C 1
ATOM 2798 O O . ALA A 1 337 ? 31.731 5.384 24.221 1.00 27.37 337 ALA A O 1
ATOM 2801 N N . THR A 1 338 ? 33.074 6.736 23.072 1.00 25.17 338 THR A N 1
ATOM 2802 C CA . THR A 1 338 ? 32.285 7.916 23.360 1.00 29.78 338 THR A CA 1
ATOM 2803 C C . THR A 1 338 ? 31.997 8.812 22.132 1.00 37.47 338 THR A C 1
ATOM 2804 O O . THR A 1 338 ? 32.906 9.506 21.649 1.00 37.82 338 THR A O 1
ATOM 2810 N N . ILE A 1 339 ? 30.756 8.783 21.616 1.00 31.07 339 ILE A N 1
ATOM 2811 C CA . ILE A 1 339 ? 30.391 9.652 20.484 1.00 28.45 339 ILE A CA 1
ATOM 2812 C C . ILE A 1 339 ? 29.741 10.927 21.019 1.00 27.59 339 ILE A C 1
ATOM 2813 O O . ILE A 1 339 ? 29.077 10.905 22.046 1.00 21.70 339 ILE A O 1
ATOM 2819 N N . LYS A 1 340 ? 30.029 12.042 20.354 1.00 33.65 340 LYS A N 1
ATOM 2820 C CA . LYS A 1 340 ? 29.531 13.369 20.722 1.00 35.34 340 LYS A CA 1
ATOM 2821 C C . LYS A 1 340 ? 28.674 13.895 19.598 1.00 31.66 340 LYS A C 1
ATOM 2822 O O . LYS A 1 340 ? 28.950 13.621 18.416 1.00 30.71 340 LYS A O 1
ATOM 2832 N N . THR A 1 341 ? 27.618 14.614 19.974 1.00 24.54 341 THR A N 1
ATOM 2833 C CA . THR A 1 341 ? 26.692 15.207 18.999 1.00 25.02 341 THR A CA 1
ATOM 2834 C C . THR A 1 341 ? 25.863 16.369 19.547 1.00 27.02 341 THR A C 1
ATOM 2835 O O . THR A 1 341 ? 25.494 16.401 20.718 1.00 30.93 341 THR A O 1
ATOM 2841 N N . ILE A 1 342 ? 25.557 17.326 18.687 1.00 33.53 342 ILE A N 1
ATOM 2842 C CA . ILE A 1 342 ? 24.753 18.467 19.098 1.00 33.66 342 ILE A CA 1
ATOM 2843 C C . ILE A 1 342 ? 23.308 18.239 18.686 1.00 34.51 342 ILE A C 1
ATOM 2844 O O . ILE A 1 342 ? 22.458 19.078 18.956 1.00 32.97 342 ILE A O 1
ATOM 2850 N N . HIS A 1 343 ? 23.070 17.140 17.964 1.00 33.45 343 HIS A N 1
ATOM 2851 C CA . HIS A 1 343 ? 21.746 16.768 17.475 1.00 32.43 343 HIS A CA 1
ATOM 2852 C C . HIS A 1 343 ? 21.023 15.856 18.441 1.00 31.24 343 HIS A C 1
ATOM 2853 O O . HIS A 1 343 ? 21.569 14.852 18.881 1.00 29.34 343 HIS A O 1
ATOM 2863 N N . THR A 1 344 ? 19.785 16.220 18.754 1.00 26.44 344 THR A N 1
ATOM 2864 C CA . THR A 1 344 ? 18.921 15.464 19.660 1.00 26.22 344 THR A CA 1
ATOM 2865 C C . THR A 1 344 ? 18.359 14.198 18.984 1.00 22.12 344 THR A C 1
ATOM 2866 O O . THR A 1 344 ? 18.150 13.158 19.611 1.00 27.17 344 THR A O 1
ATOM 2872 N N . SER A 1 345 ? 18.165 14.278 17.680 1.00 21.31 345 SER A N 1
ATOM 2873 C CA . SER A 1 345 ? 17.638 13.138 16.940 1.00 26.80 345 SER A CA 1
ATOM 2874 C C . SER A 1 345 ? 18.684 12.016 16.778 1.00 20.19 345 SER A C 1
ATOM 2875 O O . SER A 1 345 ? 18.354 10.814 16.728 1.00 26.77 345 SER A O 1
ATOM 2880 N N . VAL A 1 346 ? 19.925 12.429 16.587 1.00 22.19 346 VAL A N 1
ATOM 2881 C CA . VAL A 1 346 ? 21.030 11.488 16.446 1.00 20.61 346 VAL A CA 1
ATOM 2882 C C . VAL A 1 346 ? 21.297 10.838 17.837 1.00 18.31 346 VAL A C 1
ATOM 2883 O O . VAL A 1 346 ? 21.386 9.618 17.957 1.00 22.76 346 VAL A O 1
ATOM 2888 N N . ARG A 1 347 ? 21.316 11.679 18.874 1.00 19.36 347 ARG A N 1
ATOM 2889 C CA . ARG A 1 347 ? 21.519 11.290 20.268 1.00 21.25 347 ARG A CA 1
ATOM 2890 C C . ARG A 1 347 ? 20.621 10.137 20.734 1.00 23.09 347 ARG A C 1
ATOM 2891 O O . ARG A 1 347 ? 21.086 9.182 21.379 1.00 25.46 347 ARG A O 1
ATOM 2905 N N . ASP A 1 348 ? 19.329 10.243 20.427 1.00 26.71 348 ASP A N 1
ATOM 2906 C CA . ASP A 1 348 ? 18.364 9.219 20.820 1.00 23.74 348 ASP A CA 1
ATOM 2907 C C . ASP A 1 348 ? 18.364 7.994 19.872 1.00 19.32 348 ASP A C 1
ATOM 2908 O O . ASP A 1 348 ? 18.080 6.879 20.293 1.00 24.85 348 ASP A O 1
ATOM 2914 N N . GLY A 1 349 ? 18.718 8.192 18.610 1.00 18.26 349 GLY A N 1
ATOM 2915 C CA . GLY A 1 349 ? 18.708 7.089 17.655 1.00 20.95 349 GLY A CA 1
ATOM 2916 C C . GLY A 1 349 ? 19.904 6.173 17.788 1.00 26.71 349 GLY A C 1
ATOM 2917 O O . GLY A 1 349 ? 19.857 4.977 17.413 1.00 23.25 349 GLY A O 1
ATOM 2919 N N . LEU A 1 350 ? 20.974 6.777 18.326 1.00 22.78 350 LEU A N 1
ATOM 2920 C CA . LEU A 1 350 ? 22.239 6.132 18.586 1.00 21.31 350 LEU A CA 1
ATOM 2921 C C . LEU A 1 350 ? 22.103 5.284 19.838 1.00 17.94 350 LEU A C 1
ATOM 2922 O O . LEU A 1 350 ? 22.633 4.178 19.907 1.00 26.90 350 LEU A O 1
ATOM 2928 N N . VAL A 1 351 ? 21.369 5.790 20.827 1.00 20.62 351 VAL A N 1
ATOM 2929 C CA . VAL A 1 351 ? 21.195 5.051 22.074 1.00 18.81 351 VAL A CA 1
ATOM 2930 C C . VAL A 1 351 ? 20.465 3.750 21.826 1.00 21.21 351 VAL A C 1
ATOM 2931 O O . VAL A 1 351 ? 20.884 2.697 22.300 1.00 19.48 351 VAL A O 1
ATOM 2936 N N . SER A 1 352 ? 19.418 3.797 21.013 1.00 32.73 352 SER A N 1
ATOM 2937 C CA . SER A 1 352 ? 18.670 2.571 20.718 1.00 31.21 352 SER A CA 1
ATOM 2938 C C . SER A 1 352 ? 19.431 1.686 19.705 1.00 25.25 352 SER A C 1
ATOM 2939 O O . SER A 1 352 ? 19.243 0.467 19.687 1.00 20.97 352 SER A O 1
ATOM 2944 N N . LEU A 1 353 ? 20.284 2.296 18.874 1.00 14.41 353 LEU A N 1
ATOM 2945 C CA . LEU A 1 353 ? 21.075 1.537 17.895 1.00 16.60 353 LEU A CA 1
ATOM 2946 C C . LEU A 1 353 ? 22.138 0.688 18.616 1.00 16.89 353 LEU A C 1
ATOM 2947 O O . LEU A 1 353 ? 22.276 -0.513 18.341 1.00 27.36 353 LEU A O 1
ATOM 2953 N N . ALA A 1 354 ? 22.858 1.312 19.548 1.00 20.00 354 ALA A N 1
ATOM 2954 C CA . ALA A 1 354 ? 23.884 0.631 20.329 1.00 22.23 354 ALA A CA 1
ATOM 2955 C C . ALA A 1 354 ? 23.253 -0.439 21.268 1.00 24.21 354 ALA A C 1
ATOM 2956 O O . ALA A 1 354 ? 23.815 -1.520 21.460 1.00 16.32 354 ALA A O 1
ATOM 2959 N N . ARG A 1 355 ? 22.113 -0.119 21.888 1.00 21.53 355 ARG A N 1
ATOM 2960 C CA . ARG A 1 355 ? 21.452 -1.093 22.747 1.00 18.89 355 ARG A CA 1
ATOM 2961 C C . ARG A 1 355 ? 20.856 -2.259 21.943 1.00 17.15 355 ARG A C 1
ATOM 2962 O O . ARG A 1 355 ? 20.719 -3.362 22.480 1.00 21.55 355 ARG A O 1
ATOM 2976 N N . SER A 1 356 ? 20.532 -2.054 20.666 1.00 11.70 356 SER A N 1
ATOM 2977 C CA . SER A 1 356 ? 19.976 -3.152 19.888 1.00 12.79 356 SER A CA 1
ATOM 2978 C C . SER A 1 356 ? 21.041 -4.228 19.720 1.00 20.68 356 SER A C 1
ATOM 2979 O O . SER A 1 356 ? 20.725 -5.411 19.560 1.00 18.47 356 SER A O 1
ATOM 2984 N N . LEU A 1 357 ? 22.306 -3.796 19.727 1.00 28.89 357 LEU A N 1
ATOM 2985 C CA . LEU A 1 357 ? 23.448 -4.693 19.606 1.00 25.53 357 LEU A CA 1
ATOM 2986 C C . LEU A 1 357 ? 23.785 -5.338 20.950 1.00 25.97 357 LEU A C 1
ATOM 2987 O O . LEU A 1 357 ? 24.577 -6.263 20.995 1.00 25.24 357 LEU A O 1
ATOM 2993 N N . GLY A 1 358 ? 23.215 -4.849 22.047 1.00 15.25 358 GLY A N 1
ATOM 2994 C CA . GLY A 1 358 ? 23.548 -5.426 23.346 1.00 15.19 358 GLY A CA 1
ATOM 2995 C C . GLY A 1 358 ? 24.716 -4.766 24.100 1.00 15.12 358 GLY A C 1
ATOM 2996 O O . GLY A 1 358 ? 25.404 -5.406 24.893 1.00 17.20 358 GLY A O 1
ATOM 2998 N N . LEU A 1 359 ? 24.944 -3.484 23.823 1.00 19.46 359 LEU A N 1
ATOM 2999 C CA . LEU A 1 359 ? 25.982 -2.681 24.458 1.00 15.51 359 LEU A CA 1
ATOM 3000 C C . LEU A 1 359 ? 25.312 -1.938 25.597 1.00 19.19 359 LEU A C 1
ATOM 3001 O O . LEU A 1 359 ? 24.059 -1.830 25.623 1.00 17.44 359 LEU A O 1
ATOM 3007 N N . VAL A 1 360 ? 26.130 -1.489 26.566 1.00 17.55 360 VAL A N 1
ATOM 3008 C CA . VAL A 1 360 ? 25.675 -0.723 27.747 1.00 16.21 360 VAL A CA 1
ATOM 3009 C C . VAL A 1 360 ? 25.808 0.745 27.379 1.00 19.41 360 VAL A C 1
ATOM 3010 O O . VAL A 1 360 ? 26.856 1.178 26.911 1.00 23.56 360 VAL A O 1
ATOM 3015 N N . VAL A 1 361 ? 24.708 1.486 27.521 1.00 17.62 361 VAL A N 1
ATOM 3016 C CA . VAL A 1 361 ? 24.660 2.883 27.135 1.00 16.83 361 VAL A CA 1
ATOM 3017 C C . VAL A 1 361 ? 24.182 3.830 28.251 1.00 17.88 361 VAL A C 1
ATOM 3018 O O . VAL A 1 361 ? 23.387 3.443 29.114 1.00 21.92 361 VAL A O 1
ATOM 3023 N N . SER A 1 362 ? 24.813 5.018 28.283 1.00 18.68 362 SER A N 1
ATOM 3024 C CA . SER A 1 362 ? 24.502 6.132 29.201 1.00 19.49 362 SER A CA 1
ATOM 3025 C C . SER A 1 362 ? 24.734 7.447 28.434 1.00 18.72 362 SER A C 1
ATOM 3026 O O . SER A 1 362 ? 25.499 7.481 27.464 1.00 22.48 362 SER A O 1
ATOM 3031 N N . VAL A 1 363 ? 23.983 8.489 28.800 1.00 16.51 363 VAL A N 1
ATOM 3032 C CA . VAL A 1 363 ? 24.053 9.785 28.125 1.00 11.66 363 VAL A CA 1
ATOM 3033 C C . VAL A 1 363 ? 24.178 10.896 29.107 1.00 12.69 363 VAL A C 1
ATOM 3034 O O . VAL A 1 363 ? 23.631 10.834 30.193 1.00 24.69 363 VAL A O 1
ATOM 3039 N N . ASN A 1 364 ? 24.918 11.926 28.717 1.00 20.98 364 ASN A N 1
ATOM 3040 C CA . ASN A 1 364 ? 25.170 13.084 29.570 1.00 25.41 364 ASN A CA 1
ATOM 3041 C C . ASN A 1 364 ? 25.112 14.349 28.735 1.00 25.29 364 ASN A C 1
ATOM 3042 O O . ASN A 1 364 ? 25.463 14.339 27.542 1.00 31.97 364 ASN A O 1
ATOM 3050 N N . ALA A 1 365 ? 24.682 15.438 29.364 1.00 23.07 365 ALA A N 1
ATOM 3051 C CA . ALA A 1 365 ? 24.626 16.725 28.680 1.00 28.40 365 ALA A CA 1
ATOM 3052 C C . ALA A 1 365 ? 25.922 17.491 28.973 1.00 28.22 365 ALA A C 1
ATOM 3053 O O . ALA A 1 365 ? 26.503 17.365 30.056 1.00 25.14 365 ALA A O 1
ATOM 3056 N N . GLU A 1 366 ? 26.364 18.284 28.004 1.00 37.29 366 GLU A N 1
ATOM 3057 C CA . GLU A 1 366 ? 27.601 19.057 28.122 1.00 48.99 366 GLU A CA 1
ATOM 3058 C C . GLU A 1 366 ? 27.493 20.449 27.478 1.00 54.56 366 GLU A C 1
ATOM 3059 O O . GLU A 1 366 ? 26.448 20.820 26.955 1.00 69.55 366 GLU A O 1
ATOM 3066 N N . PRO A 1 367 ? 28.544 21.278 27.620 1.00 66.97 367 PRO A N 1
ATOM 3067 C CA . PRO A 1 367 ? 28.541 22.616 27.013 1.00 72.68 367 PRO A CA 1
ATOM 3068 C C . PRO A 1 367 ? 29.123 22.447 25.593 1.00 78.00 367 PRO A C 1
ATOM 3069 O O . PRO A 1 367 ? 29.909 21.526 25.340 1.00 79.58 367 PRO A O 1
ATOM 3073 N N . ALA A 1 368 ? 28.746 23.330 24.670 1.00 100.00 368 ALA A N 1
ATOM 3074 C CA . ALA A 1 368 ? 29.223 23.243 23.281 1.00 100.00 368 ALA A CA 1
ATOM 3075 C C . ALA A 1 368 ? 30.580 23.926 23.048 1.00 100.00 368 ALA A C 1
ATOM 3076 O O . ALA A 1 368 ? 31.512 23.753 23.837 1.00 95.38 368 ALA A O 1
ATOM 3079 N N . LYS A 1 369 ? 30.685 24.676 21.951 1.00 100.00 369 LYS A N 1
ATOM 3080 C CA . LYS A 1 369 ? 31.913 25.392 21.610 1.00 100.00 369 LYS A CA 1
ATOM 3081 C C . LYS A 1 369 ? 31.849 26.890 21.959 1.00 100.00 369 LYS A C 1
ATOM 3082 O O . LYS A 1 369 ? 30.837 27.388 22.472 1.00 100.00 369 LYS A O 1
ATOM 3092 N N . VAL A 1 370 ? 32.938 27.600 21.658 1.00 100.00 370 VAL A N 1
ATOM 3093 C CA . VAL A 1 370 ? 33.060 29.035 21.937 1.00 100.00 370 VAL A CA 1
ATOM 3094 C C . VAL A 1 370 ? 34.263 29.608 21.140 1.00 99.51 370 VAL A C 1
ATOM 3095 O O . VAL A 1 370 ? 35.424 29.372 21.481 1.00 99.48 370 VAL A O 1
ATOM 3100 N N . ASP A 1 371 ? 33.977 30.257 20.011 1.00 82.40 371 ASP A N 1
ATOM 3101 C CA . ASP A 1 371 ? 35.033 30.850 19.188 1.00 84.36 371 ASP A CA 1
ATOM 3102 C C . ASP A 1 371 ? 35.359 32.268 19.659 1.00 84.96 371 ASP A C 1
ATOM 3103 O O . ASP A 1 371 ? 34.533 33.186 19.518 1.00 99.05 371 ASP A O 1
ATOM 3109 N N . MET A 1 372 ? 36.593 32.447 20.146 1.00 99.08 372 MET A N 1
ATOM 3110 C CA . MET A 1 372 ? 37.059 33.733 20.672 1.00 98.96 372 MET A CA 1
ATOM 3111 C C . MET A 1 372 ? 36.046 34.130 21.747 1.00 98.33 372 MET A C 1
ATOM 3112 O O . MET A 1 372 ? 35.806 35.316 21.984 1.00 97.60 372 MET A O 1
ATOM 3118 N N . ASN A 1 373 ? 35.449 33.101 22.357 1.00 99.44 373 ASN A N 1
ATOM 3119 C CA . ASN A 1 373 ? 34.423 33.198 23.401 1.00 99.80 373 ASN A CA 1
ATOM 3120 C C . ASN A 1 373 ? 32.977 33.328 22.899 1.00 100.00 373 ASN A C 1
ATOM 3121 O O . ASN A 1 373 ? 32.079 33.635 23.689 1.00 100.00 373 ASN A O 1
ATOM 3129 N N . GLY A 1 374 ? 32.737 33.013 21.624 1.00 100.00 374 GLY A N 1
ATOM 3130 C CA . GLY A 1 374 ? 31.396 33.132 21.064 1.00 100.00 374 GLY A CA 1
ATOM 3131 C C . GLY A 1 374 ? 30.919 31.902 20.316 1.00 100.00 374 GLY A C 1
ATOM 3132 O O . GLY A 1 374 ? 30.442 30.951 20.940 1.00 100.00 374 GLY A O 1
ATOM 3134 N N . THR A 1 375 ? 31.060 31.935 18.984 1.00 100.00 375 THR A N 1
ATOM 3135 C CA . THR A 1 375 ? 30.665 30.848 18.077 1.00 100.00 375 THR A CA 1
ATOM 3136 C C . THR A 1 375 ? 30.051 29.544 18.590 1.00 100.00 375 THR A C 1
ATOM 3137 O O . THR A 1 375 ? 30.695 28.797 19.339 1.00 100.00 375 THR A O 1
ATOM 3139 N N . LYS A 1 376 ? 28.837 29.233 18.120 1.00 96.69 376 LYS A N 1
ATOM 3140 C CA . LYS A 1 376 ? 28.098 28.034 18.535 1.00 95.14 376 LYS A CA 1
ATOM 3141 C C . LYS A 1 376 ? 27.890 28.097 20.036 1.00 93.64 376 LYS A C 1
ATOM 3142 O O . LYS A 1 376 ? 28.793 28.495 20.772 1.00 92.81 376 LYS A O 1
ATOM 3152 N N . HIS A 1 377 ? 26.729 27.660 20.510 1.00 60.06 377 HIS A N 1
ATOM 3153 C CA . HIS A 1 377 ? 26.489 27.734 21.942 1.00 58.87 377 HIS A CA 1
ATOM 3154 C C . HIS A 1 377 ? 25.723 26.624 22.650 1.00 56.83 377 HIS A C 1
ATOM 3155 O O . HIS A 1 377 ? 25.558 25.506 22.142 1.00 87.77 377 HIS A O 1
ATOM 3165 N N . LYS A 1 378 ? 25.426 26.945 23.908 1.00 100.00 378 LYS A N 1
ATOM 3166 C CA . LYS A 1 378 ? 24.689 26.134 24.864 1.00 100.00 378 LYS A CA 1
ATOM 3167 C C . LYS A 1 378 ? 25.026 24.653 25.164 1.00 98.58 378 LYS A C 1
ATOM 3168 O O . LYS A 1 378 ? 25.751 24.376 26.134 1.00 80.91 378 LYS A O 1
ATOM 3178 N N . ILE A 1 379 ? 24.557 23.714 24.331 1.00 90.38 379 ILE A N 1
ATOM 3179 C CA . ILE A 1 379 ? 24.744 22.288 24.636 1.00 83.95 379 ILE A CA 1
ATOM 3180 C C . ILE A 1 379 ? 24.938 21.246 23.513 1.00 75.40 379 ILE A C 1
ATOM 3181 O O . ILE A 1 379 ? 24.486 21.423 22.385 1.00 69.58 379 ILE A O 1
ATOM 3187 N N . SER A 1 380 ? 25.629 20.162 23.871 1.00 48.79 380 SER A N 1
ATOM 3188 C CA . SER A 1 380 ? 25.906 19.006 23.007 1.00 40.51 380 SER A CA 1
ATOM 3189 C C . SER A 1 380 ? 25.788 17.774 23.934 1.00 33.84 380 SER A C 1
ATOM 3190 O O . SER A 1 380 ? 25.704 17.929 25.157 1.00 34.72 380 SER A O 1
ATOM 3195 N N . TYR A 1 381 ? 25.857 16.564 23.384 1.00 31.22 381 TYR A N 1
ATOM 3196 C CA . TYR A 1 381 ? 25.687 15.361 24.206 1.00 29.87 381 TYR A CA 1
ATOM 3197 C C . TYR A 1 381 ? 26.753 14.305 24.045 1.00 28.70 381 TYR A C 1
ATOM 3198 O O . TYR A 1 381 ? 27.179 14.029 22.920 1.00 30.94 381 TYR A O 1
ATOM 3209 N N . ALA A 1 382 ? 27.072 13.646 25.171 1.00 29.60 382 ALA A N 1
ATOM 3210 C CA . ALA A 1 382 ? 28.053 12.547 25.251 1.00 24.54 382 ALA A CA 1
ATOM 3211 C C . ALA A 1 382 ? 27.373 11.208 25.510 1.00 22.02 382 ALA A C 1
ATOM 3212 O O . ALA A 1 382 ? 26.775 10.953 26.555 1.00 19.24 382 ALA A O 1
ATOM 3215 N N . ILE A 1 383 ? 27.473 10.338 24.534 1.00 31.54 383 ILE A N 1
ATOM 3216 C CA . ILE A 1 383 ? 26.884 9.039 24.665 1.00 30.67 383 ILE A CA 1
ATOM 3217 C C . ILE A 1 383 ? 28.008 7.954 24.869 1.00 29.84 383 ILE A C 1
ATOM 3218 O O . ILE A 1 383 ? 28.914 7.753 24.056 1.00 17.50 383 ILE A O 1
ATOM 3224 N N . TYR A 1 384 ? 27.968 7.331 26.037 1.00 18.13 384 TYR A N 1
ATOM 3225 C CA . TYR A 1 384 ? 28.937 6.332 26.446 1.00 15.51 384 TYR A CA 1
ATOM 3226 C C . TYR A 1 384 ? 28.459 4.935 26.178 1.00 16.71 384 TYR A C 1
ATOM 3227 O O . TYR A 1 384 ? 27.361 4.587 26.542 1.00 22.78 384 TYR A O 1
ATOM 3238 N N . MET A 1 385 ? 29.306 4.140 25.537 1.00 21.46 385 MET A N 1
ATOM 3239 C CA . MET A 1 385 ? 28.994 2.761 25.180 1.00 21.26 385 MET A CA 1
ATOM 3240 C C . MET A 1 385 ? 30.048 1.732 25.688 1.00 22.11 385 MET A C 1
ATOM 3241 O O . MET A 1 385 ? 31.250 1.922 25.529 1.00 19.57 385 MET A O 1
ATOM 3247 N N . SER A 1 386 ? 29.597 0.623 26.257 1.00 17.77 386 SER A N 1
ATOM 3248 C CA . SER A 1 386 ? 30.504 -0.399 26.732 1.00 19.16 386 SER A CA 1
ATOM 3249 C C . SER A 1 386 ? 29.877 -1.747 26.509 1.00 15.69 386 SER A C 1
ATOM 3250 O O . SER A 1 386 ? 28.742 -1.818 26.128 1.00 20.34 386 SER A O 1
ATOM 3255 N N . GLY A 1 387 ? 30.662 -2.808 26.618 1.00 15.02 387 GLY A N 1
ATOM 3256 C CA . GLY A 1 387 ? 30.122 -4.139 26.424 1.00 16.62 387 GLY A CA 1
ATOM 3257 C C . GLY A 1 387 ? 31.104 -5.264 26.110 1.00 19.28 387 GLY A C 1
ATOM 3258 O O . GLY A 1 387 ? 30.684 -6.366 25.737 1.00 20.06 387 GLY A O 1
ATOM 3260 N N . GLY A 1 388 ? 32.405 -5.016 26.228 1.00 22.72 388 GLY A N 1
ATOM 3261 C CA . GLY A 1 388 ? 33.370 -6.077 25.961 1.00 19.45 388 GLY A CA 1
ATOM 3262 C C . GLY A 1 388 ? 33.518 -6.542 24.515 1.00 17.09 388 GLY A C 1
ATOM 3263 O O . GLY A 1 388 ? 33.866 -5.752 23.637 1.00 17.66 388 GLY A O 1
ATOM 3265 N N . ASP A 1 389 ? 33.298 -7.832 24.265 1.00 22.05 389 ASP A N 1
ATOM 3266 C CA . ASP A 1 389 ? 33.409 -8.370 22.897 1.00 25.54 389 ASP A CA 1
ATOM 3267 C C . ASP A 1 389 ? 32.316 -7.871 21.975 1.00 24.15 389 ASP A C 1
ATOM 3268 O O . ASP A 1 389 ? 32.462 -7.969 20.760 1.00 24.37 389 ASP A O 1
ATOM 3274 N N . VAL A 1 390 ? 31.223 -7.342 22.550 1.00 16.56 390 VAL A N 1
ATOM 3275 C CA . VAL A 1 390 ? 30.140 -6.776 21.748 1.00 15.93 390 VAL A CA 1
ATOM 3276 C C . VAL A 1 390 ? 30.718 -5.498 21.157 1.00 13.93 390 VAL A C 1
ATOM 3277 O O . VAL A 1 390 ? 30.542 -5.203 19.987 1.00 13.76 390 VAL A O 1
ATOM 3282 N N . LEU A 1 391 ? 31.429 -4.748 21.992 1.00 17.74 391 LEU A N 1
ATOM 3283 C CA . LEU A 1 391 ? 32.086 -3.513 21.561 1.00 19.59 391 LEU A CA 1
ATOM 3284 C C . LEU A 1 391 ? 33.345 -3.773 20.704 1.00 20.70 391 LEU A C 1
ATOM 3285 O O . LEU A 1 391 ? 33.556 -3.047 19.734 1.00 27.72 391 LEU A O 1
ATOM 3291 N N . LEU A 1 392 ? 34.141 -4.810 21.043 1.00 16.95 392 LEU A N 1
ATOM 3292 C CA . LEU A 1 392 ? 35.374 -5.185 20.299 1.00 16.45 392 LEU A CA 1
ATOM 3293 C C . LEU A 1 392 ? 35.046 -5.530 18.861 1.00 13.85 392 LEU A C 1
ATOM 3294 O O . LEU A 1 392 ? 35.825 -5.270 17.946 1.00 20.62 392 LEU A O 1
ATOM 3300 N N . ASN A 1 393 ? 33.840 -6.038 18.671 1.00 16.87 393 ASN A N 1
ATOM 3301 C CA . ASN A 1 393 ? 33.326 -6.396 17.367 1.00 14.40 393 ASN A CA 1
ATOM 3302 C C . ASN A 1 393 ? 32.941 -5.214 16.491 1.00 14.83 393 ASN A C 1
ATOM 3303 O O . ASN A 1 393 ? 32.826 -5.361 15.279 1.00 21.46 393 ASN A O 1
ATOM 3311 N N . VAL A 1 394 ? 32.718 -4.055 17.098 1.00 11.74 394 VAL A N 1
ATOM 3312 C CA . VAL A 1 394 ? 32.413 -2.861 16.346 1.00 14.79 394 VAL A CA 1
ATOM 3313 C C . VAL A 1 394 ? 33.728 -2.091 16.086 1.00 19.26 394 VAL A C 1
ATOM 3314 O O . VAL A 1 394 ? 34.017 -1.645 14.957 1.00 18.17 394 VAL A O 1
ATOM 3319 N N . LEU A 1 395 ? 34.523 -1.936 17.137 1.00 22.19 395 LEU A N 1
ATOM 3320 C CA . LEU A 1 395 ? 35.786 -1.203 17.013 1.00 23.61 395 LEU A CA 1
ATOM 3321 C C . LEU A 1 395 ? 36.814 -1.844 16.052 1.00 21.09 395 LEU A C 1
ATOM 3322 O O . LEU A 1 395 ? 37.703 -1.155 15.524 1.00 19.72 395 LEU A O 1
ATOM 3328 N N . SER A 1 396 ? 36.645 -3.130 15.768 1.00 10.87 396 SER A N 1
ATOM 3329 C CA . SER A 1 396 ? 37.551 -3.809 14.877 1.00 15.02 396 SER A CA 1
ATOM 3330 C C . SER A 1 396 ? 37.259 -3.549 13.408 1.00 19.78 396 SER A C 1
ATOM 3331 O O . SER A 1 396 ? 37.853 -4.164 12.527 1.00 25.97 396 SER A O 1
ATOM 3336 N N . LYS A 1 397 ? 36.390 -2.569 13.160 1.00 21.84 397 LYS A N 1
ATOM 3337 C CA . LYS A 1 397 ? 36.012 -2.147 11.812 1.00 20.36 397 LYS A CA 1
ATOM 3338 C C . LYS A 1 397 ? 36.395 -0.691 11.613 1.00 17.45 397 LYS A C 1
ATOM 3339 O O . LYS A 1 397 ? 36.199 -0.151 10.521 1.00 30.35 397 LYS A O 1
ATOM 3349 N N . CYS A 1 398 ? 36.865 -0.032 12.670 1.00 24.41 398 CYS A N 1
ATOM 3350 C CA . CYS A 1 398 ? 37.242 1.375 12.544 1.00 28.77 398 CYS A CA 1
ATOM 3351 C C . CYS A 1 398 ? 38.607 1.513 11.879 1.00 33.09 398 CYS A C 1
ATOM 3352 O O . CYS A 1 398 ? 39.428 0.580 11.920 1.00 35.32 398 CYS A O 1
ATOM 3356 N N . ALA A 1 399 ? 38.851 2.712 11.346 1.00 47.02 399 ALA A N 1
ATOM 3357 C CA . ALA A 1 399 ? 40.100 3.061 10.667 1.00 51.76 399 ALA A CA 1
ATOM 3358 C C . ALA A 1 399 ? 41.038 3.939 11.520 1.00 50.46 399 ALA A C 1
ATOM 3359 O O . ALA A 1 399 ? 42.250 3.825 11.418 1.00 40.52 399 ALA A O 1
ATOM 3362 N N . GLY A 1 400 ? 40.467 4.795 12.363 1.00 30.37 400 GLY A N 1
ATOM 3363 C CA . GLY A 1 400 ? 41.258 5.677 13.204 1.00 29.26 400 GLY A CA 1
ATOM 3364 C C . GLY A 1 400 ? 42.221 4.828 13.992 1.00 28.67 400 GLY A C 1
ATOM 3365 O O . GLY A 1 400 ? 41.823 3.760 14.449 1.00 34.05 400 GLY A O 1
ATOM 3367 N N . SER A 1 401 ? 43.482 5.258 14.076 1.00 34.56 401 SER A N 1
ATOM 3368 C CA . SER A 1 401 ? 44.528 4.519 14.793 1.00 35.38 401 SER A CA 1
ATOM 3369 C C . SER A 1 401 ? 44.379 4.415 16.327 1.00 36.14 401 SER A C 1
ATOM 3370 O O . SER A 1 401 ? 44.817 3.434 16.934 1.00 42.28 401 SER A O 1
ATOM 3375 N N . LYS A 1 402 ? 43.788 5.430 16.954 1.00 26.98 402 LYS A N 1
ATOM 3376 C CA . LYS A 1 402 ? 43.557 5.349 18.380 1.00 28.11 402 LYS A CA 1
ATOM 3377 C C . LYS A 1 402 ? 42.110 4.884 18.633 1.00 24.11 402 LYS A C 1
ATOM 3378 O O . LYS A 1 402 ? 41.624 4.948 19.760 1.00 40.54 402 LYS A O 1
ATOM 3388 N N . LYS A 1 403 ? 41.452 4.401 17.577 1.00 22.37 403 LYS A N 1
ATOM 3389 C CA . LYS A 1 403 ? 40.069 3.950 17.662 1.00 22.81 403 LYS A CA 1
ATOM 3390 C C . LYS A 1 403 ? 39.915 2.465 17.420 1.00 22.08 403 LYS A C 1
ATOM 3391 O O . LYS A 1 403 ? 39.150 1.788 18.120 1.00 30.23 403 LYS A O 1
ATOM 3401 N N . PHE A 1 404 ? 40.680 1.943 16.468 1.00 18.30 404 PHE A N 1
ATOM 3402 C CA . PHE A 1 404 ? 40.635 0.513 16.146 1.00 13.10 404 PHE A CA 1
ATOM 3403 C C . PHE A 1 404 ? 41.074 -0.342 17.340 1.00 15.55 404 PHE A C 1
ATOM 3404 O O . PHE A 1 404 ? 41.933 0.083 18.133 1.00 22.10 404 PHE A O 1
ATOM 3413 N N . ARG A 1 405 ? 40.416 -1.489 17.526 1.00 14.27 405 ARG A N 1
ATOM 3414 C CA . ARG A 1 405 ? 40.790 -2.448 18.573 1.00 11.86 405 ARG A CA 1
ATOM 3415 C C . ARG A 1 405 ? 40.670 -3.766 17.859 1.00 12.52 405 ARG A C 1
ATOM 3416 O O . ARG A 1 405 ? 39.865 -3.892 16.963 1.00 20.36 405 ARG A O 1
ATOM 3430 N N . PRO A 1 406 ? 41.514 -4.755 18.197 1.00 19.81 406 PRO A N 1
ATOM 3431 C CA . PRO A 1 406 ? 41.436 -6.065 17.541 1.00 21.45 406 PRO A CA 1
ATOM 3432 C C . PRO A 1 406 ? 40.096 -6.724 17.879 1.00 24.93 406 PRO A C 1
ATOM 3433 O O . PRO A 1 406 ? 39.544 -6.482 18.949 1.00 28.71 406 PRO A O 1
ATOM 3437 N N . ALA A 1 407 ? 39.639 -7.610 17.001 1.00 27.30 407 ALA A N 1
ATOM 3438 C CA . ALA A 1 407 ? 38.388 -8.353 17.147 1.00 28.08 407 ALA A CA 1
ATOM 3439 C C . ALA A 1 407 ? 38.433 -9.377 18.317 1.00 28.16 407 ALA A C 1
ATOM 3440 O O . ALA A 1 407 ? 39.504 -9.709 18.789 1.00 28.05 407 ALA A O 1
ATOM 3443 N N . PRO A 1 408 ? 37.259 -9.835 18.832 1.00 27.07 408 PRO A N 1
ATOM 3444 C CA . PRO A 1 408 ? 37.228 -10.803 19.930 1.00 25.94 408 PRO A CA 1
ATOM 3445 C C . PRO A 1 408 ? 38.153 -12.014 19.701 1.00 27.17 408 PRO A C 1
ATOM 3446 O O . PRO A 1 408 ? 38.427 -12.395 18.548 1.00 30.23 408 PRO A O 1
ATOM 3450 N N . ALA A 1 409 ? 38.611 -12.634 20.791 1.00 26.83 409 ALA A N 1
ATOM 3451 C CA . ALA A 1 409 ? 39.492 -13.814 20.698 1.00 29.36 409 ALA A CA 1
ATOM 3452 C C . ALA A 1 409 ? 38.734 -15.033 20.148 1.00 33.30 409 ALA A C 1
ATOM 3453 O O . ALA A 1 409 ? 39.238 -15.744 19.267 1.00 29.60 409 ALA A O 1
ATOM 3456 N N . ALA A 1 410 ? 37.536 -15.283 20.692 1.00 35.43 410 ALA A N 1
ATOM 3457 C CA . ALA A 1 410 ? 36.676 -16.393 20.262 1.00 32.04 410 ALA A CA 1
ATOM 3458 C C . ALA A 1 410 ? 35.279 -15.863 19.883 1.00 33.65 410 ALA A C 1
ATOM 3459 O O . ALA A 1 410 ? 35.071 -14.662 19.763 1.00 36.01 410 ALA A O 1
ATOM 3462 N N . ALA A 1 411 ? 34.334 -16.751 19.617 1.00 31.98 411 ALA A N 1
ATOM 3463 C CA . ALA A 1 411 ? 32.988 -16.303 19.319 1.00 31.03 411 ALA A CA 1
ATOM 3464 C C . ALA A 1 411 ? 32.373 -15.758 20.631 1.00 31.22 411 ALA A C 1
ATOM 3465 O O . ALA A 1 411 ? 32.822 -16.107 21.743 1.00 23.15 411 ALA A O 1
ATOM 3468 N N . PHE A 1 412 ? 31.354 -14.902 20.506 1.00 32.60 412 PHE A N 1
ATOM 3469 C CA . PHE A 1 412 ? 30.700 -14.338 21.690 1.00 35.07 412 PHE A CA 1
ATOM 3470 C C . PHE A 1 412 ? 29.157 -14.322 21.623 1.00 33.44 412 PHE A C 1
ATOM 3471 O O . PHE A 1 412 ? 28.570 -14.519 20.555 1.00 32.00 412 PHE A O 1
ATOM 3480 N N . ALA A 1 413 ? 28.517 -14.130 22.785 1.00 34.81 413 ALA A N 1
ATOM 3481 C CA . ALA A 1 413 ? 27.051 -14.034 22.892 1.00 33.56 413 ALA A CA 1
ATOM 3482 C C . ALA A 1 413 ? 26.680 -12.654 23.378 1.00 33.31 413 ALA A C 1
ATOM 3483 O O . ALA A 1 413 ? 27.390 -12.052 24.205 1.00 31.51 413 ALA A O 1
ATOM 3486 N N . ARG A 1 414 ? 25.564 -12.165 22.836 1.00 32.58 414 ARG A N 1
ATOM 3487 C CA . ARG A 1 414 ? 24.991 -10.861 23.175 1.00 29.35 414 ARG A CA 1
ATOM 3488 C C . ARG A 1 414 ? 23.974 -11.160 24.239 1.00 29.13 414 ARG A C 1
ATOM 3489 O O . ARG A 1 414 ? 22.934 -11.714 23.957 1.00 25.09 414 ARG A O 1
ATOM 3503 N N . GLU A 1 415 ? 24.362 -10.898 25.479 1.00 31.34 415 GLU A N 1
ATOM 3504 C CA . GLU A 1 415 ? 23.542 -11.125 26.653 1.00 32.62 415 GLU A CA 1
ATOM 3505 C C . GLU A 1 415 ? 22.565 -9.971 26.866 1.00 28.87 415 GLU A C 1
ATOM 3506 O O . GLU A 1 415 ? 22.693 -8.903 26.265 1.00 24.26 415 GLU A O 1
ATOM 3513 N N . CYS A 1 416 ? 21.592 -10.201 27.742 1.00 31.87 416 CYS A N 1
ATOM 3514 C CA . CYS A 1 416 ? 20.644 -9.161 28.104 1.00 32.83 416 CYS A CA 1
ATOM 3515 C C . CYS A 1 416 ? 21.452 -8.373 29.127 1.00 32.49 416 CYS A C 1
ATOM 3516 O O . CYS A 1 416 ? 22.236 -8.953 29.885 1.00 29.60 416 CYS A O 1
ATOM 3520 N N . ARG A 1 417 ? 21.272 -7.060 29.139 1.00 22.92 417 ARG A N 1
ATOM 3521 C CA . ARG A 1 417 ? 21.948 -6.199 30.081 1.00 16.77 417 ARG A CA 1
ATOM 3522 C C . ARG A 1 417 ? 20.945 -5.788 31.176 1.00 19.92 417 ARG A C 1
ATOM 3523 O O . ARG A 1 417 ? 19.751 -5.685 30.897 1.00 27.98 417 ARG A O 1
ATOM 3537 N N . GLY A 1 418 ? 21.425 -5.565 32.409 1.00 14.48 418 GLY A N 1
ATOM 3538 C CA . GLY A 1 418 ? 20.560 -5.171 33.510 1.00 16.17 418 GLY A CA 1
ATOM 3539 C C . GLY A 1 418 ? 20.472 -3.655 33.639 1.00 20.44 418 GLY A C 1
ATOM 3540 O O . GLY A 1 418 ? 21.195 -2.930 32.942 1.00 25.32 418 GLY A O 1
ATOM 3542 N N . PHE A 1 419 ? 19.547 -3.177 34.485 1.00 16.94 419 PHE A N 1
ATOM 3543 C CA . PHE A 1 419 ? 19.353 -1.742 34.744 1.00 18.91 419 PHE A CA 1
ATOM 3544 C C . PHE A 1 419 ? 18.519 -1.544 35.997 1.00 18.90 419 PHE A C 1
ATOM 3545 O O . PHE A 1 419 ? 17.548 -2.278 36.219 1.00 22.91 419 PHE A O 1
ATOM 3554 N N . TYR A 1 420 ? 18.965 -0.622 36.851 1.00 27.94 420 TYR A N 1
ATOM 3555 C CA . TYR A 1 420 ? 18.278 -0.288 38.118 1.00 27.42 420 TYR A CA 1
ATOM 3556 C C . TYR A 1 420 ? 17.154 0.659 37.808 1.00 25.45 420 TYR A C 1
ATOM 3557 O O . TYR A 1 420 ? 17.304 1.518 36.948 1.00 18.36 420 TYR A O 1
ATOM 3568 N N . PHE A 1 421 ? 16.037 0.504 38.503 1.00 19.14 421 PHE A N 1
ATOM 3569 C CA . PHE A 1 421 ? 14.863 1.341 38.236 1.00 19.73 421 PHE A CA 1
ATOM 3570 C C . PHE A 1 421 ? 14.228 1.939 39.492 1.00 19.69 421 PHE A C 1
ATOM 3571 O O . PHE A 1 421 ? 14.531 1.567 40.635 1.00 25.95 421 PHE A O 1
ATOM 3580 N N . GLU A 1 422 ? 13.343 2.889 39.271 1.00 26.28 422 GLU A N 1
ATOM 3581 C CA . GLU A 1 422 ? 12.605 3.466 40.373 1.00 32.78 422 GLU A CA 1
ATOM 3582 C C . GLU A 1 422 ? 11.124 3.540 39.965 1.00 29.23 422 GLU A C 1
ATOM 3583 O O . GLU A 1 422 ? 10.806 3.802 38.786 1.00 18.76 422 GLU A O 1
ATOM 3590 N N . LEU A 1 423 ? 10.256 3.201 40.930 1.00 49.01 423 LEU A N 1
ATOM 3591 C CA . LEU A 1 423 ? 8.776 3.168 40.792 1.00 53.45 423 LEU A CA 1
ATOM 3592 C C . LEU A 1 423 ? 8.014 4.350 41.426 1.00 55.20 423 LEU A C 1
ATOM 3593 O O . LEU A 1 423 ? 8.265 4.748 42.569 1.00 42.33 423 LEU A O 1
ATOM 3599 N N . GLN A 1 424 ? 7.021 4.842 40.696 1.00 43.07 424 GLN A N 1
ATOM 3600 C CA . GLN A 1 424 ? 6.193 5.952 41.140 1.00 46.04 424 GLN A CA 1
ATOM 3601 C C . GLN A 1 424 ? 4.756 5.449 41.263 1.00 47.86 424 GLN A C 1
ATOM 3602 O O . GLN A 1 424 ? 4.183 5.000 40.266 1.00 52.81 424 GLN A O 1
ATOM 3611 N N . GLU A 1 425 ? 4.181 5.483 42.468 1.00 50.54 425 GLU A N 1
ATOM 3612 C CA . GLU A 1 425 ? 2.789 5.045 42.623 1.00 51.60 425 GLU A CA 1
ATOM 3613 C C . GLU A 1 425 ? 1.906 6.104 41.994 1.00 51.00 425 GLU A C 1
ATOM 3614 O O . GLU A 1 425 ? 1.900 7.250 42.439 1.00 58.27 425 GLU A O 1
ATOM 3621 N N . LEU A 1 426 ? 1.172 5.726 40.954 1.00 51.03 426 LEU A N 1
ATOM 3622 C CA . LEU A 1 426 ? 0.310 6.672 40.257 1.00 50.82 426 LEU A CA 1
ATOM 3623 C C . LEU A 1 426 ? -1.161 6.483 40.582 1.00 54.10 426 LEU A C 1
ATOM 3624 O O . LEU A 1 426 ? -1.523 5.626 41.389 1.00 62.06 426 LEU A O 1
ATOM 3630 N N . LYS A 1 427 ? -2.008 7.290 39.956 1.00 61.95 427 LYS A N 1
ATOM 3631 C CA . LYS A 1 427 ? -3.444 7.220 40.187 1.00 59.65 427 LYS A CA 1
ATOM 3632 C C . LYS A 1 427 ? -4.088 6.058 39.441 1.00 58.95 427 LYS A C 1
ATOM 3633 O O . LYS A 1 427 ? -3.418 5.321 38.700 1.00 48.69 427 LYS A O 1
ATOM 3643 N N . GLU A 1 428 ? -5.403 5.942 39.617 1.00 42.38 428 GLU A N 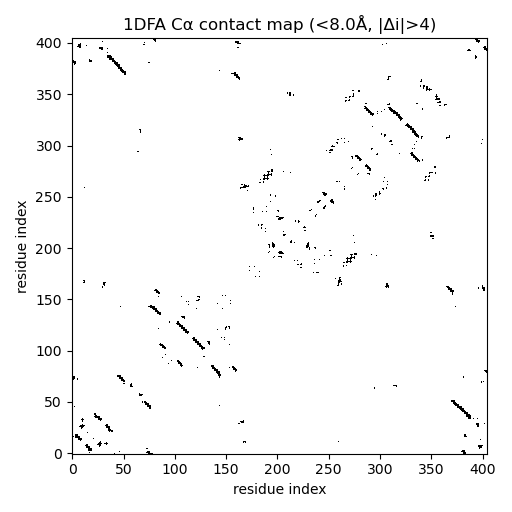1
ATOM 3644 C CA . GLU A 1 428 ? -6.210 4.909 38.975 1.00 38.82 428 GLU A CA 1
ATOM 3645 C C . GLU A 1 428 ? -6.251 5.174 37.493 1.00 35.58 428 GLU A C 1
ATOM 3646 O O . GLU A 1 428 ? -6.262 6.330 37.080 1.00 38.81 428 GLU A O 1
ATOM 3653 N N . ASP A 1 429 ? -6.243 4.110 36.691 1.00 37.13 429 ASP A N 1
ATOM 3654 C CA . ASP A 1 429 ? -6.303 4.272 35.241 1.00 37.81 429 ASP A CA 1
ATOM 3655 C C . ASP A 1 429 ? -6.615 3.034 34.407 1.00 34.27 429 ASP A C 1
ATOM 3656 O O . ASP A 1 429 ? -6.596 1.894 34.878 1.00 43.65 429 ASP A O 1
ATOM 3662 N N . ASP A 1 430 ? -6.889 3.280 33.139 1.00 30.17 430 ASP A N 1
ATOM 3663 C CA . ASP A 1 430 ? -7.204 2.203 32.241 1.00 36.91 430 ASP A CA 1
ATOM 3664 C C . ASP A 1 430 ? -5.945 1.488 31.747 1.00 38.82 430 ASP A C 1
ATOM 3665 O O . ASP A 1 430 ? -5.025 2.115 31.215 1.00 52.51 430 ASP A O 1
ATOM 3671 N N . TYR A 1 431 ? -5.899 0.174 31.959 1.00 35.19 431 TYR A N 1
ATOM 3672 C CA . TYR A 1 431 ? -4.767 -0.630 31.507 1.00 35.39 431 TYR A CA 1
ATOM 3673 C C . TYR A 1 431 ? -5.097 -1.538 30.333 1.00 35.52 431 TYR A C 1
ATOM 3674 O O . TYR A 1 431 ? -6.258 -1.774 29.996 1.00 43.06 431 TYR A O 1
ATOM 3685 N N . TYR A 1 432 ? -4.045 -1.992 29.670 1.00 56.65 432 TYR A N 1
ATOM 3686 C CA . TYR A 1 432 ? -4.179 -2.862 28.523 1.00 58.87 432 TYR A CA 1
ATOM 3687 C C . TYR A 1 432 ? -3.383 -4.141 28.758 1.00 59.61 432 TYR A C 1
ATOM 3688 O O . TYR A 1 432 ? -3.588 -4.822 29.768 1.00 63.74 432 TYR A O 1
ATOM 3699 N N . GLY A 1 433 ? -2.459 -4.470 27.875 1.00 40.36 433 GLY A N 1
ATOM 3700 C CA . GLY A 1 433 ? -1.734 -5.697 28.085 1.00 36.06 433 GLY A CA 1
ATOM 3701 C C . GLY A 1 433 ? -2.233 -6.755 27.126 1.00 35.36 433 GLY A C 1
ATOM 3702 O O . GLY A 1 433 ? -3.346 -6.648 26.583 1.00 37.92 433 GLY A O 1
ATOM 3704 N N . ILE A 1 434 ? -1.383 -7.759 26.905 1.00 40.60 434 ILE A N 1
ATOM 3705 C CA . ILE A 1 434 ? -1.657 -8.862 25.980 1.00 40.17 434 ILE A CA 1
ATOM 3706 C C . ILE A 1 434 ? -1.164 -10.179 26.576 1.00 38.26 434 ILE A C 1
ATOM 3707 O O . ILE A 1 434 ? -0.201 -10.188 27.343 1.00 37.37 434 ILE A O 1
ATOM 3713 N N . THR A 1 435 ? -1.866 -11.271 26.263 1.00 48.55 435 THR A N 1
ATOM 3714 C CA . THR A 1 435 ? -1.518 -12.602 26.763 1.00 46.69 435 THR A CA 1
ATOM 3715 C C . THR A 1 435 ? -0.853 -13.498 25.725 1.00 48.71 435 THR A C 1
ATOM 3716 O O . THR A 1 435 ? -1.425 -13.843 24.690 1.00 29.10 435 THR A O 1
ATOM 3722 N N . LEU A 1 436 ? 0.365 -13.894 26.055 1.00 44.98 436 LEU A N 1
ATOM 3723 C CA . LEU A 1 436 ? 1.168 -14.742 25.206 1.00 45.63 436 LEU A CA 1
ATOM 3724 C C . LEU A 1 436 ? 0.717 -16.165 25.523 1.00 45.57 436 LEU A C 1
ATOM 3725 O O . LEU A 1 436 ? 0.074 -16.379 26.554 1.00 38.39 436 LEU A O 1
ATOM 3731 N N . SER A 1 437 ? 0.970 -17.119 24.625 1.00 32.31 437 SER A N 1
ATOM 3732 C CA . SER A 1 437 ? 0.519 -18.480 24.889 1.00 37.74 437 SER A CA 1
ATOM 3733 C C . SER A 1 437 ? 1.080 -19.074 26.181 1.00 42.70 437 SER A C 1
ATOM 3734 O O . SER A 1 437 ? 2.261 -18.870 26.516 1.00 49.60 437 SER A O 1
ATOM 3739 N N . ASP A 1 438 ? 0.240 -19.843 26.878 1.00 63.41 438 ASP A N 1
ATOM 3740 C CA . ASP A 1 438 ? 0.639 -20.484 28.133 1.00 65.05 438 ASP A CA 1
ATOM 3741 C C . ASP A 1 438 ? 1.809 -21.433 27.985 1.00 60.44 438 ASP A C 1
ATOM 3742 O O . ASP A 1 438 ? 2.384 -21.872 28.970 1.00 38.34 438 ASP A O 1
ATOM 3748 N N . ASP A 1 439 ? 2.148 -21.777 26.755 1.00 54.48 439 ASP A N 1
ATOM 3749 C CA . ASP A 1 439 ? 3.277 -22.652 26.563 1.00 60.20 439 ASP A CA 1
ATOM 3750 C C . ASP A 1 439 ? 4.556 -21.946 26.097 1.00 57.76 439 ASP A C 1
ATOM 3751 O O . ASP A 1 439 ? 5.612 -22.573 26.026 1.00 80.81 439 ASP A O 1
ATOM 3757 N N . SER A 1 440 ? 4.478 -20.639 25.838 1.00 61.45 440 SER A N 1
ATOM 3758 C CA . SER A 1 440 ? 5.669 -19.875 25.446 1.00 54.13 440 SER A CA 1
ATOM 3759 C C . SER A 1 440 ? 6.434 -19.532 26.745 1.00 50.86 440 SER A C 1
ATOM 3760 O O . SER A 1 440 ? 6.117 -20.084 27.809 1.00 30.38 440 SER A O 1
ATOM 3765 N N . ASP A 1 441 ? 7.455 -18.676 26.666 1.00 31.24 441 ASP A N 1
ATOM 3766 C CA . ASP A 1 441 ? 8.202 -18.284 27.857 1.00 28.76 441 ASP A CA 1
ATOM 3767 C C . ASP A 1 441 ? 7.409 -17.257 28.660 1.00 29.12 441 ASP A C 1
ATOM 3768 O O . ASP A 1 441 ? 7.826 -16.880 29.761 1.00 28.79 441 ASP A O 1
ATOM 3774 N N . HIS A 1 442 ? 6.264 -16.836 28.097 1.00 26.54 442 HIS A N 1
ATOM 3775 C CA . HIS A 1 442 ? 5.329 -15.856 28.685 1.00 24.57 442 HIS A CA 1
ATOM 3776 C C . HIS A 1 442 ? 5.879 -14.409 28.640 1.00 24.92 442 HIS A C 1
ATOM 3777 O O . HIS A 1 442 ? 5.260 -13.491 29.164 1.00 24.40 442 HIS A O 1
ATOM 3787 N N . GLN A 1 443 ? 7.001 -14.214 27.940 1.00 23.85 443 GLN A N 1
ATOM 3788 C CA . GLN A 1 443 ? 7.693 -12.915 27.858 1.00 19.63 443 GLN A CA 1
ATOM 3789 C C . GLN A 1 443 ? 7.901 -12.381 26.475 1.00 19.07 443 GLN A C 1
ATOM 3790 O O . GLN A 1 443 ? 7.992 -13.119 25.520 1.00 20.40 443 GLN A O 1
ATOM 3799 N N . PHE A 1 444 ? 8.070 -11.075 26.391 1.00 28.98 444 PHE A N 1
ATOM 3800 C CA . PHE A 1 444 ? 8.341 -10.421 25.114 1.00 27.62 444 PHE A CA 1
ATOM 3801 C C . PHE A 1 444 ? 9.078 -9.077 25.397 1.00 24.73 444 PHE A C 1
ATOM 3802 O O . PHE A 1 444 ? 9.298 -8.714 26.566 1.00 17.33 444 PHE A O 1
ATOM 3811 N N . LEU A 1 445 ? 9.430 -8.339 24.347 1.00 24.80 445 LEU A N 1
ATOM 3812 C CA . LEU A 1 445 ? 10.180 -7.081 24.471 1.00 26.75 445 LEU A CA 1
ATOM 3813 C C . LEU A 1 445 ? 9.359 -5.812 24.172 1.00 27.31 445 LEU A C 1
ATOM 3814 O O . LEU A 1 445 ? 8.648 -5.764 23.168 1.00 20.49 445 LEU A O 1
ATOM 3820 N N . LEU A 1 446 ? 9.480 -4.775 25.002 1.00 17.83 446 LEU A N 1
ATOM 3821 C CA . LEU A 1 446 ? 8.767 -3.520 24.709 1.00 20.35 446 LEU A CA 1
ATOM 3822 C C . LEU A 1 446 ? 9.564 -2.856 23.588 1.00 18.88 446 LEU A C 1
ATOM 3823 O O . LEU A 1 446 ? 10.617 -3.360 23.240 1.00 21.87 446 LEU A O 1
ATOM 3829 N N . ALA A 1 447 ? 9.075 -1.767 23.001 1.00 18.58 447 ALA A N 1
ATOM 3830 C CA . ALA A 1 447 ? 9.784 -1.102 21.900 1.00 21.26 447 ALA A CA 1
ATOM 3831 C C . ALA A 1 447 ? 11.188 -0.621 22.267 1.00 23.57 447 ALA A C 1
ATOM 3832 O O . ALA A 1 447 ? 12.062 -0.459 21.399 1.00 28.47 447 ALA A O 1
ATOM 3835 N N . ASN A 1 448 ? 11.393 -0.394 23.556 1.00 28.62 448 ASN A N 1
ATOM 3836 C CA . ASN A 1 448 ? 12.667 0.078 24.055 1.00 27.04 448 ASN A CA 1
ATOM 3837 C C . ASN A 1 448 ? 13.620 -1.080 24.450 1.00 30.02 448 ASN A C 1
ATOM 3838 O O . ASN A 1 448 ? 14.745 -0.845 24.924 1.00 28.36 448 ASN A O 1
ATOM 3846 N N . GLN A 1 449 ? 13.162 -2.317 24.206 1.00 19.58 449 GLN A N 1
ATOM 3847 C CA . GLN A 1 449 ? 13.891 -3.556 24.501 1.00 17.23 449 GLN A CA 1
ATOM 3848 C C . GLN A 1 449 ? 13.751 -4.089 25.933 1.00 19.35 449 GLN A C 1
ATOM 3849 O O . GLN A 1 449 ? 14.330 -5.130 26.248 1.00 23.63 449 GLN A O 1
ATOM 3858 N N . VAL A 1 450 ? 13.008 -3.406 26.808 1.00 23.32 450 VAL A N 1
ATOM 3859 C CA . VAL A 1 450 ? 12.826 -3.936 28.169 1.00 21.26 450 VAL A CA 1
ATOM 3860 C C . VAL A 1 450 ? 12.013 -5.271 28.114 1.00 24.57 450 VAL A C 1
ATOM 3861 O O . VAL A 1 450 ? 10.976 -5.383 27.425 1.00 22.01 450 VAL A O 1
ATOM 3866 N N . VAL A 1 451 ? 12.583 -6.312 28.716 1.00 23.91 451 VAL A N 1
ATOM 3867 C CA . VAL A 1 451 ? 11.978 -7.641 28.734 1.00 23.34 451 VAL A CA 1
ATOM 3868 C C . VAL A 1 451 ? 10.803 -7.630 29.680 1.00 27.31 451 VAL A C 1
ATOM 3869 O O . VAL A 1 451 ? 10.992 -7.449 30.880 1.00 23.39 451 VAL A O 1
ATOM 3874 N N . VAL A 1 452 ? 9.585 -7.768 29.163 1.00 29.91 452 VAL A N 1
ATOM 3875 C CA . VAL A 1 452 ? 8.423 -7.775 30.055 1.00 31.01 452 VAL A CA 1
ATOM 3876 C C . VAL A 1 452 ? 7.721 -9.121 30.108 1.00 34.54 452 VAL A C 1
ATOM 3877 O O . VAL A 1 452 ? 7.799 -9.916 29.165 1.00 30.13 452 VAL A O 1
ATOM 3882 N N . HIS A 1 453 ? 7.028 -9.354 31.223 1.00 25.18 453 HIS A N 1
ATOM 3883 C CA . HIS A 1 453 ? 6.311 -10.592 31.478 1.00 25.61 453 HIS A CA 1
ATOM 3884 C C . HIS A 1 453 ? 4.828 -10.399 31.147 1.00 32.46 453 HIS A C 1
ATOM 3885 O O . HIS A 1 453 ? 4.357 -9.255 31.027 1.00 33.24 453 HIS A O 1
ATOM 3895 N N . ASN A 1 454 ? 4.108 -11.512 30.959 1.00 52.12 454 ASN A N 1
ATOM 3896 C CA . ASN A 1 454 ? 2.671 -11.464 30.672 1.00 54.26 454 ASN A CA 1
ATOM 3897 C C . ASN A 1 454 ? 1.973 -10.730 31.808 1.00 56.57 454 ASN A C 1
ATOM 3898 O O . ASN A 1 454 ? 2.303 -10.973 33.001 1.00 41.96 454 ASN A O 1
#

Nearest PDB structures (foldseek):
  1dfa-assembly1_A  TM=1.002E+00  e=2.178E-85  Saccharomyces cerevisiae
  1vde-assembly1_B  TM=9.234E-01  e=2.681E-66  Saccharomyces cerevisiae
  1ef0-assembly2_A  TM=9.217E-01  e=3.228E-65  Saccharomyces cerevisiae
  1lwt-assembly1_A  TM=9.162E-01  e=2.844E-63  Saccharomyces cerevisiae
  1lws-assembly1_A  TM=8.960E-01  e=5.415E-64  Saccharomyces cerevisiae

GO terms:
  GO:0000329 fungal-type vacuole membrane (C, IDA)
  GO:0000221 vacuolar proton-transporting V-type ATPase, V1 domain (C, IDA)
  GO:0046961 proton-transporting ATPase activity, rotational mechanism (F, IDA)
  GO:0000329 fungal-type vacuole membrane (C, HDA)
  GO:0003729 mRNA binding (F, HDA)
  GO:0007035 vacuolar acidification (P, IMP)
  GO:0005515 protein binding (F, IPI)
  GO:1902600 proton transmembrane transport (P, IDA)
  GO:0005774 vacuolar membrane (C, EXP)
  GO:1902600 proton transmembrane transport (P, IC)
  GO:0007035 vacuolar acidification (P, IC)
  GO:0046961 proton-transporting ATPase activity, rotational mechanism (F, IC)

InterPro domains:
  IPR003586 Hint domain C-terminal [SM00305] (699-743)
  IPR003587 Hint domain N-terminal [SM00306] (282-389)
  IPR004042 Intein DOD homing endonuclease, central region [PS50819] (494-642)
  IPR004100 ATPase, F1/V1/A1 complex, alpha/beta subunit, N-terminal domain [PF02874] (28-90)
  IPR006141 Intein N-terminal splicing region [PS50817] (284-366)
  IPR006142 Intein [PR00379] (491-503)
  IPR006142 Intein [PR00379] (600-612)
  IPR006142 Intein [PR00379] (732-741)
  IPR007868 Hom-end-associated Hint [PF05203] (284-736)
  IPR007869 Homing endonuclease PI-Sce [PF05204] (479-575)
  IPR007869 Homing endonuclease PI-Sce [PF05204] (585-690)
  IPR020003 ATPase, alpha/beta subunit, nucleotide-binding domain, active site [PS00152] (907-916)
  IPR022878 V-type ATP synthase catalytic alpha chain [PTHR43607] (18-1070)
  IPR023366 ATP synthase subunit alpha, N-terminal domain-like superfamily [G3DSA:2.40.30.20] (17-93)
  IPR024034 ATPase, F1/V1 complex, beta/alpha subunit, C-terminal [G3DSA:1.10.1140.10] (917-1071)
  IPR027417 P-loop containing nucleoside triphosphate hydrolase [G3DSA:3.40.50.300] (95-292)
  IPR027417 P-loop containing nucleoside triphosphate hydrolase [G3DSA:3.40.50.300] (726-915)
  IPR027417 P-loop containing nucleoside triphosphate hydrolase [SSF52540] (199-291)
  IPR027417 P-loop containing nucleoside triphosphate hydrolase [SSF52540] (733-921)
  IPR027434 Homing endonuclease [G3DSA:3.10.28.10] (466-586)

CATH classification: 2.170.16.10 (+2 more: 3.10.28.10, 3.10.28.10)

B-factor: mean 42.55, std 22.83, range [2.0, 100.0]

Secondary structure (DSSP, 8-state):
-B-TT-EEEBTTS-EEEGGG--TT--BB-TTS-B--B-----EEEEEEEEEE--SS---S-S-TTSPPP-SEEEEETT-EEEEEEE-EEESSSSS---SS----EEEEEEEEE-TTS-EEEEEEEE-SS--S----EEEEEEEGGGGGGS-HHHHHH-BEEE--------TTTT-----SSSHHHHHHHHHHHHHH-BTTBS-----TT-HHHHHHHHHHHHHTS--SS----S-TTHHHHHHTT-BSSSSB---GGGGTS-HHHHHHHHHHHHHHH--EE-TTS-EEEEEES-HHHHHHHHHHHHHTT-EEEEEEEE---GGGTSS-SEEEEEEEE-THHHHHHHTT--STTT--PPPSS----PPEEE-EEEEEEEEEEE----B-TTS-SEEEBTT-BEEE-